Protein 6NLP (pdb70)

Secondary structure (DSSP, 8-state):
--TT-EEEEEE-TTSS-BSSS-TT-BSSHHHHHHH--EEEEEE-SSS----------SEE-B-HHHHHHH----B--B-GGG-GGGGGS-HHHHT-TTTEETTEE---EEEEEE-B--BTTT-SSPP--THHHHS--B-TTSSB-TTSEEEESSTTHHHHHHHHHHHH-GGG---STTS--HHHHHHHHHHHHHHHTTEEEEE-STTT--HHHHS---EE-B-HHHHHHHHHTT--B-----TT--EEEEEE--BTT-S-HHHHHH--GGGSHHHHHHHHHHHS-EESSGGGGGS-TTT-TTHHHHHTGGGGGG-EE------TTTTS--HHHHHHHHHH----/--TT-EEEEEE-TTSS-BSSS-TT-BSSHHHHHHH--EEEEEE-SSS----------SEE-B-HHHHHHH----B--B-GGG-GGGGGS-HHHHT-TTTEETTEE---EEEEEE-B--BTTT-SSPP--THHHHS--B-TTSSB-TTSEEEESSTTHHHHHHHHHHHH-GGG---STTS--HHHHHHHHHHHHHHHTTEEEEE-STTT--HHHHS---EE-B-HHHHHHHHHTT--B-----TT--EEEEEE--BTT-S-HHHHHH--GGGSHHHHHHHHHHHS-EESSGGGGGS-TTT-TTHHHHHTGGGGGGSEE------TTTTS--HHHHHHHHHH----

Radius of gyration: 29.39 Å; Cα contacts (8 Å, |Δi|>4): 1368; chains: 2; bounding box: 68×59×91 Å

B-factor: mean 23.23, std 10.08, range [7.51, 88.64]

Solvent-accessible surface area: 29145 Å² total

Structure (mmCIF, N/CA/C/O backbone):
data_6NLP
#
_entry.id   6NLP
#
_cell.length_a   161.895
_cell.length_b   42.896
_cell.length_c   122.771
_cell.angle_alpha   90.00
_cell.angle_beta   121.96
_cell.angle_gamma   90.00
#
_symmetry.space_group_name_H-M   'C 1 2 1'
#
loop_
_entity.id
_entity.type
_entity.pdbx_description
1 polymer 'Bacterial extracellular solute-binding family protein'
2 non-polymer IMIDAZOLE
3 non-polymer 1,2-ETHANEDIOL
4 water water
#
loop_
_atom_site.group_PDB
_atom_site.id
_atom_site.type_symbol
_atom_site.label_atom_id
_atom_site.label_alt_id
_atom_site.label_comp_id
_atom_site.label_asym_id
_atom_site.label_entity_id
_atom_site.label_seq_id
_atom_site.pdbx_PDB_ins_code
_atom_site.Cartn_x
_atom_site.Cartn_y
_atom_site.Cartn_z
_atom_site.occupancy
_atom_site.B_iso_or_equiv
_atom_site.auth_seq_id
_atom_site.auth_comp_id
_atom_site.auth_asym_id
_atom_site.auth_atom_id
_atom_site.pdbx_PDB_model_num
ATOM 1 N N . ASP A 1 10 ? 51.006 -2.201 63.371 1.00 72.72 30 ASP A N 1
ATOM 2 C CA . ASP A 1 10 ? 52.459 -2.121 63.257 1.00 75.86 30 ASP A CA 1
ATOM 3 C C . ASP A 1 10 ? 53.087 -1.557 64.523 1.00 73.74 30 ASP A C 1
ATOM 4 O O . ASP A 1 10 ? 52.515 -0.671 65.160 1.00 79.84 30 ASP A O 1
ATOM 9 N N . LYS A 1 11 ? 54.267 -2.066 64.868 1.00 64.38 31 LYS A N 1
ATOM 10 C CA . LYS A 1 11 ? 54.934 -1.646 66.092 1.00 58.39 31 LYS A CA 1
ATOM 11 C C . LYS A 1 11 ? 55.173 -0.137 66.063 1.00 53.52 31 LYS A C 1
ATOM 12 O O . LYS A 1 11 ? 55.718 0.382 65.078 1.00 49.05 31 LYS A O 1
ATOM 18 N N . PRO A 1 12 ? 54.774 0.598 67.100 1.00 50.55 32 PRO A N 1
ATOM 19 C CA . PRO A 1 12 ? 54.766 2.061 67.012 1.00 45.84 32 PRO A CA 1
ATOM 20 C C . PRO A 1 12 ? 56.167 2.619 67.162 1.00 38.71 32 PRO A C 1
ATOM 21 O O . PRO A 1 12 ? 57.031 2.012 67.802 1.00 34.35 32 PRO A O 1
ATOM 25 N N . GLU A 1 13 ? 56.378 3.789 66.544 1.00 32.79 33 GLU A N 1
ATOM 26 C CA . GLU A 1 13 ? 57.674 4.452 66.527 1.00 30.06 33 GLU A CA 1
ATOM 27 C C . GLU A 1 13 ? 58.788 3.438 66.341 1.00 34.52 33 GLU A C 1
ATOM 28 O O . GLU A 1 13 ? 59.798 3.485 67.047 1.00 33.40 33 GLU A O 1
ATOM 34 N N . GLY A 1 14 ? 58.587 2.487 65.429 1.00 33.72 34 GLY A N 1
ATOM 35 C CA . GLY A 1 14 ? 59.533 1.406 65.257 1.00 29.27 34 GLY A CA 1
ATOM 36 C C . GLY A 1 14 ? 60.260 1.453 63.934 1.00 33.51 34 GLY A C 1
ATOM 37 O O . GLY A 1 14 ? 61.097 0.586 63.670 1.00 28.72 34 GLY A O 1
ATOM 38 N N . ARG A 1 15 ? 59.957 2.446 63.096 1.00 26.35 35 ARG A N 1
ATOM 39 C CA . ARG A 1 15 ? 60.667 2.612 61.836 1.00 25.49 35 ARG A CA 1
ATOM 40 C C . ARG A 1 15 ? 60.759 4.088 61.491 1.00 27.50 35 ARG A C 1
ATOM 41 O O . ARG A 1 15 ? 60.100 4.945 62.091 1.00 23.90 35 ARG A O 1
ATOM 49 N N . LEU A 1 16 ? 61.587 4.360 60.494 1.00 22.03 36 LEU A N 1
ATOM 50 C CA . LEU A 1 16 ? 61.920 5.716 60.070 1.00 20.78 36 LEU A CA 1
ATOM 51 C C . LEU A 1 16 ? 62.208 5.638 58.579 1.00 19.84 36 LEU A C 1
ATOM 52 O O . LEU A 1 16 ? 63.214 5.045 58.170 1.00 20.16 36 LEU A O 1
ATOM 57 N N . ASP A 1 17 ? 61.328 6.226 57.777 1.00 19.88 37 ASP A N 1
ATOM 58 C CA . ASP A 1 17 ? 61.442 6.223 56.324 1.00 22.93 37 ASP A CA 1
ATOM 59 C C . ASP A 1 17 ? 62.048 7.548 55.846 1.00 20.78 37 ASP A C 1
ATOM 60 O O . ASP A 1 17 ? 61.421 8.607 55.984 1.00 22.01 37 ASP A O 1
ATOM 65 N N . ILE A 1 18 ? 63.254 7.490 55.267 1.00 17.05 38 ILE A N 1
ATOM 66 C CA . ILE A 1 18 ? 64.027 8.678 54.901 1.00 16.98 38 ILE A CA 1
ATOM 67 C C . ILE A 1 18 ? 64.303 8.677 53.402 1.00 18.79 38 ILE A C 1
ATOM 68 O O . ILE A 1 18 ? 64.755 7.664 52.857 1.00 21.41 38 ILE A O 1
ATOM 73 N N . ILE A 1 19 ? 64.070 9.823 52.753 1.00 15.29 39 ILE A N 1
ATOM 74 C CA . ILE A 1 19 ? 64.522 10.080 51.386 1.00 15.56 39 ILE A CA 1
ATOM 75 C C . ILE A 1 19 ? 65.885 10.754 51.477 1.00 17.84 39 ILE A C 1
ATOM 76 O O . ILE A 1 19 ? 66.031 11.753 52.187 1.00 17.00 39 ILE A O 1
ATOM 81 N N . ALA A 1 20 ? 66.886 10.223 50.777 1.00 13.50 40 ALA A N 1
ATOM 82 C CA . ALA A 1 20 ? 68.217 10.787 50.933 1.00 13.45 40 ALA A CA 1
ATOM 83 C C . ALA A 1 20 ? 69.006 10.731 49.624 1.00 14.99 40 ALA A C 1
ATOM 84 O O . ALA A 1 20 ? 68.763 9.887 48.755 1.00 12.97 40 ALA A O 1
ATOM 86 N N . TRP A 1 21 ? 69.966 11.651 49.496 1.00 12.08 41 TRP A N 1
ATOM 87 C CA . TRP A 1 21 ? 70.953 11.537 48.418 1.00 13.89 41 TRP A CA 1
ATOM 88 C C . TRP A 1 21 ? 71.715 10.214 48.557 1.00 14.85 41 TRP A C 1
ATOM 89 O O . TRP A 1 21 ? 71.838 9.679 49.666 1.00 12.12 41 TRP A O 1
ATOM 100 N N . PRO A 1 22 ? 72.256 9.670 47.458 1.00 23.68 42 PRO A N 1
ATOM 101 C CA . PRO A 1 22 ? 73.019 8.413 47.576 1.00 25.73 42 PRO A CA 1
ATOM 102 C C . PRO A 1 22 ? 74.236 8.595 48.464 1.00 21.88 42 PRO A C 1
ATOM 103 O O . PRO A 1 22 ? 74.944 9.600 48.390 1.00 23.55 42 PRO A O 1
ATOM 107 N N . GLY A 1 23 ? 74.452 7.621 49.338 1.00 19.97 43 GLY A N 1
ATOM 108 C CA . GLY A 1 23 ? 75.555 7.671 50.267 1.00 21.16 43 GLY A CA 1
ATOM 109 C C . GLY A 1 23 ? 75.305 8.426 51.556 1.00 16.96 43 GLY A C 1
ATOM 110 O O . GLY A 1 23 ? 76.140 8.356 52.455 1.00 23.64 43 GLY A O 1
ATOM 111 N N . TYR A 1 24 ? 74.202 9.174 51.675 1.00 14.76 44 TYR A N 1
ATOM 112 C CA . TYR A 1 24 ? 74.002 9.996 52.864 1.00 17.77 44 TYR A CA 1
ATOM 113 C C . TYR A 1 24 ? 73.692 9.162 54.101 1.00 19.58 44 TYR A C 1
ATOM 114 O O . TYR A 1 24 ? 73.964 9.601 55.221 1.00 16.27 44 TYR A O 1
ATOM 123 N N . ILE A 1 25 ? 73.078 7.997 53.926 1.00 17.43 45 ILE A N 1
ATOM 124 C CA . ILE A 1 25 ? 72.659 7.161 55.036 1.00 15.84 45 ILE A CA 1
ATOM 125 C C . ILE A 1 25 ? 73.340 5.821 54.845 1.00 18.08 45 ILE A C 1
ATOM 126 O O . ILE A 1 25 ? 72.970 5.052 53.954 1.00 23.81 45 ILE A O 1
ATOM 131 N N . GLU A 1 26 ? 74.355 5.553 55.647 1.00 18.84 46 GLU A N 1
ATOM 132 C CA . GLU A 1 26 ? 75.152 4.342 55.527 1.00 20.32 46 GLU A CA 1
ATOM 133 C C . GLU A 1 26 ? 75.013 3.504 56.788 1.00 18.20 46 GLU A C 1
ATOM 134 O O . GLU A 1 26 ? 74.992 4.038 57.902 1.00 19.24 46 GLU A O 1
ATOM 140 N N . ARG A 1 27 ? 74.956 2.188 56.606 1.00 21.86 47 ARG A N 1
ATOM 141 C CA . ARG A 1 27 ? 74.799 1.255 57.714 1.00 27.40 47 ARG A CA 1
ATOM 142 C C . ARG A 1 27 ? 75.890 0.192 57.691 1.00 30.89 47 ARG A C 1
ATOM 143 O O . ARG A 1 27 ? 75.667 -0.938 58.122 1.00 32.95 47 ARG A O 1
ATOM 151 N N . GLY A 1 28 ? 77.072 0.536 57.188 1.00 19.68 48 GLY A N 1
ATOM 152 C CA . GLY A 1 28 ? 78.169 -0.412 57.151 1.00 28.92 48 GLY A CA 1
ATOM 153 C C . GLY A 1 28 ? 78.033 -1.543 56.154 1.00 30.90 48 GLY A C 1
ATOM 154 O O . GLY A 1 28 ? 78.862 -2.460 56.172 1.00 22.77 48 GLY A O 1
ATOM 155 N N . GLN A 1 29 ? 77.017 -1.515 55.283 1.00 23.87 49 GLN A N 1
ATOM 156 C CA . GLN A 1 29 ? 76.846 -2.583 54.298 1.00 24.08 49 GLN A CA 1
ATOM 157 C C . GLN A 1 29 ? 77.679 -2.343 53.050 1.00 22.46 49 GLN A C 1
ATOM 158 O O . GLN A 1 29 ? 78.081 -3.298 52.386 1.00 30.79 49 GLN A O 1
ATOM 164 N N . THR A 1 30 ? 77.966 -1.094 52.723 1.00 19.87 50 THR A N 1
ATOM 165 C CA . THR A 1 30 ? 78.940 -0.854 51.668 1.00 26.17 50 THR A CA 1
ATOM 166 C C . THR A 1 30 ? 80.355 -1.015 52.200 1.00 28.64 50 THR A C 1
ATOM 167 O O . THR A 1 30 ? 81.149 -1.776 51.644 1.00 23.94 50 THR A O 1
ATOM 171 N N . ASP A 1 31 ? 80.679 -0.291 53.272 1.00 23.66 51 ASP A N 1
ATOM 172 C CA . ASP A 1 31 ? 81.978 -0.367 53.929 1.00 24.86 51 ASP A CA 1
ATOM 173 C C . ASP A 1 31 ? 81.699 -0.364 55.423 1.00 21.86 51 ASP A C 1
ATOM 174 O O . ASP A 1 31 ? 81.129 0.598 55.943 1.00 24.92 51 ASP A O 1
ATOM 179 N N . LYS A 1 32 ? 82.066 -1.449 56.092 1.00 23.47 52 LYS A N 1
ATOM 180 C CA . LYS A 1 32 ? 81.940 -1.622 57.534 1.00 33.72 52 LYS A CA 1
ATOM 181 C C . LYS A 1 32 ? 82.353 -0.378 58.308 1.00 33.59 52 LYS A C 1
ATOM 182 O O . LYS A 1 32 ? 81.689 -0.015 59.285 1.00 29.26 52 LYS A O 1
ATOM 188 N N . GLN A 1 33 ? 83.457 0.264 57.884 1.00 30.34 53 GLN A N 1
ATOM 189 C CA . GLN A 1 33 ? 83.975 1.425 58.608 1.00 31.58 53 GLN A CA 1
ATOM 190 C C . GLN A 1 33 ? 82.979 2.575 58.613 1.00 29.82 53 GLN A C 1
ATOM 191 O O . GLN A 1 33 ? 82.976 3.395 59.539 1.00 29.83 53 GLN A O 1
ATOM 197 N N . TYR A 1 34 ? 82.132 2.662 57.589 1.00 20.72 54 TYR A N 1
ATOM 198 C CA . TYR A 1 34 ? 81.237 3.797 57.409 1.00 21.51 54 TYR A CA 1
ATOM 199 C C . TYR A 1 34 ? 79.827 3.366 57.803 1.00 27.56 54 TYR A C 1
ATOM 200 O O . TYR A 1 34 ? 79.139 2.660 57.057 1.00 18.70 54 TYR A O 1
ATOM 209 N N . ASP A 1 35 ? 79.404 3.782 58.991 1.00 19.20 55 ASP A N 1
ATOM 210 C CA . ASP A 1 35 ? 78.161 3.275 59.562 1.00 23.76 55 ASP A CA 1
ATOM 211 C C . ASP A 1 35 ? 77.673 4.293 60.582 1.00 19.23 55 ASP A C 1
ATOM 212 O O . ASP A 1 35 ? 78.284 4.435 61.644 1.00 20.99 55 ASP A O 1
ATOM 217 N N . TRP A 1 36 ? 76.597 4.991 60.267 1.00 18.19 56 TRP A N 1
ATOM 218 C CA . TRP A 1 36 ? 75.960 5.847 61.263 1.00 29.17 56 TRP A CA 1
ATOM 219 C C . TRP A 1 36 ? 74.479 5.510 61.400 1.00 22.75 56 TRP A C 1
ATOM 220 O O . TRP A 1 36 ? 73.671 6.384 61.727 1.00 23.19 56 TRP A O 1
ATOM 231 N N . VAL A 1 37 ? 74.106 4.246 61.154 1.00 21.74 57 VAL A N 1
ATOM 232 C CA . VAL A 1 37 ? 72.729 3.789 61.301 1.00 24.11 57 VAL A CA 1
ATOM 233 C C . VAL A 1 37 ? 72.609 2.659 62.318 1.00 20.60 57 VAL A C 1
ATOM 234 O O . VAL A 1 37 ? 71.636 2.609 63.076 1.00 21.26 57 VAL A O 1
ATOM 238 N N . THR A 1 38 ? 73.589 1.749 62.368 1.00 21.42 58 THR A N 1
ATOM 239 C CA . THR A 1 38 ? 73.474 0.577 63.249 1.00 23.14 58 THR A CA 1
ATOM 240 C C . THR A 1 38 ? 73.331 0.976 64.712 1.00 31.24 58 THR A C 1
ATOM 241 O O . THR A 1 38 ? 72.541 0.380 65.463 1.00 25.38 58 THR A O 1
ATOM 245 N N . GLN A 1 39 ? 74.113 1.961 65.143 1.00 23.97 59 GLN A N 1
ATOM 246 C CA . GLN A 1 39 ? 74.110 2.360 66.547 1.00 25.72 59 GLN A CA 1
ATOM 247 C C . GLN A 1 39 ? 72.814 3.074 66.895 1.00 28.52 59 GLN A C 1
ATOM 248 O O . GLN A 1 39 ? 72.286 2.919 68.008 1.00 29.91 59 GLN A O 1
ATOM 254 N N . PHE A 1 40 ? 72.285 3.845 65.943 1.00 23.25 60 PHE A N 1
ATOM 255 C CA . PHE A 1 40 ? 70.990 4.490 66.123 1.00 28.49 60 PHE A CA 1
ATOM 256 C C . PHE A 1 40 ? 69.884 3.451 66.240 1.00 23.87 60 PHE A C 1
ATOM 257 O O . PHE A 1 40 ? 68.984 3.574 67.084 1.00 25.85 60 PHE A O 1
ATOM 265 N N . GLU A 1 41 ? 69.943 2.411 65.412 1.00 23.72 61 GLU A N 1
ATOM 266 C CA . GLU A 1 41 ? 68.917 1.371 65.468 1.00 24.71 61 GLU A CA 1
ATOM 267 C C . GLU A 1 41 ? 69.014 0.555 66.755 1.00 26.73 61 GLU A C 1
ATOM 268 O O . GLU A 1 41 ? 67.985 0.152 67.314 1.00 38.44 61 GLU A O 1
ATOM 274 N N . LYS A 1 42 ? 70.239 0.305 67.241 1.00 27.37 62 LYS A N 1
ATOM 275 C CA . LYS A 1 42 ? 70.425 -0.396 68.520 1.00 31.80 62 LYS A CA 1
ATOM 276 C C . LYS A 1 42 ? 69.798 0.381 69.674 1.00 30.34 62 LYS A C 1
ATOM 277 O O . LYS A 1 42 ? 69.083 -0.187 70.507 1.00 32.02 62 LYS A O 1
ATOM 283 N N . GLU A 1 43 ? 70.078 1.670 69.771 1.00 29.44 63 GLU A N 1
ATOM 284 C CA . GLU A 1 43 ? 69.606 2.495 70.908 1.00 34.55 63 GLU A CA 1
ATOM 285 C C . GLU A 1 43 ? 68.127 2.871 70.836 1.00 38.30 63 GLU A C 1
ATOM 286 O O . GLU A 1 43 ? 67.586 3.113 71.895 1.00 39.45 63 GLU A O 1
ATOM 292 N N . THR A 1 44 ? 67.522 2.950 69.658 1.00 28.66 64 THR A N 1
ATOM 293 C CA . THR A 1 44 ? 66.129 3.385 69.553 1.00 32.96 64 THR A CA 1
ATOM 294 C C . THR A 1 44 ? 65.126 2.271 69.267 1.00 35.11 64 THR A C 1
ATOM 295 O O . THR A 1 44 ? 63.918 2.507 69.393 1.00 38.62 64 THR A O 1
ATOM 299 N N . GLY A 1 45 ? 65.577 1.095 68.847 1.00 33.57 65 GLY A N 1
ATOM 300 C CA . GLY A 1 45 ? 64.661 0.068 68.389 1.00 30.31 65 GLY A CA 1
ATOM 301 C C . GLY A 1 45 ? 63.922 0.423 67.119 1.00 29.35 65 GLY A C 1
ATOM 302 O O . GLY A 1 45 ? 62.785 -0.012 66.928 1.00 33.88 65 GLY A O 1
ATOM 303 N N . CYS A 1 46 ? 64.544 1.182 66.225 1.00 33.64 66 CYS A N 1
ATOM 304 C CA . CYS A 1 46 ? 63.834 1.774 65.103 1.00 36.69 66 CYS A CA 1
ATOM 305 C C . CYS A 1 46 ? 64.526 1.433 63.792 1.00 34.53 66 CYS A C 1
ATOM 306 O O . CYS A 1 46 ? 65.647 1.889 63.541 1.00 43.56 66 CYS A O 1
ATOM 309 N N . ALA A 1 47 ? 63.840 0.678 62.941 1.00 26.11 67 ALA A N 1
ATOM 310 C CA . ALA A 1 47 ? 64.386 0.231 61.655 1.00 24.01 67 ALA A CA 1
ATOM 311 C C . ALA A 1 47 ? 64.414 1.383 60.653 1.00 25.98 67 ALA A C 1
ATOM 312 O O . ALA A 1 47 ? 63.362 1.856 60.215 1.00 25.25 67 ALA A O 1
ATOM 314 N N . VAL A 1 48 ? 65.604 1.823 60.244 1.00 21.76 68 VAL A N 1
ATOM 315 C CA . VAL A 1 48 ? 65.723 2.934 59.304 1.00 22.59 68 VAL A CA 1
ATOM 316 C C . VAL A 1 48 ? 65.636 2.414 57.872 1.00 24.56 68 VAL A C 1
ATOM 317 O O . VAL A 1 48 ? 66.412 1.539 57.466 1.00 21.95 68 VAL A O 1
ATOM 321 N N A ASN A 1 49 ? 64.705 2.964 57.095 0.42 22.57 69 ASN A N 1
ATOM 322 N N B ASN A 1 49 ? 64.694 2.966 57.107 0.58 22.47 69 ASN A N 1
ATOM 323 C CA A ASN A 1 49 ? 64.534 2.590 55.697 0.42 22.29 69 ASN A CA 1
ATOM 324 C CA B ASN A 1 49 ? 64.472 2.639 55.703 0.58 22.20 69 ASN A CA 1
ATOM 325 C C A ASN A 1 49 ? 64.804 3.806 54.820 0.42 21.33 69 ASN A C 1
ATOM 326 C C B ASN A 1 49 ? 64.848 3.854 54.860 0.58 21.41 69 ASN A C 1
ATOM 327 O O A ASN A 1 49 ? 64.126 4.830 54.949 0.42 20.69 69 ASN A O 1
ATOM 328 O O B ASN A 1 49 ? 64.284 4.936 55.053 0.58 20.30 69 ASN A O 1
ATOM 337 N N . VAL A 1 50 ? 65.799 3.690 53.935 1.00 22.93 70 VAL A N 1
ATOM 338 C CA . VAL A 1 50 ? 66.248 4.787 53.067 1.00 22.87 70 VAL A CA 1
ATOM 339 C C . VAL A 1 50 ? 65.719 4.583 51.650 1.00 23.66 70 VAL A C 1
ATOM 340 O O . VAL A 1 50 ? 65.903 3.511 51.058 1.00 21.06 70 VAL A O 1
ATOM 344 N N . LYS A 1 51 ? 65.097 5.619 51.096 1.00 16.32 71 LYS A N 1
ATOM 345 C CA . LYS A 1 51 ? 64.830 5.721 49.662 1.00 16.56 71 LYS A CA 1
ATOM 346 C C . LYS A 1 51 ? 65.817 6.727 49.073 1.00 25.50 71 LYS A C 1
ATOM 347 O O . LYS A 1 51 ? 65.832 7.886 49.486 1.00 17.29 71 LYS A O 1
ATOM 353 N N . THR A 1 52 ? 66.661 6.291 48.141 1.00 15.46 72 THR A N 1
ATOM 354 C CA . THR A 1 52 ? 67.645 7.191 47.570 1.00 27.95 72 THR A CA 1
ATOM 355 C C . THR A 1 52 ? 67.052 7.919 46.369 1.00 20.86 72 THR A C 1
ATOM 356 O O . THR A 1 52 ? 66.226 7.363 45.636 1.00 16.59 72 THR A O 1
ATOM 360 N N . ALA A 1 53 ? 67.429 9.189 46.202 1.00 19.09 73 ALA A N 1
ATOM 361 C CA . ALA A 1 53 ? 67.053 9.931 45.001 1.00 21.50 73 ALA A CA 1
ATOM 362 C C . ALA A 1 53 ? 68.210 10.832 44.603 1.00 20.13 73 ALA A C 1
ATOM 363 O O . ALA A 1 53 ? 69.028 11.221 45.435 1.00 21.05 73 ALA A O 1
ATOM 365 N N . ALA A 1 54 ? 68.268 11.158 43.312 1.00 14.77 74 ALA A N 1
ATOM 366 C CA . ALA A 1 54 ? 69.441 11.813 42.744 1.00 20.70 74 ALA A CA 1
ATOM 367 C C . ALA A 1 54 ? 69.132 13.183 42.146 1.00 18.47 74 ALA A C 1
ATOM 368 O O . ALA A 1 54 ? 70.005 13.790 41.505 1.00 14.77 74 ALA A O 1
ATOM 370 N N . THR A 1 55 ? 67.915 13.685 42.321 1.00 18.75 75 THR A N 1
ATOM 371 C CA . THR A 1 55 ? 67.613 15.072 42.004 1.00 15.53 75 THR A CA 1
ATOM 372 C C . THR A 1 55 ? 66.641 15.590 43.043 1.00 17.20 75 THR A C 1
ATOM 373 O O . THR A 1 55 ? 65.849 14.829 43.615 1.00 15.63 75 THR A O 1
ATOM 377 N N . SER A 1 56 ? 66.678 16.904 43.235 1.00 15.51 76 SER A N 1
ATOM 378 C CA . SER A 1 56 ? 65.718 17.554 44.114 1.00 15.76 76 SER A CA 1
ATOM 379 C C . SER A 1 56 ? 64.308 17.489 43.541 1.00 17.05 76 SER A C 1
ATOM 380 O O . SER A 1 56 ? 63.343 17.432 44.305 1.00 18.71 76 SER A O 1
ATOM 383 N N . ASP A 1 57 ? 64.168 17.480 42.214 1.00 17.97 77 ASP A N 1
ATOM 384 C CA . ASP A 1 57 ? 62.840 17.338 41.610 1.00 24.31 77 ASP A CA 1
ATOM 385 C C . ASP A 1 57 ? 62.198 16.010 42.000 1.00 24.63 77 ASP A C 1
ATOM 386 O O . ASP A 1 57 ? 61.003 15.946 42.311 1.00 21.66 77 ASP A O 1
ATOM 391 N N . GLU A 1 58 ? 62.980 14.928 41.931 1.00 20.17 78 GLU A N 1
ATOM 392 C CA . GLU A 1 58 ? 62.533 13.613 42.384 1.00 18.95 78 GLU A CA 1
ATOM 393 C C . GLU A 1 58 ? 62.168 13.621 43.869 1.00 18.36 78 GLU A C 1
ATOM 394 O O . GLU A 1 58 ? 61.183 13.000 44.268 1.00 22.21 78 GLU A O 1
ATOM 408 N N . VAL A 1 60 ? 61.162 16.189 45.682 1.00 18.49 80 VAL A N 1
ATOM 409 C CA . VAL A 1 60 ? 59.912 16.930 45.817 1.00 28.27 80 VAL A CA 1
ATOM 410 C C . VAL A 1 60 ? 58.723 16.030 45.484 1.00 28.26 80 VAL A C 1
ATOM 411 O O . VAL A 1 60 ? 57.735 15.972 46.225 1.00 25.99 80 VAL A O 1
ATOM 415 N N . SER A 1 61 ? 58.821 15.284 44.384 1.00 27.68 81 SER A N 1
ATOM 416 C CA . SER A 1 61 ? 57.728 14.399 43.990 1.00 26.03 81 SER A CA 1
ATOM 417 C C . SER A 1 61 ? 57.489 13.305 45.036 1.00 24.51 81 SER A C 1
ATOM 418 O O . SER A 1 61 ? 56.337 12.980 45.360 1.00 24.04 81 SER A O 1
ATOM 421 N N . LEU A 1 62 ? 58.561 12.731 45.585 1.00 21.22 82 LEU A N 1
ATOM 422 C CA . LEU A 1 62 ? 58.391 11.661 46.566 1.00 21.11 82 LEU A CA 1
ATOM 423 C C . LEU A 1 62 ? 57.723 12.178 47.833 1.00 26.76 82 LEU A C 1
ATOM 424 O O . LEU A 1 62 ? 56.880 11.493 48.429 1.00 22.26 82 LEU A O 1
ATOM 437 N N . THR A 1 64 ? 55.740 14.854 48.036 1.00 28.31 84 THR A N 1
ATOM 438 C CA . THR A 1 64 ? 54.351 15.148 47.716 1.00 32.56 84 THR A CA 1
ATOM 439 C C . THR A 1 64 ? 53.499 13.888 47.804 1.00 35.59 84 THR A C 1
ATOM 440 O O . THR A 1 64 ? 52.381 13.926 48.327 1.00 40.07 84 THR A O 1
ATOM 444 N N . LYS A 1 65 ? 54.037 12.749 47.353 1.00 34.44 85 LYS A N 1
ATOM 445 C CA . LYS A 1 65 ? 53.244 11.523 47.342 1.00 41.49 85 LYS A CA 1
ATOM 446 C C . LYS A 1 65 ? 52.993 10.978 48.745 1.00 39.42 85 LYS A C 1
ATOM 447 O O . LYS A 1 65 ? 51.955 10.342 48.973 1.00 42.78 85 LYS A O 1
ATOM 453 N N . GLY A 1 66 ? 53.913 11.205 49.688 1.00 34.23 86 GLY A N 1
ATOM 454 C CA . GLY A 1 66 ? 53.747 10.790 51.075 1.00 33.63 86 GLY A CA 1
ATOM 455 C C . GLY A 1 66 ? 54.435 9.462 51.393 1.00 33.46 86 GLY A C 1
ATOM 456 O O . GLY A 1 66 ? 55.020 8.792 50.537 1.00 35.84 86 GLY A O 1
ATOM 457 N N . GLY A 1 67 ? 54.366 9.088 52.671 1.00 28.08 87 GLY A N 1
ATOM 458 C CA . GLY A 1 67 ? 54.913 7.832 53.142 1.00 31.03 87 GLY A CA 1
ATOM 459 C C . GLY A 1 67 ? 56.322 7.895 53.703 1.00 26.76 87 GLY A C 1
ATOM 460 O O . GLY A 1 67 ? 56.831 6.872 54.170 1.00 29.32 87 GLY A O 1
ATOM 461 N N . TYR A 1 68 ? 56.979 9.044 53.641 1.00 22.84 88 TYR A N 1
ATOM 462 C CA . TYR A 1 68 ? 58.316 9.225 54.181 1.00 22.08 88 TYR A CA 1
ATOM 463 C C . TYR A 1 68 ? 58.259 10.188 55.354 1.00 21.24 88 TYR A C 1
ATOM 464 O O . TYR A 1 68 ? 57.479 11.144 55.343 1.00 32.58 88 TYR A O 1
ATOM 473 N N . ASP A 1 69 ? 59.054 9.887 56.381 1.00 20.94 89 ASP A N 1
ATOM 474 C CA . ASP A 1 69 ? 59.153 10.724 57.576 1.00 20.98 89 ASP A CA 1
ATOM 475 C C . ASP A 1 69 ? 60.050 11.924 57.343 1.00 22.13 89 ASP A C 1
ATOM 476 O O . ASP A 1 69 ? 59.727 13.046 57.769 1.00 18.67 89 ASP A O 1
ATOM 481 N N . LEU A 1 70 ? 61.197 11.697 56.689 1.00 21.35 90 LEU A N 1
ATOM 482 C CA . LEU A 1 70 ? 62.242 12.692 56.544 1.00 17.11 90 LEU A CA 1
ATOM 483 C C . LEU A 1 70 ? 62.753 12.691 55.112 1.00 13.94 90 LEU A C 1
ATOM 484 O O . LEU A 1 70 ? 62.618 11.702 54.386 1.00 20.75 90 LEU A O 1
ATOM 489 N N . VAL A 1 71 ? 63.325 13.826 54.723 1.00 13.71 91 VAL A N 1
ATOM 490 C CA . VAL A 1 71 ? 64.049 14.004 53.465 1.00 15.30 91 VAL A CA 1
ATOM 491 C C . VAL A 1 71 ? 65.292 14.839 53.753 1.00 13.79 91 VAL A C 1
ATOM 492 O O . VAL A 1 71 ? 65.255 15.772 54.564 1.00 16.61 91 VAL A O 1
ATOM 496 N N . THR A 1 72 ? 66.407 14.510 53.101 1.00 13.77 92 THR A N 1
ATOM 497 C CA . THR A 1 72 ? 67.592 15.371 53.161 1.00 12.33 92 THR A CA 1
ATOM 498 C C . THR A 1 72 ? 67.559 16.291 51.932 1.00 12.81 92 THR A C 1
ATOM 499 O O . THR A 1 72 ? 68.260 16.073 50.946 1.00 16.04 92 THR A O 1
ATOM 503 N N . ALA A 1 73 ? 66.749 17.352 52.014 1.00 14.83 93 ALA A N 1
ATOM 504 C CA . ALA A 1 73 ? 66.493 18.245 50.881 1.00 15.63 93 ALA A CA 1
ATOM 505 C C . ALA A 1 73 ? 67.564 19.323 50.730 1.00 11.89 93 ALA A C 1
ATOM 506 O O . ALA A 1 73 ? 67.935 19.979 51.710 1.00 14.86 93 ALA A O 1
ATOM 508 N N . SER A 1 74 ? 68.016 19.545 49.489 1.00 8.79 94 SER A N 1
ATOM 509 C CA . SER A 1 74 ? 68.849 20.693 49.154 1.00 10.42 94 SER A CA 1
ATOM 510 C C . SER A 1 74 ? 67.988 21.954 49.074 1.00 9.72 94 SER A C 1
ATOM 511 O O . SER A 1 74 ? 66.755 21.909 49.139 1.00 10.78 94 SER A O 1
ATOM 514 N N . GLY A 1 75 ? 68.649 23.094 48.877 1.00 9.56 95 GLY A N 1
ATOM 515 C CA . GLY A 1 75 ? 67.951 24.365 48.827 1.00 13.09 95 GLY A CA 1
ATOM 516 C C . GLY A 1 75 ? 66.981 24.501 47.670 1.00 15.09 95 GLY A C 1
ATOM 517 O O . GLY A 1 75 ? 66.026 25.271 47.769 1.00 15.32 95 GLY A O 1
ATOM 518 N N . ASP A 1 76 ? 67.196 23.772 46.577 1.00 16.20 96 ASP A N 1
ATOM 519 C CA . ASP A 1 76 ? 66.279 23.832 45.455 1.00 10.53 96 ASP A CA 1
ATOM 520 C C . ASP A 1 76 ? 65.101 22.882 45.630 1.00 18.20 96 ASP A C 1
ATOM 521 O O . ASP A 1 76 ? 64.297 22.743 44.714 1.00 18.42 96 ASP A O 1
ATOM 526 N N . ALA A 1 77 ? 64.988 22.236 46.793 1.00 15.52 97 ALA A N 1
ATOM 527 C CA . ALA A 1 77 ? 63.778 21.561 47.232 1.00 13.51 97 ALA A CA 1
ATOM 528 C C . ALA A 1 77 ? 63.174 22.169 48.491 1.00 14.22 97 ALA A C 1
ATOM 529 O O . ALA A 1 77 ? 61.963 22.181 48.623 1.00 13.83 97 ALA A O 1
ATOM 531 N N . SER A 1 78 ? 63.993 22.689 49.410 1.00 11.66 98 SER A N 1
ATOM 532 C CA . SER A 1 78 ? 63.508 22.974 50.760 1.00 16.76 98 SER A CA 1
ATOM 533 C C . SER A 1 78 ? 62.425 24.045 50.758 1.00 15.86 98 SER A C 1
ATOM 534 O O . SER A 1 78 ? 61.393 23.902 51.434 1.00 16.96 98 SER A O 1
ATOM 537 N N . LEU A 1 79 ? 62.648 25.146 50.031 1.00 12.41 99 LEU A N 1
ATOM 538 C CA . LEU A 1 79 ? 61.623 26.188 49.996 1.00 17.39 99 LEU A CA 1
ATOM 539 C C . LEU A 1 79 ? 60.378 25.710 49.256 1.00 17.33 99 LEU A C 1
ATOM 540 O O . LEU A 1 79 ? 59.253 26.054 49.643 1.00 17.77 99 LEU A O 1
ATOM 545 N N A ARG A 1 80 ? 60.551 24.915 48.197 0.54 20.28 100 ARG A N 1
ATOM 546 N N B ARG A 1 80 ? 60.557 24.926 48.188 0.46 20.05 100 ARG A N 1
ATOM 547 C CA A ARG A 1 80 ? 59.390 24.339 47.524 0.54 19.58 100 ARG A CA 1
ATOM 548 C CA B ARG A 1 80 ? 59.411 24.320 47.518 0.46 19.63 100 ARG A CA 1
ATOM 549 C C A ARG A 1 80 ? 58.578 23.477 48.485 0.54 18.94 100 ARG A C 1
ATOM 550 C C B ARG A 1 80 ? 58.585 23.494 48.497 0.46 19.00 100 ARG A C 1
ATOM 551 O O A ARG A 1 80 ? 57.346 23.469 48.434 0.54 22.24 100 ARG A O 1
ATOM 552 O O B ARG A 1 80 ? 57.352 23.531 48.470 0.46 21.96 100 ARG A O 1
ATOM 567 N N . LEU A 1 81 ? 59.249 22.745 49.378 1.00 16.42 101 LEU A N 1
ATOM 568 C CA . LEU A 1 81 ? 58.512 21.891 50.308 1.00 15.44 101 LEU A CA 1
ATOM 569 C C . LEU A 1 81 ? 57.806 22.721 51.384 1.00 24.70 101 LEU A C 1
ATOM 570 O O . LEU A 1 81 ? 56.652 22.427 51.756 1.00 22.76 101 LEU A O 1
ATOM 575 N N . ILE A 1 82 ? 58.469 23.772 51.879 1.00 18.89 102 ILE A N 1
ATOM 576 C CA . ILE A 1 82 ? 57.857 24.631 52.890 1.00 21.80 102 ILE A CA 1
ATOM 577 C C . ILE A 1 82 ? 56.642 25.348 52.313 1.00 17.58 102 ILE A C 1
ATOM 578 O O . ILE A 1 82 ? 55.561 25.376 52.921 1.00 25.73 102 ILE A O 1
ATOM 599 N N . GLY A 1 84 ? 54.822 24.474 49.883 1.00 22.23 104 GLY A N 1
ATOM 600 C CA . GLY A 1 84 ? 53.777 23.490 49.646 1.00 25.42 104 GLY A CA 1
ATOM 601 C C . GLY A 1 84 ? 53.178 22.906 50.904 1.00 27.36 104 GLY A C 1
ATOM 602 O O . GLY A 1 84 ? 52.247 22.099 50.836 1.00 33.52 104 GLY A O 1
ATOM 603 N N . LYS A 1 85 ? 53.706 23.312 52.061 1.00 26.89 105 LYS A N 1
ATOM 604 C CA . LYS A 1 85 ? 53.304 22.805 53.376 1.00 32.63 105 LYS A CA 1
ATOM 605 C C . LYS A 1 85 ? 53.464 21.283 53.471 1.00 27.96 105 LYS A C 1
ATOM 606 O O . LYS A 1 85 ? 52.668 20.587 54.116 1.00 23.84 105 LYS A O 1
ATOM 612 N N A ARG A 1 86 ? 54.512 20.764 52.829 0.44 24.86 106 ARG A N 1
ATOM 613 N N B ARG A 1 86 ? 54.504 20.755 52.824 0.56 24.95 106 ARG A N 1
ATOM 614 C CA A ARG A 1 86 ? 54.822 19.340 52.853 0.44 23.46 106 ARG A CA 1
ATOM 615 C CA B ARG A 1 86 ? 54.806 19.330 52.860 0.56 23.39 106 ARG A CA 1
ATOM 616 C C A ARG A 1 86 ? 55.767 18.965 53.978 0.44 21.11 106 ARG A C 1
ATOM 617 C C B ARG A 1 86 ? 55.745 18.962 53.995 0.56 21.24 106 ARG A C 1
ATOM 618 O O A ARG A 1 86 ? 55.950 17.770 54.236 0.44 19.67 106 ARG A O 1
ATOM 619 O O B ARG A 1 86 ? 55.907 17.769 54.275 0.56 19.56 106 ARG A O 1
ATOM 634 N N . VAL A 1 87 ? 56.374 19.954 54.632 1.00 19.80 107 VAL A N 1
ATOM 635 C CA . VAL A 1 87 ? 57.237 19.752 55.784 1.00 19.11 107 VAL A CA 1
ATOM 636 C C . VAL A 1 87 ? 56.703 20.612 56.922 1.00 21.13 107 VAL A C 1
ATOM 637 O O . VAL A 1 87 ? 56.083 21.656 56.700 1.00 28.48 107 VAL A O 1
ATOM 641 N N . GLN A 1 88 ? 56.933 20.170 58.133 1.00 19.87 108 GLN A N 1
ATOM 642 C CA . GLN A 1 88 ? 56.385 20.893 59.262 1.00 26.51 108 GLN A CA 1
ATOM 643 C C . GLN A 1 88 ? 57.501 21.605 60.025 1.00 21.04 108 GLN A C 1
ATOM 644 O O . GLN A 1 88 ? 58.647 21.151 60.026 1.00 21.38 108 GLN A O 1
ATOM 650 N N . PRO A 1 89 ? 57.214 22.736 60.651 1.00 21.28 109 PRO A N 1
ATOM 651 C CA . PRO A 1 89 ? 58.244 23.402 61.450 1.00 19.24 109 PRO A CA 1
ATOM 652 C C . PRO A 1 89 ? 58.579 22.545 62.656 1.00 23.56 109 PRO A C 1
ATOM 653 O O . PRO A 1 89 ? 57.777 21.732 63.114 1.00 26.72 109 PRO A O 1
ATOM 657 N N . ILE A 1 90 ? 59.793 22.716 63.161 1.00 24.27 110 ILE A N 1
ATOM 658 C CA . ILE A 1 90 ? 60.266 21.881 64.257 1.00 25.21 110 ILE A CA 1
ATOM 659 C C . ILE A 1 90 ? 60.588 22.764 65.452 1.00 25.49 110 ILE A C 1
ATOM 660 O O . ILE A 1 90 ? 60.852 23.967 65.324 1.00 26.73 110 ILE A O 1
ATOM 665 N N . ASN A 1 91 ? 60.559 22.140 66.625 1.00 23.65 111 ASN A N 1
ATOM 666 C CA . ASN A 1 91 ? 60.936 22.753 67.897 1.00 25.35 111 ASN A CA 1
ATOM 667 C C . ASN A 1 91 ? 62.403 22.419 68.147 1.00 18.71 111 ASN A C 1
ATOM 668 O O . ASN A 1 91 ? 62.737 21.316 68.569 1.00 18.84 111 ASN A O 1
ATOM 673 N N . THR A 1 92 ? 63.290 23.384 67.899 1.00 20.59 112 THR A N 1
ATOM 674 C CA . THR A 1 92 ? 64.720 23.097 67.980 1.00 22.25 112 THR A CA 1
ATOM 675 C C . THR A 1 92 ? 65.190 22.784 69.394 1.00 23.67 112 THR A C 1
ATOM 676 O O . THR A 1 92 ? 66.274 22.221 69.552 1.00 19.23 112 THR A O 1
ATOM 680 N N . ALA A 1 93 ? 64.420 23.146 70.427 1.00 20.70 113 ALA A N 1
ATOM 681 C CA . ALA A 1 93 ? 64.832 22.833 71.789 1.00 22.72 113 ALA A CA 1
ATOM 682 C C . ALA A 1 93 ? 64.695 21.344 72.098 1.00 25.11 113 ALA A C 1
ATOM 683 O O . ALA A 1 93 ? 65.290 20.865 73.068 1.00 23.75 113 ALA A O 1
ATOM 685 N N . LEU A 1 94 ? 63.913 20.613 71.313 1.00 22.79 114 LEU A N 1
ATOM 686 C CA . LEU A 1 94 ? 63.833 19.163 71.411 1.00 21.02 114 LEU A CA 1
ATOM 687 C C . LEU A 1 94 ? 65.026 18.479 70.763 1.00 33.80 114 LEU A C 1
ATOM 688 O O . LEU A 1 94 ? 65.093 17.248 70.750 1.00 27.90 114 LEU A O 1
ATOM 693 N N . ILE A 1 95 ? 65.946 19.253 70.207 1.00 19.17 115 ILE A N 1
ATOM 694 C CA . ILE A 1 95 ? 67.142 18.731 69.561 1.00 18.96 115 ILE A CA 1
ATOM 695 C C . ILE A 1 95 ? 68.338 19.268 70.331 1.00 24.30 115 ILE A C 1
ATOM 696 O O . ILE A 1 95 ? 68.808 20.393 70.057 1.00 23.29 115 ILE A O 1
ATOM 701 N N . PRO A 1 96 ? 68.846 18.515 71.305 1.00 25.64 116 PRO A N 1
ATOM 702 C CA . PRO A 1 96 ? 69.844 19.082 72.223 1.00 24.63 116 PRO A CA 1
ATOM 703 C C . PRO A 1 96 ? 71.140 19.483 71.558 1.00 24.83 116 PRO A C 1
ATOM 704 O O . PRO A 1 96 ? 71.862 20.317 72.115 1.00 22.10 116 PRO A O 1
ATOM 708 N N . ASN A 1 97 ? 71.464 18.937 70.391 1.00 24.48 117 ASN A N 1
ATOM 709 C CA . ASN A 1 97 ? 72.707 19.271 69.714 1.00 21.98 117 ASN A CA 1
ATOM 710 C C . ASN A 1 97 ? 72.598 20.530 68.872 1.00 18.49 117 ASN A C 1
ATOM 711 O O . ASN A 1 97 ? 73.553 20.864 68.174 1.00 16.97 117 ASN A O 1
ATOM 716 N N . TRP A 1 98 ? 71.454 21.220 68.919 1.00 21.46 118 TRP A N 1
ATOM 717 C CA . TRP A 1 98 ? 71.219 22.350 68.034 1.00 22.17 118 TRP A CA 1
ATOM 718 C C . TRP A 1 98 ? 72.264 23.447 68.227 1.00 19.26 118 TRP A C 1
ATOM 719 O O . TRP A 1 98 ? 72.648 24.112 67.257 1.00 16.68 118 TRP A O 1
ATOM 730 N N A LYS A 1 99 ? 72.770 23.620 69.453 0.64 19.98 119 LYS A N 1
ATOM 731 N N B LYS A 1 99 ? 72.678 23.661 69.485 0.36 20.31 119 LYS A N 1
ATOM 732 C CA A LYS A 1 99 ? 73.715 24.696 69.747 0.64 22.04 119 LYS A CA 1
ATOM 733 C CA B LYS A 1 99 ? 73.764 24.565 69.861 0.36 21.76 119 LYS A CA 1
ATOM 734 C C A LYS A 1 99 ? 75.098 24.476 69.141 0.64 19.82 119 LYS A C 1
ATOM 735 C C B LYS A 1 99 ? 74.933 24.510 68.892 0.36 19.96 119 LYS A C 1
ATOM 736 O O A LYS A 1 99 ? 75.932 25.383 69.221 0.64 20.89 119 LYS A O 1
ATOM 737 O O B LYS A 1 99 ? 75.438 25.541 68.439 0.36 23.16 119 LYS A O 1
ATOM 748 N N . THR A 1 100 ? 75.379 23.301 68.581 1.00 18.22 120 THR A N 1
ATOM 749 C CA . THR A 1 100 ? 76.653 23.049 67.934 1.00 17.98 120 THR A CA 1
ATOM 750 C C . THR A 1 100 ? 76.648 23.354 66.434 1.00 24.45 120 THR A C 1
ATOM 751 O O . THR A 1 100 ? 77.679 23.165 65.780 1.00 24.50 120 THR A O 1
ATOM 755 N N . LEU A 1 101 ? 75.526 23.795 65.867 1.00 25.02 121 LEU A N 1
ATOM 756 C CA . LEU A 1 101 ? 75.480 24.067 64.434 1.00 18.23 121 LEU A CA 1
ATOM 757 C C . LEU A 1 101 ? 76.386 25.235 64.081 1.00 23.54 121 LEU A C 1
ATOM 758 O O . LEU A 1 101 ? 76.542 26.174 64.856 1.00 18.83 121 LEU A O 1
ATOM 763 N N . ASP A 1 102 ? 76.991 25.149 62.906 1.00 24.47 122 ASP A N 1
ATOM 764 C CA . ASP A 1 102 ? 77.792 26.225 62.351 1.00 21.12 122 ASP A CA 1
ATOM 765 C C . ASP A 1 102 ? 76.950 27.497 62.235 1.00 20.60 122 ASP A C 1
ATOM 766 O O . ASP A 1 102 ? 75.835 27.458 61.676 1.00 14.01 122 ASP A O 1
ATOM 771 N N . PRO A 1 103 ? 77.441 28.641 62.713 1.00 21.22 123 PRO A N 1
ATOM 772 C CA . PRO A 1 103 ? 76.690 29.891 62.508 1.00 19.73 123 PRO A CA 1
ATOM 773 C C . PRO A 1 103 ? 76.397 30.205 61.044 1.00 20.96 123 PRO A C 1
ATOM 774 O O . PRO A 1 103 ? 75.431 30.933 60.777 1.00 19.00 123 PRO A O 1
ATOM 778 N N . ARG A 1 104 ? 77.173 29.662 60.084 1.00 22.24 124 ARG A N 1
ATOM 779 C CA . ARG A 1 104 ? 76.926 29.931 58.665 1.00 15.82 124 ARG A CA 1
ATOM 780 C C . ARG A 1 104 ? 75.664 29.259 58.145 1.00 18.29 124 ARG A C 1
ATOM 781 O O . ARG A 1 104 ? 75.151 29.674 57.097 1.00 15.59 124 ARG A O 1
ATOM 789 N N . VAL A 1 105 ? 75.156 28.239 58.834 1.00 20.54 125 VAL A N 1
ATOM 790 C CA . VAL A 1 105 ? 73.955 27.535 58.395 1.00 19.79 125 VAL A CA 1
ATOM 791 C C . VAL A 1 105 ? 72.791 27.649 59.376 1.00 20.09 125 VAL A C 1
ATOM 792 O O . VAL A 1 105 ? 71.644 27.427 58.969 1.00 19.16 125 VAL A O 1
ATOM 796 N N . VAL A 1 106 ? 73.016 27.979 60.648 1.00 18.30 126 VAL A N 1
ATOM 797 C CA . VAL A 1 106 ? 71.963 27.776 61.639 1.00 16.94 126 VAL A CA 1
ATOM 798 C C . VAL A 1 106 ? 70.730 28.631 61.339 1.00 21.23 126 VAL A C 1
ATOM 799 O O . VAL A 1 106 ? 69.603 28.234 61.647 1.00 29.19 126 VAL A O 1
ATOM 803 N N . LYS A 1 107 ? 70.897 29.789 60.723 1.00 18.36 127 LYS A N 1
ATOM 804 C CA . LYS A 1 107 ? 69.734 30.624 60.440 1.00 28.19 127 LYS A CA 1
ATOM 805 C C . LYS A 1 107 ? 69.497 30.784 58.943 1.00 24.60 127 LYS A C 1
ATOM 806 O O . LYS A 1 107 ? 68.968 31.804 58.502 1.00 25.12 127 LYS A O 1
ATOM 812 N N . GLY A 1 108 ? 69.850 29.761 58.166 1.00 21.91 128 GLY A N 1
ATOM 813 C CA . GLY A 1 108 ? 69.810 29.896 56.722 1.00 21.74 128 GLY A CA 1
ATOM 814 C C . GLY A 1 108 ? 68.397 30.074 56.201 1.00 21.56 128 GLY A C 1
ATOM 815 O O . GLY A 1 108 ? 67.466 29.357 56.591 1.00 20.90 128 GLY A O 1
ATOM 816 N N . ASP A 1 109 ? 68.248 31.007 55.265 1.00 19.70 129 ASP A N 1
ATOM 817 C CA . ASP A 1 109 ? 66.917 31.301 54.750 1.00 20.96 129 ASP A CA 1
ATOM 818 C C . ASP A 1 109 ? 66.374 30.200 53.851 1.00 20.06 129 ASP A C 1
ATOM 819 O O . ASP A 1 109 ? 65.210 30.279 53.439 1.00 18.69 129 ASP A O 1
ATOM 824 N N . TRP A 1 110 ? 67.180 29.191 53.535 1.00 13.46 130 TRP A N 1
ATOM 825 C CA . TRP A 1 110 ? 66.675 28.034 52.818 1.00 16.50 130 TRP A CA 1
ATOM 826 C C . TRP A 1 110 ? 65.864 27.083 53.703 1.00 18.47 130 TRP A C 1
ATOM 827 O O . TRP A 1 110 ? 65.286 26.132 53.180 1.00 15.44 130 TRP A O 1
ATOM 838 N N . PHE A 1 111 ? 65.832 27.281 55.017 1.00 19.09 131 PHE A N 1
ATOM 839 C CA . PHE A 1 111 ? 64.945 26.479 55.861 1.00 18.77 131 PHE A CA 1
ATOM 840 C C . PHE A 1 111 ? 64.417 27.250 57.059 1.00 18.98 131 PHE A C 1
ATOM 841 O O . PHE A 1 111 ? 63.745 26.653 57.905 1.00 17.65 131 PHE A O 1
ATOM 849 N N . ASN A 1 112 ? 64.729 28.525 57.189 1.00 16.50 132 ASN A N 1
ATOM 850 C CA . ASN A 1 112 ? 64.100 29.392 58.179 1.00 22.52 132 ASN A CA 1
ATOM 851 C C . ASN A 1 112 ? 63.187 30.344 57.426 1.00 23.86 132 ASN A C 1
ATOM 852 O O . ASN A 1 112 ? 63.661 31.122 56.602 1.00 17.71 132 ASN A O 1
ATOM 857 N N . VAL A 1 113 ? 61.882 30.255 57.670 1.00 25.36 133 VAL A N 1
ATOM 858 C CA . VAL A 1 113 ? 60.902 31.045 56.930 1.00 24.70 133 VAL A CA 1
ATOM 859 C C . VAL A 1 113 ? 59.850 31.551 57.904 1.00 23.44 133 VAL A C 1
ATOM 860 O O . VAL A 1 113 ? 59.269 30.763 58.657 1.00 25.95 133 VAL A O 1
ATOM 864 N N . GLY A 1 114 ? 59.622 32.860 57.902 1.00 27.29 134 GLY A N 1
ATOM 865 C CA . GLY A 1 114 ? 58.587 33.452 58.751 1.00 29.42 134 GLY A CA 1
ATOM 866 C C . GLY A 1 114 ? 58.728 33.138 60.224 1.00 32.68 134 GLY A C 1
ATOM 867 O O . GLY A 1 114 ? 57.726 32.901 60.908 1.00 36.30 134 GLY A O 1
ATOM 868 N N . GLY A 1 115 ? 59.956 33.110 60.730 1.00 34.03 135 GLY A N 1
ATOM 869 C CA . GLY A 1 115 ? 60.146 32.853 62.142 1.00 34.58 135 GLY A CA 1
ATOM 870 C C . GLY A 1 115 ? 60.072 31.399 62.552 1.00 29.95 135 GLY A C 1
ATOM 871 O O . GLY A 1 115 ? 60.138 31.111 63.752 1.00 36.82 135 GLY A O 1
ATOM 872 N N . LYS A 1 116 ? 59.938 30.474 61.605 1.00 22.96 136 LYS A N 1
ATOM 873 C CA . LYS A 1 116 ? 59.863 29.050 61.907 1.00 24.36 136 LYS A CA 1
ATOM 874 C C . LYS A 1 116 ? 61.044 28.318 61.275 1.00 22.27 136 LYS A C 1
ATOM 875 O O . LYS A 1 116 ? 61.553 28.725 60.223 1.00 19.47 136 LYS A O 1
ATOM 881 N N . VAL A 1 117 ? 61.472 27.245 61.949 1.00 20.79 137 VAL A N 1
ATOM 882 C CA . VAL A 1 117 ? 62.579 26.377 61.537 1.00 16.91 137 VAL A CA 1
ATOM 883 C C . VAL A 1 117 ? 61.981 25.117 60.933 1.00 17.79 137 VAL A C 1
ATOM 884 O O . VAL A 1 117 ? 61.200 24.425 61.596 1.00 19.06 137 VAL A O 1
ATOM 888 N N . TYR A 1 118 ? 62.361 24.792 59.692 1.00 17.97 138 TYR A N 1
ATOM 889 C CA . TYR A 1 118 ? 61.748 23.678 58.966 1.00 14.23 138 TYR A CA 1
ATOM 890 C C . TYR A 1 118 ? 62.676 22.479 58.800 1.00 14.97 138 TYR A C 1
ATOM 891 O O . TYR A 1 118 ? 62.398 21.608 57.971 1.00 16.99 138 TYR A O 1
ATOM 900 N N . GLY A 1 119 ? 63.754 22.398 59.566 1.00 15.84 139 GLY A N 1
ATOM 901 C CA . GLY A 1 119 ? 64.524 21.169 59.602 1.00 13.48 139 GLY A CA 1
ATOM 902 C C . GLY A 1 119 ? 65.881 21.357 60.241 1.00 18.84 139 GLY A C 1
ATOM 903 O O . GLY A 1 119 ? 66.253 22.449 60.699 1.00 19.90 139 GLY A O 1
ATOM 904 N N . THR A 1 120 ? 66.639 20.261 60.239 1.00 11.79 140 THR A N 1
ATOM 905 C CA . THR A 1 120 ? 67.979 20.283 60.822 1.00 16.36 140 THR A CA 1
ATOM 906 C C . THR A 1 120 ? 69.047 20.200 59.741 1.00 12.68 140 THR A C 1
ATOM 907 O O . THR A 1 120 ? 69.068 19.216 58.977 1.00 13.45 140 THR A O 1
ATOM 911 N N . PRO A 1 121 ? 69.945 21.186 59.630 1.00 11.65 141 PRO A N 1
ATOM 912 C CA . PRO A 1 121 ? 71.029 21.079 58.651 1.00 11.99 141 PRO A CA 1
ATOM 913 C C . PRO A 1 121 ? 71.768 19.759 58.795 1.00 13.32 141 PRO A C 1
ATOM 914 O O . PRO A 1 121 ? 71.854 19.179 59.887 1.00 14.78 141 PRO A O 1
ATOM 918 N N . TYR A 1 122 ? 72.302 19.277 57.673 1.00 9.49 142 TYR A N 1
ATOM 919 C CA . TYR A 1 122 ? 72.889 17.956 57.665 1.00 9.53 142 TYR A CA 1
ATOM 920 C C . TYR A 1 122 ? 74.324 17.961 57.124 1.00 12.91 142 TYR A C 1
ATOM 921 O O . TYR A 1 122 ? 75.269 17.598 57.851 1.00 14.40 142 TYR A O 1
ATOM 930 N N . GLN A 1 123 ? 74.499 18.376 55.866 1.00 13.14 143 GLN A N 1
ATOM 931 C CA . GLN A 1 123 ? 75.808 18.511 55.219 1.00 9.99 143 GLN A CA 1
ATOM 932 C C . GLN A 1 123 ? 75.701 19.612 54.173 1.00 12.22 143 GLN A C 1
ATOM 933 O O . GLN A 1 123 ? 74.607 20.009 53.786 1.00 10.86 143 GLN A O 1
ATOM 939 N N . TRP A 1 124 ? 76.855 20.067 53.679 1.00 8.46 144 TRP A N 1
ATOM 940 C CA . TRP A 1 124 ? 76.888 20.954 52.519 1.00 8.09 144 TRP A CA 1
ATOM 941 C C . TRP A 1 124 ? 78.147 20.667 51.721 1.00 10.52 144 TRP A C 1
ATOM 942 O O . TRP A 1 124 ? 79.093 20.047 52.219 1.00 8.45 144 TRP A O 1
ATOM 953 N N . GLY A 1 125 ? 78.152 21.101 50.459 1.00 11.57 145 GLY A N 1
ATOM 954 C CA . GLY A 1 125 ? 79.299 20.846 49.627 1.00 12.49 145 GLY A CA 1
ATOM 955 C C . GLY A 1 125 ? 79.144 21.339 48.208 1.00 10.82 145 GLY A C 1
ATOM 956 O O . GLY A 1 125 ? 78.125 21.920 47.823 1.00 9.10 145 GLY A O 1
ATOM 957 N N . PRO A 1 126 ? 80.161 21.097 47.406 1.00 12.63 146 PRO A N 1
ATOM 958 C CA . PRO A 1 126 ? 80.217 21.680 46.063 1.00 13.21 146 PRO A CA 1
ATOM 959 C C . PRO A 1 126 ? 79.950 20.696 44.946 1.00 15.01 146 PRO A C 1
ATOM 960 O O . PRO A 1 126 ? 80.161 19.482 45.102 1.00 12.17 146 PRO A O 1
ATOM 964 N N . ASN A 1 127 ? 79.534 21.234 43.795 1.00 10.20 147 ASN A N 1
ATOM 965 C CA . ASN A 1 127 ? 79.495 20.495 42.538 1.00 10.84 147 ASN A CA 1
ATOM 966 C C . ASN A 1 127 ? 80.807 20.744 41.800 1.00 17.33 147 ASN A C 1
ATOM 967 O O . ASN A 1 127 ? 81.054 21.851 41.318 1.00 19.65 147 ASN A O 1
ATOM 972 N N . LEU A 1 128 ? 81.648 19.725 41.715 1.00 16.64 148 LEU A N 1
ATOM 973 C CA . LEU A 1 128 ? 83.004 19.890 41.217 1.00 15.36 148 LEU A CA 1
ATOM 974 C C . LEU A 1 128 ? 83.107 19.356 39.804 1.00 10.80 148 LEU A C 1
ATOM 975 O O . LEU A 1 128 ? 82.218 18.646 39.310 1.00 11.51 148 LEU A O 1
ATOM 980 N N . LEU A 1 129 ? 84.213 19.711 39.151 1.00 11.86 149 LEU A N 1
ATOM 981 C CA . LEU A 1 129 ? 84.575 19.162 37.853 1.00 16.11 149 LEU A CA 1
ATOM 982 C C . LEU A 1 129 ? 85.367 17.885 38.105 1.00 13.79 149 LEU A C 1
ATOM 983 O O . LEU A 1 129 ? 86.487 17.936 38.591 1.00 15.03 149 LEU A O 1
ATOM 996 N N . TYR A 1 131 ? 87.258 14.490 36.582 1.00 14.71 151 TYR A N 1
ATOM 997 C CA . TYR A 1 131 ? 87.973 14.271 35.325 1.00 13.72 151 TYR A CA 1
ATOM 998 C C . TYR A 1 131 ? 88.949 13.109 35.451 1.00 18.51 151 TYR A C 1
ATOM 999 O O . TYR A 1 131 ? 89.332 12.700 36.549 1.00 18.00 151 TYR A O 1
ATOM 1008 N N . ASN A 1 132 ? 89.340 12.568 34.300 1.00 19.95 152 ASN A N 1
ATOM 1009 C CA . ASN A 1 132 ? 90.270 11.444 34.239 1.00 16.24 152 ASN A CA 1
ATOM 1010 C C . ASN A 1 132 ? 91.688 11.999 34.241 1.00 21.96 152 ASN A C 1
ATOM 1011 O O . ASN A 1 132 ? 92.033 12.809 33.381 1.00 22.18 152 ASN A O 1
ATOM 1016 N N . THR A 1 133 ? 92.513 11.549 35.186 1.00 17.51 153 THR A N 1
ATOM 1017 C CA . THR A 1 133 ? 93.846 12.117 35.326 1.00 24.68 153 THR A CA 1
ATOM 1018 C C . THR A 1 133 ? 94.850 11.578 34.316 1.00 26.10 153 THR A C 1
ATOM 1019 O O . THR A 1 133 ? 95.973 12.082 34.260 1.00 21.70 153 THR A O 1
ATOM 1023 N N . LYS A 1 134 ? 94.487 10.578 33.519 1.00 29.24 154 LYS A N 1
ATOM 1024 C CA . LYS A 1 134 ? 95.358 10.188 32.414 1.00 30.53 154 LYS A CA 1
ATOM 1025 C C . LYS A 1 134 ? 95.128 11.074 31.194 1.00 31.13 154 LYS A C 1
ATOM 1026 O O . LYS A 1 134 ? 96.076 11.390 30.463 1.00 28.80 154 LYS A O 1
ATOM 1032 N N . THR A 1 135 ? 93.879 11.477 30.939 1.00 33.91 155 THR A N 1
ATOM 1033 C CA . THR A 1 135 ? 93.628 12.386 29.816 1.00 31.70 155 THR A CA 1
ATOM 1034 C C . THR A 1 135 ? 94.079 13.802 30.136 1.00 30.77 155 THR A C 1
ATOM 1035 O O . THR A 1 135 ? 94.524 14.524 29.240 1.00 31.26 155 THR A O 1
ATOM 1039 N N . PHE A 1 136 ? 93.942 14.219 31.387 1.00 19.87 156 PHE A N 1
ATOM 1040 C CA . PHE A 1 136 ? 94.360 15.514 31.896 1.00 24.84 156 PHE A CA 1
ATOM 1041 C C . PHE A 1 136 ? 95.517 15.376 32.877 1.00 26.41 156 PHE A C 1
ATOM 1042 O O . PHE A 1 136 ? 95.295 15.550 34.079 1.00 23.00 156 PHE A O 1
ATOM 1050 N N . PRO A 1 137 ? 96.739 15.043 32.433 1.00 36.65 157 PRO A N 1
ATOM 1051 C CA . PRO A 1 137 ? 97.848 14.906 33.401 1.00 37.66 157 PRO A CA 1
ATOM 1052 C C . PRO A 1 137 ? 98.162 16.200 34.145 1.00 41.61 157 PRO A C 1
ATOM 1053 O O . PRO A 1 137 ? 98.681 16.152 35.269 1.00 44.57 157 PRO A O 1
ATOM 1057 N N . THR A 1 138 ? 97.860 17.356 33.554 1.00 38.75 158 THR A N 1
ATOM 1058 C CA . THR A 1 138 ? 97.753 18.609 34.294 1.00 38.15 158 THR A CA 1
ATOM 1059 C C . THR A 1 138 ? 96.279 18.921 34.529 1.00 30.44 158 THR A C 1
ATOM 1060 O O . THR A 1 138 ? 95.508 18.966 33.556 1.00 27.41 158 THR A O 1
ATOM 1064 N N . PRO A 1 139 ? 95.826 19.090 35.769 1.00 28.78 159 PRO A N 1
ATOM 1065 C CA . PRO A 1 139 ? 94.392 19.259 36.009 1.00 31.58 159 PRO A CA 1
ATOM 1066 C C . PRO A 1 139 ? 93.829 20.416 35.205 1.00 35.03 159 PRO A C 1
ATOM 1067 O O . PRO A 1 139 ? 94.490 21.453 35.024 1.00 28.37 159 PRO A O 1
ATOM 1071 N N . PRO A 1 140 ? 92.632 20.244 34.652 1.00 18.43 160 PRO A N 1
ATOM 1072 C CA . PRO A 1 140 ? 91.964 21.349 33.956 1.00 23.95 160 PRO A CA 1
ATOM 1073 C C . PRO A 1 140 ? 91.542 22.420 34.949 1.00 27.66 160 PRO A C 1
ATOM 1074 O O . PRO A 1 140 ? 91.412 22.173 36.152 1.00 29.14 160 PRO A O 1
ATOM 1078 N N . ASP A 1 141 ? 91.352 23.645 34.438 1.00 23.83 161 ASP A N 1
ATOM 1079 C CA . ASP A 1 141 ? 90.980 24.746 35.321 1.00 24.03 161 ASP A CA 1
ATOM 1080 C C . ASP A 1 141 ? 89.729 25.478 34.851 1.00 22.10 161 ASP A C 1
ATOM 1081 O O . ASP A 1 141 ? 89.477 26.597 35.289 1.00 20.79 161 ASP A O 1
ATOM 1086 N N . SER A 1 142 ? 88.933 24.873 33.976 1.00 15.21 162 SER A N 1
ATOM 1087 C CA . SER A 1 142 ? 87.802 25.578 33.400 1.00 14.49 162 SER A CA 1
ATOM 1088 C C . SER A 1 142 ? 86.714 24.588 33.038 1.00 16.32 162 SER A C 1
ATOM 1089 O O . SER A 1 142 ? 86.991 23.514 32.503 1.00 16.44 162 SER A O 1
ATOM 1092 N N . TRP A 1 143 ? 85.470 24.976 33.310 1.00 17.40 163 TRP A N 1
ATOM 1093 C CA . TRP A 1 143 ? 84.326 24.240 32.809 1.00 16.11 163 TRP A CA 1
ATOM 1094 C C . TRP A 1 143 ? 84.264 24.197 31.289 1.00 12.74 163 TRP A C 1
ATOM 1095 O O . TRP A 1 143 ? 83.469 23.421 30.754 1.00 14.79 163 TRP A O 1
ATOM 1106 N N . GLN A 1 144 ? 85.052 25.006 30.570 1.00 15.42 164 GLN A N 1
ATOM 1107 C CA . GLN A 1 144 ? 84.951 24.944 29.113 1.00 15.67 164 GLN A CA 1
ATOM 1108 C C . GLN A 1 144 ? 85.184 23.529 28.567 1.00 14.16 164 GLN A C 1
ATOM 1109 O O . GLN A 1 144 ? 84.672 23.226 27.484 1.00 16.09 164 GLN A O 1
ATOM 1115 N N . VAL A 1 145 ? 85.875 22.640 29.303 1.00 14.17 165 VAL A N 1
ATOM 1116 C CA . VAL A 1 145 ? 86.101 21.296 28.777 1.00 18.28 165 VAL A CA 1
ATOM 1117 C C . VAL A 1 145 ? 84.827 20.483 28.699 1.00 18.90 165 VAL A C 1
ATOM 1118 O O . VAL A 1 145 ? 84.805 19.477 27.983 1.00 20.18 165 VAL A O 1
ATOM 1122 N N . VAL A 1 146 ? 83.772 20.844 29.445 1.00 12.82 166 VAL A N 1
ATOM 1123 C CA . VAL A 1 146 ? 82.503 20.143 29.296 1.00 13.40 166 VAL A CA 1
ATOM 1124 C C . VAL A 1 146 ? 81.486 20.918 28.464 1.00 20.22 166 VAL A C 1
ATOM 1125 O O . VAL A 1 146 ? 80.474 20.324 28.061 1.00 12.32 166 VAL A O 1
ATOM 1129 N N . PHE A 1 147 ? 81.740 22.195 28.151 1.00 12.53 167 PHE A N 1
ATOM 1130 C CA . PHE A 1 147 ? 80.794 23.040 27.416 1.00 16.35 167 PHE A CA 1
ATOM 1131 C C . PHE A 1 147 ? 81.141 23.262 25.949 1.00 21.66 167 PHE A C 1
ATOM 1132 O O . PHE A 1 147 ? 80.225 23.324 25.105 1.00 18.91 167 PHE A O 1
ATOM 1140 N N . VAL A 1 148 ? 82.423 23.389 25.605 1.00 18.09 168 VAL A N 1
ATOM 1141 C CA . VAL A 1 148 ? 82.838 23.845 24.278 1.00 18.38 168 VAL A CA 1
ATOM 1142 C C . VAL A 1 148 ? 83.652 22.748 23.589 1.00 18.96 168 VAL A C 1
ATOM 1143 O O . VAL A 1 148 ? 84.622 22.227 24.160 1.00 17.06 168 VAL A O 1
ATOM 1147 N N . GLU A 1 149 ? 83.232 22.386 22.376 1.00 20.92 169 GLU A N 1
ATOM 1148 C CA . GLU A 1 149 ? 83.912 21.364 21.588 1.00 26.57 169 GLU A CA 1
ATOM 1149 C C . GLU A 1 149 ? 85.380 21.717 21.393 1.00 27.76 169 GLU A C 1
ATOM 1150 O O . GLU A 1 149 ? 85.706 22.773 20.840 1.00 27.36 169 GLU A O 1
ATOM 1156 N N . GLN A 1 150 ? 86.268 20.821 21.816 1.00 26.80 170 GLN A N 1
ATOM 1157 C CA . GLN A 1 150 ? 87.697 21.089 21.722 1.00 31.47 170 GLN A CA 1
ATOM 1158 C C . GLN A 1 150 ? 88.476 19.789 21.856 1.00 28.80 170 GLN A C 1
ATOM 1159 O O . GLN A 1 150 ? 87.956 18.779 22.336 1.00 24.74 170 GLN A O 1
ATOM 1165 N N . ASN A 1 151 ? 89.740 19.831 21.431 1.00 26.74 171 ASN A N 1
ATOM 1166 C CA . ASN A 1 151 ? 90.625 18.692 21.621 1.00 27.86 171 ASN A CA 1
ATOM 1167 C C . ASN A 1 151 ? 91.181 18.705 23.039 1.00 27.90 171 ASN A C 1
ATOM 1168 O O . ASN A 1 151 ? 91.618 19.745 23.535 1.00 33.00 171 ASN A O 1
ATOM 1173 N N . LEU A 1 152 ? 91.123 17.565 23.706 1.00 30.62 172 LEU A N 1
ATOM 1174 C CA . LEU A 1 152 ? 91.624 17.463 25.068 1.00 29.45 172 LEU A CA 1
ATOM 1175 C C . LEU A 1 152 ? 93.104 17.129 25.034 1.00 37.70 172 LEU A C 1
ATOM 1176 O O . LEU A 1 152 ? 93.655 16.805 23.978 1.00 38.05 172 LEU A O 1
ATOM 1181 N N . PRO A 1 153 ? 93.801 17.221 26.177 1.00 37.45 173 PRO A N 1
ATOM 1182 C CA . PRO A 1 153 ? 95.257 17.016 26.166 1.00 37.57 173 PRO A CA 1
ATOM 1183 C C . PRO A 1 153 ? 95.732 15.703 25.556 1.00 41.93 173 PRO A C 1
ATOM 1184 O O . PRO A 1 153 ? 96.927 15.574 25.275 1.00 44.70 173 PRO A O 1
ATOM 1188 N N . ASP A 1 154 ? 94.849 14.729 25.332 1.00 40.26 174 ASP A N 1
ATOM 1189 C CA . ASP A 1 154 ? 95.268 13.473 24.712 1.00 40.51 174 ASP A CA 1
ATOM 1190 C C . ASP A 1 154 ? 95.091 13.466 23.197 1.00 39.93 174 ASP A C 1
ATOM 1191 O O . ASP A 1 154 ? 95.246 12.407 22.568 1.00 37.30 174 ASP A O 1
ATOM 1196 N N . GLY A 1 155 ? 94.774 14.615 22.601 1.00 35.27 175 GLY A N 1
ATOM 1197 C CA . GLY A 1 155 ? 94.662 14.731 21.166 1.00 41.57 175 GLY A CA 1
ATOM 1198 C C . GLY A 1 155 ? 93.273 14.535 20.591 1.00 41.54 175 GLY A C 1
ATOM 1199 O O . GLY A 1 155 ? 93.062 14.863 19.423 1.00 41.86 175 GLY A O 1
ATOM 1200 N N . LYS A 1 156 ? 92.323 14.010 21.356 1.00 40.23 176 LYS A N 1
ATOM 1201 C CA . LYS A 1 156 ? 91.019 13.650 20.818 1.00 37.31 176 LYS A CA 1
ATOM 1202 C C . LYS A 1 156 ? 89.948 14.627 21.299 1.00 35.39 176 LYS A C 1
ATOM 1203 O O . LYS A 1 156 ? 90.091 15.265 22.347 1.00 24.90 176 LYS A O 1
ATOM 1209 N N . SER A 1 157 ? 88.879 14.748 20.515 1.00 26.16 177 SER A N 1
ATOM 1210 C CA . SER A 1 157 ? 87.857 15.733 20.841 1.00 24.46 177 SER A CA 1
ATOM 1211 C C . SER A 1 157 ? 87.147 15.340 22.128 1.00 22.66 177 SER A C 1
ATOM 1212 O O . SER A 1 157 ? 87.166 14.181 22.545 1.00 34.43 177 SER A O 1
ATOM 1215 N N . ASN A 1 158 ? 86.537 16.331 22.779 1.00 21.08 178 ASN A N 1
ATOM 1216 C CA . ASN A 1 158 ? 85.726 16.025 23.950 1.00 25.51 178 ASN A CA 1
ATOM 1217 C C . ASN A 1 158 ? 84.321 15.574 23.583 1.00 19.24 178 ASN A C 1
ATOM 1218 O O . ASN A 1 158 ? 83.582 15.116 24.469 1.00 19.11 178 ASN A O 1
ATOM 1223 N N . LYS A 1 159 ? 83.957 15.629 22.301 1.00 20.36 179 LYS A N 1
ATOM 1224 C CA . LYS A 1 159 ? 82.599 15.296 21.888 1.00 20.37 179 LYS A CA 1
ATOM 1225 C C . LYS A 1 159 ? 82.326 13.840 22.199 1.00 30.16 179 LYS A C 1
ATOM 1226 O O . LYS A 1 159 ? 83.128 12.965 21.858 1.00 29.16 179 LYS A O 1
ATOM 1232 N N . GLY A 1 160 ? 81.213 13.588 22.890 1.00 23.73 180 GLY A N 1
ATOM 1233 C CA . GLY A 1 160 ? 80.864 12.248 23.310 1.00 24.03 180 GLY A CA 1
ATOM 1234 C C . GLY A 1 160 ? 81.627 11.727 24.504 1.00 22.46 180 GLY A C 1
ATOM 1235 O O . GLY A 1 160 ? 81.431 10.570 24.883 1.00 21.52 180 GLY A O 1
ATOM 1236 N N . ARG A 1 161 ? 82.506 12.518 25.107 1.00 18.68 181 ARG A N 1
ATOM 1237 C CA . ARG A 1 161 ? 83.312 12.032 26.224 1.00 21.17 181 ARG A CA 1
ATOM 1238 C C . ARG A 1 161 ? 83.085 12.859 27.484 1.00 20.36 181 ARG A C 1
ATOM 1239 O O . ARG A 1 161 ? 83.867 12.773 28.441 1.00 16.32 181 ARG A O 1
ATOM 1247 N N . VAL A 1 162 ? 82.018 13.653 27.502 1.00 15.72 182 VAL A N 1
ATOM 1248 C CA . VAL A 1 162 ? 81.675 14.483 28.651 1.00 16.54 182 VAL A CA 1
ATOM 1249 C C . VAL A 1 162 ? 80.205 14.243 28.977 1.00 17.13 182 VAL A C 1
ATOM 1250 O O . VAL A 1 162 ? 79.430 13.777 28.142 1.00 14.45 182 VAL A O 1
ATOM 1254 N N . GLN A 1 163 ? 79.826 14.536 30.227 1.00 13.21 183 GLN A N 1
ATOM 1255 C CA . GLN A 1 163 ? 78.436 14.416 30.649 1.00 12.28 183 GLN A CA 1
ATOM 1256 C C . GLN A 1 163 ? 77.982 15.725 31.293 1.00 11.25 183 GLN A C 1
ATOM 1257 O O . GLN A 1 163 ? 78.790 16.608 31.593 1.00 15.46 183 GLN A O 1
ATOM 1263 N N . ALA A 1 164 ? 76.678 15.838 31.527 1.00 11.98 184 ALA A N 1
ATOM 1264 C CA . ALA A 1 164 ? 76.102 16.942 32.294 1.00 10.18 184 ALA A CA 1
ATOM 1265 C C . ALA A 1 164 ? 74.999 16.369 33.158 1.00 10.08 184 ALA A C 1
ATOM 1266 O O . ALA A 1 164 ? 74.429 15.325 32.856 1.00 13.26 184 ALA A O 1
ATOM 1268 N N . TYR A 1 165 ? 74.698 17.060 34.244 1.00 9.46 185 TYR A N 1
ATOM 1269 C CA . TYR A 1 165 ? 73.696 16.587 35.201 1.00 14.12 185 TYR A CA 1
ATOM 1270 C C . TYR A 1 165 ? 72.301 16.675 34.601 1.00 14.13 185 TYR A C 1
ATOM 1271 O O . TYR A 1 165 ? 71.989 17.641 33.901 1.00 12.01 185 TYR A O 1
ATOM 1280 N N . ASP A 1 166 ? 71.441 15.684 34.897 1.00 12.23 186 ASP A N 1
ATOM 1281 C CA . ASP A 1 166 ? 70.147 15.669 34.229 1.00 19.16 186 ASP A CA 1
ATOM 1282 C C . ASP A 1 166 ? 69.073 16.452 34.983 1.00 19.18 186 ASP A C 1
ATOM 1283 O O . ASP A 1 166 ? 67.960 16.586 34.466 1.00 16.00 186 ASP A O 1
ATOM 1288 N N . GLY A 1 167 ? 69.386 17.009 36.158 1.00 13.88 187 GLY A N 1
ATOM 1289 C CA . GLY A 1 167 ? 68.493 17.945 36.825 1.00 10.47 187 GLY A CA 1
ATOM 1290 C C . GLY A 1 167 ? 68.514 19.339 36.206 1.00 11.32 187 GLY A C 1
ATOM 1291 O O . GLY A 1 167 ? 69.577 19.881 35.893 1.00 12.56 187 GLY A O 1
ATOM 1292 N N . PRO A 1 168 ? 67.337 19.955 36.026 1.00 12.45 188 PRO A N 1
ATOM 1293 C CA . PRO A 1 168 ? 67.294 21.296 35.403 1.00 13.81 188 PRO A CA 1
ATOM 1294 C C . PRO A 1 168 ? 68.058 22.348 36.175 1.00 13.15 188 PRO A C 1
ATOM 1295 O O . PRO A 1 168 ? 68.412 23.390 35.617 1.00 10.25 188 PRO A O 1
ATOM 1299 N N . ILE A 1 169 ? 68.372 22.086 37.437 1.00 13.04 189 ILE A N 1
ATOM 1300 C CA . ILE A 1 169 ? 69.186 23.016 38.185 1.00 12.14 189 ILE A CA 1
ATOM 1301 C C . ILE A 1 169 ? 70.547 23.166 37.536 1.00 10.81 189 ILE A C 1
ATOM 1302 O O . ILE A 1 169 ? 71.244 24.129 37.831 1.00 8.75 189 ILE A O 1
ATOM 1307 N N . TYR A 1 170 ? 70.938 22.242 36.634 1.00 8.98 190 TYR A N 1
ATOM 1308 C CA . TYR A 1 170 ? 72.215 22.371 35.941 1.00 11.81 190 TYR A CA 1
ATOM 1309 C C . TYR A 1 170 ? 72.312 23.687 35.172 1.00 12.40 190 TYR A C 1
ATOM 1310 O O . TYR A 1 170 ? 73.426 24.167 34.929 1.00 15.16 190 TYR A O 1
ATOM 1319 N N . ILE A 1 171 ? 71.176 24.299 34.814 1.00 10.05 191 ILE A N 1
ATOM 1320 C CA . ILE A 1 171 ? 71.214 25.587 34.114 1.00 10.49 191 ILE A CA 1
ATOM 1321 C C . ILE A 1 171 ? 72.056 26.609 34.892 1.00 12.91 191 ILE A C 1
ATOM 1322 O O . ILE A 1 171 ? 72.785 27.425 34.311 1.00 12.14 191 ILE A O 1
ATOM 1327 N N . ALA A 1 172 ? 71.998 26.548 36.217 1.00 8.96 192 ALA A N 1
ATOM 1328 C CA . ALA A 1 172 ? 72.804 27.442 37.046 1.00 10.30 192 ALA A CA 1
ATOM 1329 C C . ALA A 1 172 ? 74.300 27.238 36.826 1.00 11.59 192 ALA A C 1
ATOM 1330 O O . ALA A 1 172 ? 75.067 28.204 36.852 1.00 9.68 192 ALA A O 1
ATOM 1332 N N . ASP A 1 173 ? 74.737 25.993 36.631 1.00 10.91 193 ASP A N 1
ATOM 1333 C CA . ASP A 1 173 ? 76.134 25.729 36.250 1.00 13.38 193 ASP A CA 1
ATOM 1334 C C . ASP A 1 173 ? 76.474 26.422 34.940 1.00 14.36 193 ASP A C 1
ATOM 1335 O O . ASP A 1 173 ? 77.532 27.050 34.807 1.00 9.19 193 ASP A O 1
ATOM 1340 N N . ALA A 1 174 ? 75.601 26.276 33.940 1.00 8.96 194 ALA A N 1
ATOM 1341 C CA . ALA A 1 174 ? 75.887 26.908 32.674 1.00 9.48 194 ALA A CA 1
ATOM 1342 C C . ALA A 1 174 ? 75.807 28.423 32.813 1.00 9.88 194 ALA A C 1
ATOM 1343 O O . ALA A 1 174 ? 76.532 29.146 32.121 1.00 11.23 194 ALA A O 1
ATOM 1345 N N . ALA A 1 175 ? 74.957 28.919 33.719 1.00 9.80 195 ALA A N 1
ATOM 1346 C CA . ALA A 1 175 ? 74.919 30.362 33.970 1.00 10.36 195 ALA A CA 1
ATOM 1347 C C . ALA A 1 175 ? 76.259 30.873 34.496 1.00 10.61 195 ALA A C 1
ATOM 1348 O O . ALA A 1 175 ? 76.710 31.966 34.109 1.00 11.34 195 ALA A O 1
ATOM 1350 N N . LEU A 1 176 ? 76.912 30.100 35.389 1.00 10.20 196 LEU A N 1
ATOM 1351 C CA . LEU A 1 176 ? 78.233 30.515 35.877 1.00 12.70 196 LEU A CA 1
ATOM 1352 C C . LEU A 1 176 ? 79.258 30.515 34.750 1.00 12.07 196 LEU A C 1
ATOM 1353 O O . LEU A 1 176 ? 80.115 31.406 34.683 1.00 11.99 196 LEU A O 1
ATOM 1358 N N . PHE A 1 177 ? 79.204 29.513 33.867 1.00 10.69 197 PHE A N 1
ATOM 1359 C CA . PHE A 1 177 ? 80.105 29.516 32.710 1.00 11.55 197 PHE A CA 1
ATOM 1360 C C . PHE A 1 177 ? 79.887 30.757 31.852 1.00 12.04 197 PHE A C 1
ATOM 1361 O O . PHE A 1 177 ? 80.851 31.433 31.452 1.00 14.13 197 PHE A O 1
ATOM 1369 N N . VAL A 1 178 ? 78.622 31.074 31.558 1.00 13.08 198 VAL A N 1
ATOM 1370 C CA . VAL A 1 178 ? 78.305 32.239 30.728 1.00 17.04 198 VAL A CA 1
ATOM 1371 C C . VAL A 1 178 ? 78.706 33.530 31.425 1.00 16.55 198 VAL A C 1
ATOM 1372 O O . VAL A 1 178 ? 79.182 34.479 30.781 1.00 15.41 198 VAL A O 1
ATOM 1376 N N . LYS A 1 179 ? 78.488 33.598 32.744 1.00 15.72 199 LYS A N 1
ATOM 1377 C CA . LYS A 1 179 ? 78.873 34.782 33.521 1.00 15.03 199 LYS A CA 1
ATOM 1378 C C . LYS A 1 179 ? 80.347 35.083 33.333 1.00 18.27 199 LYS A C 1
ATOM 1379 O O . LYS A 1 179 ? 80.729 36.241 33.156 1.00 16.10 199 LYS A O 1
ATOM 1385 N N . ALA A 1 180 ? 81.179 34.039 33.310 1.00 15.62 200 ALA A N 1
ATOM 1386 C CA . ALA A 1 180 ? 82.619 34.200 33.177 1.00 19.43 200 ALA A CA 1
ATOM 1387 C C . ALA A 1 180 ? 83.053 34.504 31.743 1.00 21.69 200 ALA A C 1
ATOM 1388 O O . ALA A 1 180 ? 83.987 35.294 31.527 1.00 20.02 200 ALA A O 1
ATOM 1390 N N . THR A 1 181 ? 82.419 33.872 30.752 1.00 15.47 201 THR A N 1
ATOM 1391 C CA . THR A 1 181 ? 82.844 34.018 29.365 1.00 19.71 201 THR A CA 1
ATOM 1392 C C . THR A 1 181 ? 82.117 35.129 28.614 1.00 22.65 201 THR A C 1
ATOM 1393 O O . THR A 1 181 ? 82.631 35.589 27.582 1.00 18.50 201 THR A O 1
ATOM 1397 N N . GLN A 1 182 ? 80.933 35.549 29.069 1.00 16.60 202 GLN A N 1
ATOM 1398 C CA . GLN A 1 182 ? 80.228 36.714 28.516 1.00 22.26 202 GLN A CA 1
ATOM 1399 C C . GLN A 1 182 ? 79.836 37.651 29.649 1.00 26.92 202 GLN A C 1
ATOM 1400 O O . GLN A 1 182 ? 78.651 37.866 29.922 1.00 18.51 202 GLN A O 1
ATOM 1406 N N . PRO A 1 183 ? 80.816 38.225 30.342 1.00 18.39 203 PRO A N 1
ATOM 1407 C CA . PRO A 1 183 ? 80.482 39.068 31.503 1.00 25.00 203 PRO A CA 1
ATOM 1408 C C . PRO A 1 183 ? 79.608 40.256 31.145 1.00 24.91 203 PRO A C 1
ATOM 1409 O O . PRO A 1 183 ? 78.922 40.787 32.023 1.00 27.86 203 PRO A O 1
ATOM 1413 N N . GLN A 1 184 ? 79.590 40.664 29.875 1.00 25.52 204 GLN A N 1
ATOM 1414 C CA . GLN A 1 184 ? 78.777 41.798 29.435 1.00 34.81 204 GLN A CA 1
ATOM 1415 C C . GLN A 1 184 ? 77.281 41.576 29.634 1.00 30.41 204 GLN A C 1
ATOM 1416 O O . GLN A 1 184 ? 76.525 42.550 29.628 1.00 21.97 204 GLN A O 1
ATOM 1422 N N . LEU A 1 185 ? 76.834 40.330 29.817 1.00 19.26 205 LEU A N 1
ATOM 1423 C CA . LEU A 1 185 ? 75.409 40.062 29.985 1.00 21.88 205 LEU A CA 1
ATOM 1424 C C . LEU A 1 185 ? 74.890 40.458 31.362 1.00 18.89 205 LEU A C 1
ATOM 1425 O O . LEU A 1 185 ? 73.679 40.617 31.535 1.00 21.99 205 LEU A O 1
ATOM 1430 N N . GLY A 1 186 ? 75.771 40.656 32.329 1.00 21.40 206 GLY A N 1
ATOM 1431 C CA . GLY A 1 186 ? 75.349 41.158 33.611 1.00 19.09 206 GLY A CA 1
ATOM 1432 C C . GLY A 1 186 ? 74.906 40.105 34.589 1.00 17.81 206 GLY A C 1
ATOM 1433 O O . GLY A 1 186 ? 74.308 40.457 35.607 1.00 18.42 206 GLY A O 1
ATOM 1434 N N . ILE A 1 187 ? 75.189 38.824 34.329 1.00 18.17 207 ILE A N 1
ATOM 1435 C CA . ILE A 1 187 ? 74.773 37.767 35.250 1.00 15.75 207 ILE A CA 1
ATOM 1436 C C . ILE A 1 187 ? 75.496 37.930 36.577 1.00 21.43 207 ILE A C 1
ATOM 1437 O O . ILE A 1 187 ? 76.720 38.110 36.609 1.00 23.14 207 ILE A O 1
ATOM 1442 N N . SER A 1 188 ? 74.737 37.886 37.681 1.00 16.59 208 SER A N 1
ATOM 1443 C CA . SER A 1 188 ? 75.326 37.884 39.012 1.00 23.93 208 SER A CA 1
ATOM 1444 C C . SER A 1 188 ? 74.886 36.633 39.748 1.00 23.19 208 SER A C 1
ATOM 1445 O O . SER A 1 188 ? 75.662 35.685 39.900 1.00 22.53 208 SER A O 1
ATOM 1448 N N . ASP A 1 189 ? 73.651 36.632 40.211 1.00 19.82 209 ASP A N 1
ATOM 1449 C CA . ASP A 1 189 ? 73.059 35.452 40.822 1.00 20.82 209 ASP A CA 1
ATOM 1450 C C . ASP A 1 189 ? 72.673 34.472 39.711 1.00 17.58 209 ASP A C 1
ATOM 1451 O O . ASP A 1 189 ? 71.784 34.797 38.906 1.00 13.37 209 ASP A O 1
ATOM 1456 N N . PRO A 1 190 ? 73.301 33.287 39.609 1.00 14.84 210 PRO A N 1
ATOM 1457 C CA . PRO A 1 190 ? 73.003 32.394 38.471 1.00 16.49 210 PRO A CA 1
ATOM 1458 C C . PRO A 1 190 ? 71.633 31.756 38.526 1.00 15.72 210 PRO A C 1
ATOM 1459 O O . PRO A 1 190 ? 71.281 31.043 37.573 1.00 12.73 210 PRO A O 1
ATOM 1463 N N . TYR A 1 191 ? 70.892 31.918 39.626 1.00 12.75 211 TYR A N 1
ATOM 1464 C CA . TYR A 1 191 ? 69.543 31.381 39.744 1.00 17.78 211 TYR A CA 1
ATOM 1465 C C . TYR A 1 191 ? 68.480 32.399 39.376 1.00 16.12 211 TYR A C 1
ATOM 1466 O O . TYR A 1 191 ? 67.318 32.022 39.211 1.00 18.92 211 TYR A O 1
ATOM 1475 N N . GLN A 1 192 ? 68.845 33.670 39.244 1.00 13.26 212 GLN A N 1
ATOM 1476 C CA . GLN A 1 192 ? 67.888 34.735 38.949 1.00 17.73 212 GLN A CA 1
ATOM 1477 C C . GLN A 1 192 ? 68.352 35.398 37.658 1.00 20.94 212 GLN A C 1
ATOM 1478 O O . GLN A 1 192 ? 69.179 36.316 37.673 1.00 17.80 212 GLN A O 1
ATOM 1484 N N . LEU A 1 193 ? 67.831 34.902 36.538 1.00 17.46 213 LEU A N 1
ATOM 1485 C CA . LEU A 1 193 ? 68.282 35.304 35.217 1.00 16.21 213 LEU A CA 1
ATOM 1486 C C . LEU A 1 193 ? 67.187 36.112 34.526 1.00 20.56 213 LEU A C 1
ATOM 1487 O O . LEU A 1 193 ? 66.018 35.708 34.519 1.00 15.91 213 LEU A O 1
ATOM 1492 N N . THR A 1 194 ? 67.561 37.250 33.950 1.00 16.41 214 THR A N 1
ATOM 1493 C CA . THR A 1 194 ? 66.623 37.925 33.067 1.00 19.06 214 THR A CA 1
ATOM 1494 C C . THR A 1 194 ? 66.399 37.072 31.817 1.00 18.33 214 THR A C 1
ATOM 1495 O O . THR A 1 194 ? 67.125 36.106 31.546 1.00 16.24 214 THR A O 1
ATOM 1499 N N . GLU A 1 195 ? 65.393 37.462 31.031 1.00 18.37 215 GLU A N 1
ATOM 1500 C CA . GLU A 1 195 ? 65.096 36.727 29.805 1.00 18.44 215 GLU A CA 1
ATOM 1501 C C . GLU A 1 195 ? 66.317 36.669 28.897 1.00 21.71 215 GLU A C 1
ATOM 1502 O O . GLU A 1 195 ? 66.691 35.594 28.406 1.00 20.09 215 GLU A O 1
ATOM 1508 N N . GLU A 1 196 ? 66.971 37.815 28.676 1.00 18.71 216 GLU A N 1
ATOM 1509 C CA . GLU A 1 196 ? 68.127 37.844 27.781 1.00 20.60 216 GLU A CA 1
ATOM 1510 C C . GLU A 1 196 ? 69.271 36.977 28.303 1.00 17.28 216 GLU A C 1
ATOM 1511 O O . GLU A 1 196 ? 69.873 36.214 27.544 1.00 19.62 216 GLU A O 1
ATOM 1517 N N . GLN A 1 197 ? 69.581 37.076 29.600 1.00 18.57 217 GLN A N 1
ATOM 1518 C CA . GLN A 1 197 ? 70.605 36.216 30.194 1.00 18.47 217 GLN A CA 1
ATOM 1519 C C . GLN A 1 197 ? 70.231 34.743 30.055 1.00 18.92 217 GLN A C 1
ATOM 1520 O O . GLN A 1 197 ? 71.046 33.911 29.637 1.00 17.09 217 GLN A O 1
ATOM 1526 N N . TYR A 1 198 ? 68.996 34.408 30.418 1.00 14.66 218 TYR A N 1
ATOM 1527 C CA . TYR A 1 198 ? 68.524 33.036 30.326 1.00 15.48 218 TYR A CA 1
ATOM 1528 C C . TYR A 1 198 ? 68.701 32.485 28.917 1.00 20.17 218 TYR A C 1
ATOM 1529 O O . TYR A 1 198 ? 69.222 31.376 28.735 1.00 13.74 218 TYR A O 1
ATOM 1538 N N . GLN A 1 199 ? 68.285 33.256 27.895 1.00 15.48 219 GLN A N 1
ATOM 1539 C CA . GLN A 1 199 ? 68.372 32.732 26.541 1.00 16.00 219 GLN A CA 1
ATOM 1540 C C . GLN A 1 199 ? 69.813 32.505 26.139 1.00 18.39 219 GLN A C 1
ATOM 1541 O O . GLN A 1 199 ? 70.106 31.553 25.403 1.00 17.61 219 GLN A O 1
ATOM 1547 N N . ALA A 1 200 ? 70.739 33.341 26.636 1.00 18.38 220 ALA A N 1
ATOM 1548 C CA . ALA A 1 200 ? 72.156 33.118 26.357 1.00 20.40 220 ALA A CA 1
ATOM 1549 C C . ALA A 1 200 ? 72.638 31.816 26.987 1.00 14.04 220 ALA A C 1
ATOM 1550 O O . ALA A 1 200 ? 73.476 31.108 26.418 1.00 13.99 220 ALA A O 1
ATOM 1552 N N . VAL A 1 201 ? 72.135 31.504 28.173 1.00 13.62 221 VAL A N 1
ATOM 1553 C CA . VAL A 1 201 ? 72.519 30.260 28.827 1.00 15.23 221 VAL A CA 1
ATOM 1554 C C . VAL A 1 201 ? 71.939 29.064 28.072 1.00 12.46 221 VAL A C 1
ATOM 1555 O O . VAL A 1 201 ? 72.617 28.047 27.881 1.00 12.17 221 VAL A O 1
ATOM 1559 N N . LEU A 1 202 ? 70.690 29.167 27.604 1.00 14.43 222 LEU A N 1
ATOM 1560 C CA . LEU A 1 202 ? 70.114 28.042 26.859 1.00 17.01 222 LEU A CA 1
ATOM 1561 C C . LEU A 1 202 ? 70.890 27.780 25.576 1.00 17.24 222 LEU A C 1
ATOM 1562 O O . LEU A 1 202 ? 71.085 26.620 25.190 1.00 14.19 222 LEU A O 1
ATOM 1567 N N . LYS A 1 203 ? 71.327 28.844 24.891 1.00 16.40 223 LYS A N 1
ATOM 1568 C CA . LYS A 1 203 ? 72.114 28.665 23.672 1.00 16.90 223 LYS A CA 1
ATOM 1569 C C . LYS A 1 203 ? 73.407 27.887 23.947 1.00 14.91 223 LYS A C 1
ATOM 1570 O O . LYS A 1 203 ? 73.761 26.977 23.192 1.00 15.39 223 LYS A O 1
ATOM 1576 N N . VAL A 1 204 ? 74.114 28.228 25.029 1.00 14.02 224 VAL A N 1
ATOM 1577 C CA . VAL A 1 204 ? 75.307 27.480 25.444 1.00 13.49 224 VAL A CA 1
ATOM 1578 C C . VAL A 1 204 ? 74.976 26.017 25.729 1.00 18.61 224 VAL A C 1
ATOM 1579 O O . VAL A 1 204 ? 75.769 25.113 25.411 1.00 19.85 224 VAL A O 1
ATOM 1583 N N . LEU A 1 205 ? 73.825 25.759 26.367 1.00 12.63 225 LEU A N 1
ATOM 1584 C CA . LEU A 1 205 ? 73.429 24.387 26.688 1.00 12.67 225 LEU A CA 1
ATOM 1585 C C . LEU A 1 205 ? 73.038 23.608 25.441 1.00 13.43 225 LEU A C 1
ATOM 1586 O O . LEU A 1 205 ? 73.226 22.382 25.382 1.00 13.56 225 LEU A O 1
ATOM 1591 N N A ARG A 1 206 ? 72.470 24.292 24.445 0.49 14.36 226 ARG A N 1
ATOM 1592 N N B ARG A 1 206 ? 72.455 24.294 24.451 0.51 14.36 226 ARG A N 1
ATOM 1593 C CA A ARG A 1 206 ? 72.186 23.631 23.179 0.49 15.63 226 ARG A CA 1
ATOM 1594 C CA B ARG A 1 206 ? 72.180 23.663 23.164 0.51 15.64 226 ARG A CA 1
ATOM 1595 C C A ARG A 1 206 ? 73.479 23.254 22.469 0.49 16.09 226 ARG A C 1
ATOM 1596 C C B ARG A 1 206 ? 73.478 23.256 22.481 0.51 16.08 226 ARG A C 1
ATOM 1597 O O A ARG A 1 206 ? 73.561 22.195 21.843 0.49 16.88 226 ARG A O 1
ATOM 1598 O O B ARG A 1 206 ? 73.564 22.178 21.889 0.51 16.83 226 ARG A O 1
ATOM 1613 N N . ALA A 1 207 ? 74.504 24.107 22.564 1.00 20.33 227 ALA A N 1
ATOM 1614 C CA . ALA A 1 207 ? 75.807 23.767 21.999 1.00 22.86 227 ALA A CA 1
ATOM 1615 C C . ALA A 1 207 ? 76.479 22.640 22.780 1.00 18.73 227 ALA A C 1
ATOM 1616 O O . ALA A 1 207 ? 77.144 21.780 22.190 1.00 20.57 227 ALA A O 1
ATOM 1618 N N . GLN A 1 208 ? 76.334 22.632 24.109 1.00 14.40 228 GLN A N 1
ATOM 1619 C CA . GLN A 1 208 ? 76.911 21.557 24.915 1.00 15.10 228 GLN A CA 1
ATOM 1620 C C . GLN A 1 208 ? 76.309 20.210 24.559 1.00 16.59 228 GLN A C 1
ATOM 1621 O O . GLN A 1 208 ? 76.987 19.180 24.647 1.00 17.12 228 GLN A O 1
ATOM 1627 N N . HIS A 1 209 ? 75.050 20.221 24.125 1.00 15.81 229 HIS A N 1
ATOM 1628 C CA . HIS A 1 209 ? 74.284 19.001 23.918 1.00 15.52 229 HIS A CA 1
ATOM 1629 C C . HIS A 1 209 ? 74.950 18.095 22.893 1.00 19.14 229 HIS A C 1
ATOM 1630 O O . HIS A 1 209 ? 74.930 16.869 23.040 1.00 17.87 229 HIS A O 1
ATOM 1637 N N A SER A 1 210 ? 75.542 18.673 21.846 0.44 20.39 230 SER A N 1
ATOM 1638 N N B SER A 1 210 ? 75.543 18.676 21.850 0.56 20.19 230 SER A N 1
ATOM 1639 C CA A SER A 1 210 ? 76.199 17.840 20.840 0.44 23.97 230 SER A CA 1
ATOM 1640 C CA B SER A 1 210 ? 76.211 17.854 20.842 0.56 24.04 230 SER A CA 1
ATOM 1641 C C A SER A 1 210 ? 77.416 17.108 21.397 0.44 23.56 230 SER A C 1
ATOM 1642 C C B SER A 1 210 ? 77.370 17.062 21.437 0.56 23.69 230 SER A C 1
ATOM 1643 O O A SER A 1 210 ? 77.859 16.125 20.789 0.44 23.88 230 SER A O 1
ATOM 1644 O O B SER A 1 210 ? 77.733 16.003 20.907 0.56 23.55 230 SER A O 1
ATOM 1649 N N . LEU A 1 211 ? 77.955 17.553 22.539 1.00 18.52 231 LEU A N 1
ATOM 1650 C CA . LEU A 1 211 ? 79.070 16.873 23.191 1.00 17.17 231 LEU A CA 1
ATOM 1651 C C . LEU A 1 211 ? 78.641 15.779 24.160 1.00 19.25 231 LEU A C 1
ATOM 1652 O O . LEU A 1 211 ? 79.451 14.890 24.460 1.00 19.76 231 LEU A O 1
ATOM 1657 N N . ILE A 1 212 ? 77.395 15.787 24.614 1.00 17.69 232 ILE A N 1
ATOM 1658 C CA . ILE A 1 212 ? 77.014 15.038 25.807 1.00 16.84 232 ILE A CA 1
ATOM 1659 C C . ILE A 1 212 ? 76.902 13.556 25.490 1.00 23.85 232 ILE A C 1
ATOM 1660 O O . ILE A 1 212 ? 76.137 13.144 24.617 1.00 24.76 232 ILE A O 1
ATOM 1665 N N . HIS A 1 213 ? 77.667 12.748 26.225 1.00 25.94 233 HIS A N 1
ATOM 1666 C CA . HIS A 1 213 ? 77.547 11.308 26.128 1.00 27.63 233 HIS A CA 1
ATOM 1667 C C . HIS A 1 213 ? 76.274 10.800 26.809 1.00 29.66 233 HIS A C 1
ATOM 1668 O O . HIS A 1 213 ? 75.599 9.898 26.297 1.00 30.23 233 HIS A O 1
ATOM 1675 N N . ARG A 1 214 ? 75.933 11.361 27.963 1.00 23.70 234 ARG A N 1
ATOM 1676 C CA . ARG A 1 214 ? 74.750 10.963 28.717 1.00 20.86 234 ARG A CA 1
ATOM 1677 C C . ARG A 1 214 ? 74.489 12.088 29.690 1.00 20.95 234 ARG A C 1
ATOM 1678 O O . ARG A 1 214 ? 75.424 12.762 30.130 1.00 20.65 234 ARG A O 1
ATOM 1686 N N . TYR A 1 215 ? 73.225 12.336 29.984 1.00 14.98 235 TYR A N 1
ATOM 1687 C CA . TYR A 1 215 ? 72.904 13.275 31.051 1.00 15.26 235 TYR A CA 1
ATOM 1688 C C . TYR A 1 215 ? 72.772 12.437 32.316 1.00 19.20 235 TYR A C 1
ATOM 1689 O O . TYR A 1 215 ? 71.912 11.554 32.383 1.00 13.82 235 TYR A O 1
ATOM 1698 N N . TRP A 1 216 ? 73.645 12.666 33.297 1.00 12.14 236 TRP A N 1
ATOM 1699 C CA . TRP A 1 216 ? 73.745 11.693 34.379 1.00 19.10 236 TRP A CA 1
ATOM 1700 C C . TRP A 1 216 ? 72.759 11.964 35.511 1.00 17.56 236 TRP A C 1
ATOM 1701 O O . TRP A 1 216 ? 72.327 13.090 35.748 1.00 12.61 236 TRP A O 1
ATOM 1712 N N . HIS A 1 217 ? 72.414 10.895 36.217 1.00 19.48 237 HIS A N 1
ATOM 1713 C CA . HIS A 1 217 ? 71.406 10.919 37.263 1.00 22.99 237 HIS A CA 1
ATOM 1714 C C . HIS A 1 217 ? 71.847 9.932 38.344 1.00 16.36 237 HIS A C 1
ATOM 1715 O O . HIS A 1 217 ? 72.292 10.328 39.430 1.00 16.18 237 HIS A O 1
ATOM 1722 N N . ASP A 1 218 ? 71.784 8.644 38.021 1.00 17.23 238 ASP A N 1
ATOM 1723 C CA . ASP A 1 218 ? 72.253 7.598 38.930 1.00 21.27 238 ASP A CA 1
ATOM 1724 C C . ASP A 1 218 ? 73.775 7.672 39.079 1.00 18.68 238 ASP A C 1
ATOM 1725 O O . ASP A 1 218 ? 74.501 7.708 38.081 1.00 20.47 238 ASP A O 1
ATOM 1730 N N . THR A 1 219 ? 74.275 7.685 40.323 1.00 17.00 239 THR A N 1
ATOM 1731 C CA . THR A 1 219 ? 75.722 7.817 40.496 1.00 17.92 239 THR A CA 1
ATOM 1732 C C . THR A 1 219 ? 76.472 6.574 40.018 1.00 15.58 239 THR A C 1
ATOM 1733 O O . THR A 1 219 ? 77.596 6.684 39.505 1.00 16.36 239 THR A O 1
ATOM 1737 N N . THR A 1 220 ? 75.880 5.391 40.157 1.00 16.57 240 THR A N 1
ATOM 1738 C CA . THR A 1 220 ? 76.579 4.182 39.729 1.00 22.89 240 THR A CA 1
ATOM 1739 C C . THR A 1 220 ? 76.691 4.136 38.206 1.00 24.84 240 THR A C 1
ATOM 1740 O O . THR A 1 220 ? 77.708 3.689 37.655 1.00 18.23 240 THR A O 1
ATOM 1744 N N . VAL A 1 221 ? 75.653 4.608 37.515 1.00 17.82 241 VAL A N 1
ATOM 1745 C CA . VAL A 1 221 ? 75.710 4.680 36.064 1.00 18.15 241 VAL A CA 1
ATOM 1746 C C . VAL A 1 221 ? 76.766 5.691 35.630 1.00 17.23 241 VAL A C 1
ATOM 1747 O O . VAL A 1 221 ? 77.553 5.413 34.716 1.00 21.73 241 VAL A O 1
ATOM 1751 N N . GLN A 1 222 ? 76.826 6.868 36.290 1.00 16.44 242 GLN A N 1
ATOM 1752 C CA . GLN A 1 222 ? 77.865 7.841 35.942 1.00 16.01 242 GLN A CA 1
ATOM 1753 C C . GLN A 1 222 ? 79.259 7.259 36.146 1.00 18.03 242 GLN A C 1
ATOM 1754 O O . GLN A 1 222 ? 80.155 7.471 35.319 1.00 17.91 242 GLN A O 1
ATOM 1768 N N . SER A 1 224 ? 80.102 4.076 35.938 1.00 18.62 244 SER A N 1
ATOM 1769 C CA . SER A 1 224 ? 80.364 3.099 34.884 1.00 25.69 244 SER A CA 1
ATOM 1770 C C . SER A 1 224 ? 80.800 3.769 33.587 1.00 25.28 244 SER A C 1
ATOM 1771 O O . SER A 1 224 ? 81.644 3.223 32.863 1.00 22.20 244 SER A O 1
ATOM 1774 N N . ASP A 1 225 ? 80.256 4.952 33.280 1.00 20.86 245 ASP A N 1
ATOM 1775 C CA . ASP A 1 225 ? 80.684 5.659 32.075 1.00 22.24 245 ASP A CA 1
ATOM 1776 C C . ASP A 1 225 ? 82.143 6.092 32.166 1.00 24.63 245 ASP A C 1
ATOM 1777 O O . ASP A 1 225 ? 82.864 6.049 31.162 1.00 22.36 245 ASP A O 1
ATOM 1782 N N . PHE A 1 226 ? 82.592 6.538 33.354 1.00 19.53 246 PHE A N 1
ATOM 1783 C CA . PHE A 1 226 ? 84.000 6.906 33.538 1.00 22.93 246 PHE A CA 1
ATOM 1784 C C . PHE A 1 226 ? 84.928 5.699 33.438 1.00 27.35 246 PHE A C 1
ATOM 1785 O O . PHE A 1 226 ? 86.089 5.843 33.028 1.00 21.87 246 PHE A O 1
ATOM 1793 N N . LYS A 1 227 ? 84.442 4.515 33.813 1.00 20.83 247 LYS A N 1
ATOM 1794 C CA . LYS A 1 227 ? 85.222 3.288 33.741 1.00 23.26 247 LYS A CA 1
ATOM 1795 C C . LYS A 1 227 ? 85.107 2.589 32.394 1.00 23.13 247 LYS A C 1
ATOM 1796 O O . LYS A 1 227 ? 86.087 2.029 31.907 1.00 27.06 247 LYS A O 1
ATOM 1802 N N . ASN A 1 228 ? 83.936 2.597 31.778 1.00 22.39 248 ASN A N 1
ATOM 1803 C CA . ASN A 1 228 ? 83.669 1.656 30.698 1.00 22.72 248 ASN A CA 1
ATOM 1804 C C . ASN A 1 228 ? 83.185 2.276 29.405 1.00 27.26 248 ASN A C 1
ATOM 1805 O O . ASN A 1 228 ? 83.106 1.556 28.404 1.00 25.19 248 ASN A O 1
ATOM 1810 N N . GLU A 1 229 ? 82.859 3.574 29.385 1.00 24.60 249 GLU A N 1
ATOM 1811 C CA . GLU A 1 229 ? 82.322 4.221 28.194 1.00 25.23 249 GLU A CA 1
ATOM 1812 C C . GLU A 1 229 ? 83.155 5.416 27.745 1.00 2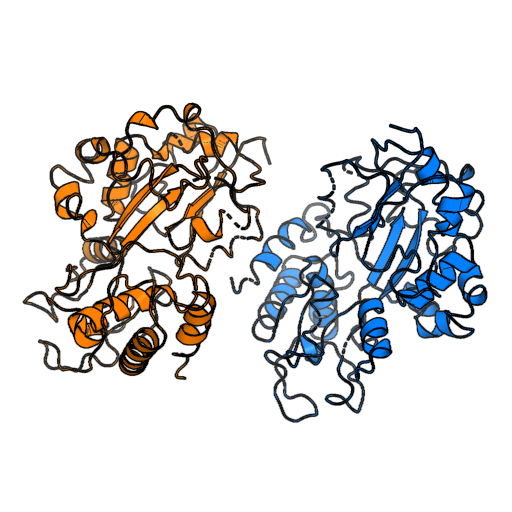6.82 249 GLU A C 1
ATOM 1813 O O . GLU A 1 229 ? 82.673 6.219 26.948 1.00 26.83 249 GLU A O 1
ATOM 1819 N N . GLY A 1 230 ? 84.385 5.558 28.246 1.00 31.08 250 GLY A N 1
ATOM 1820 C CA . GLY A 1 230 ? 85.323 6.548 27.734 1.00 29.83 250 GLY A CA 1
ATOM 1821 C C . GLY A 1 230 ? 85.112 7.973 28.198 1.00 28.23 250 GLY A C 1
ATOM 1822 O O . GLY A 1 230 ? 85.793 8.874 27.684 1.00 23.35 250 GLY A O 1
ATOM 1823 N N . VAL A 1 231 ? 84.188 8.206 29.139 1.00 19.72 251 VAL A N 1
ATOM 1824 C CA . VAL A 1 231 ? 83.886 9.554 29.607 1.00 18.07 251 VAL A CA 1
ATOM 1825 C C . VAL A 1 231 ? 85.028 10.041 30.486 1.00 24.39 251 VAL A C 1
ATOM 1826 O O . VAL A 1 231 ? 85.477 9.329 31.389 1.00 18.01 251 VAL A O 1
ATOM 1830 N N . VAL A 1 232 ? 85.506 11.258 30.229 1.00 15.57 252 VAL A N 1
ATOM 1831 C CA . VAL A 1 232 ? 86.713 11.737 30.877 1.00 15.49 252 VAL A CA 1
ATOM 1832 C C . VAL A 1 232 ? 86.511 13.041 31.649 1.00 19.74 252 VAL A C 1
ATOM 1833 O O . VAL A 1 232 ? 87.444 13.482 32.322 1.00 14.59 252 VAL A O 1
ATOM 1837 N N . ALA A 1 233 ? 85.328 13.667 31.578 1.00 19.44 253 ALA A N 1
ATOM 1838 C CA . ALA A 1 233 ? 85.067 14.922 32.281 1.00 14.48 253 ALA A CA 1
ATOM 1839 C C . ALA A 1 233 ? 83.575 15.122 32.493 1.00 12.78 253 ALA A C 1
ATOM 1840 O O . ALA A 1 233 ? 82.785 14.902 31.576 1.00 15.19 253 ALA A O 1
ATOM 1842 N N . SER A 1 234 ? 83.203 15.602 33.681 1.00 12.24 254 SER A N 1
ATOM 1843 C CA . SER A 1 234 ? 81.793 15.833 34.001 1.00 13.57 254 SER A CA 1
ATOM 1844 C C . SER A 1 234 ? 81.687 16.563 35.326 1.00 13.85 254 SER A C 1
ATOM 1845 O O . SER A 1 234 ? 82.507 16.347 36.214 1.00 11.34 254 SER A O 1
ATOM 1848 N N . SER A 1 235 ? 80.653 17.404 35.474 1.00 11.06 255 SER A N 1
ATOM 1849 C CA . SER A 1 235 ? 80.304 17.817 36.833 1.00 10.56 255 SER A CA 1
ATOM 1850 C C . SER A 1 235 ? 79.917 16.589 37.647 1.00 18.25 255 SER A C 1
ATOM 1851 O O . SER A 1 235 ? 79.392 15.608 37.114 1.00 17.59 255 SER A O 1
ATOM 1854 N N . ALA A 1 236 ? 80.171 16.651 38.948 1.00 10.51 256 ALA A N 1
ATOM 1855 C CA . ALA A 1 236 ? 79.862 15.529 39.826 1.00 12.65 256 ALA A CA 1
ATOM 1856 C C . ALA A 1 236 ? 79.789 16.024 41.262 1.00 12.39 256 ALA A C 1
ATOM 1857 O O . ALA A 1 236 ? 80.176 17.154 41.577 1.00 12.63 256 ALA A O 1
ATOM 1859 N N . TRP A 1 237 ? 79.284 15.158 42.133 1.00 12.54 257 TRP A N 1
ATOM 1860 C CA . TRP A 1 237 ? 79.471 15.361 43.556 1.00 14.92 257 TRP A CA 1
ATOM 1861 C C . TRP A 1 237 ? 80.785 14.717 43.995 1.00 10.97 257 TRP A C 1
ATOM 1862 O O . TRP A 1 237 ? 81.297 13.801 43.333 1.00 11.40 257 TRP A O 1
ATOM 1873 N N . PRO A 1 238 ? 81.369 15.173 45.107 1.00 11.18 258 PRO A N 1
ATOM 1874 C CA . PRO A 1 238 ? 82.598 14.522 45.606 1.00 11.62 258 PRO A CA 1
ATOM 1875 C C . PRO A 1 238 ? 82.418 13.043 45.887 1.00 12.17 258 PRO A C 1
ATOM 1876 O O . PRO A 1 238 ? 83.398 12.271 45.863 1.00 15.47 258 PRO A O 1
ATOM 1880 N N . TYR A 1 239 ? 81.182 12.628 46.158 1.00 16.42 259 TYR A N 1
ATOM 1881 C CA . TYR A 1 239 ? 80.908 11.243 46.515 1.00 15.68 259 TYR A CA 1
ATOM 1882 C C . TYR A 1 239 ? 81.377 10.290 45.418 1.00 16.46 259 TYR A C 1
ATOM 1883 O O . TYR A 1 239 ? 82.168 9.369 45.674 1.00 13.93 259 TYR A O 1
ATOM 1892 N N . GLN A 1 240 ? 80.904 10.522 44.181 1.00 12.88 260 GLN A N 1
ATOM 1893 C CA . GLN A 1 240 ? 81.302 9.746 42.996 1.00 18.06 260 GLN A CA 1
ATOM 1894 C C . GLN A 1 240 ? 82.804 9.738 42.795 1.00 13.73 260 GLN A C 1
ATOM 1895 O O . GLN A 1 240 ? 83.377 8.714 42.390 1.00 15.22 260 GLN A O 1
ATOM 1901 N N . ALA A 1 241 ? 83.444 10.895 42.978 1.00 13.29 261 ALA A N 1
ATOM 1902 C CA . ALA A 1 241 ? 84.898 10.966 42.893 1.00 22.42 261 ALA A CA 1
ATOM 1903 C C . ALA A 1 241 ? 85.549 10.074 43.943 1.00 14.61 261 ALA A C 1
ATOM 1904 O O . ALA A 1 241 ? 86.423 9.258 43.633 1.00 17.34 261 ALA A O 1
ATOM 1906 N N . ASN A 1 242 ? 85.092 10.175 45.184 1.00 14.48 262 ASN A N 1
ATOM 1907 C CA . ASN A 1 242 ? 85.595 9.293 46.240 1.00 17.17 262 ASN A CA 1
ATOM 1908 C C . ASN A 1 242 ? 85.453 7.824 45.871 1.00 21.68 262 ASN A C 1
ATOM 1909 O O . ASN A 1 242 ? 86.378 7.033 46.091 1.00 17.17 262 ASN A O 1
ATOM 1914 N N . ALA A 1 243 ? 84.293 7.441 45.324 1.00 18.74 263 ALA A N 1
ATOM 1915 C CA . ALA A 1 243 ? 84.018 6.034 45.049 1.00 21.06 263 ALA A CA 1
ATOM 1916 C C . ALA A 1 243 ? 84.886 5.519 43.909 1.00 22.50 263 ALA A C 1
ATOM 1917 O O . ALA A 1 243 ? 85.402 4.395 43.973 1.00 22.31 263 ALA A O 1
ATOM 1919 N N . LEU A 1 244 ? 85.052 6.319 42.851 1.00 16.72 264 LEU A N 1
ATOM 1920 C CA . LEU A 1 244 ? 85.935 5.912 41.762 1.00 17.34 264 LEU A CA 1
ATOM 1921 C C . LEU A 1 244 ? 87.375 5.804 42.245 1.00 18.12 264 LEU A C 1
ATOM 1922 O O . LEU A 1 244 ? 88.081 4.861 41.897 1.00 20.87 264 LEU A O 1
ATOM 1927 N N . LYS A 1 245 ? 87.827 6.782 43.030 1.00 19.48 265 LYS A N 1
ATOM 1928 C CA . LYS A 1 245 ? 89.164 6.742 43.608 1.00 18.62 265 LYS A CA 1
ATOM 1929 C C . LYS A 1 245 ? 89.376 5.459 44.396 1.00 19.80 265 LYS A C 1
ATOM 1930 O O . LYS A 1 245 ? 90.377 4.762 44.205 1.00 20.99 265 LYS A O 1
ATOM 1936 N N . ALA A 1 246 ? 88.425 5.122 45.278 1.00 19.59 266 ALA A N 1
ATOM 1937 C CA . ALA A 1 246 ? 88.592 3.944 46.131 1.00 31.71 266 ALA A CA 1
ATOM 1938 C C . ALA A 1 246 ? 88.615 2.647 45.332 1.00 29.56 266 ALA A C 1
ATOM 1939 O O . ALA A 1 246 ? 89.060 1.620 45.859 1.00 30.23 266 ALA A O 1
ATOM 1941 N N . GLU A 1 247 ? 88.161 2.675 44.079 1.00 22.88 267 GLU A N 1
ATOM 1942 C CA . GLU A 1 247 ? 88.214 1.530 43.179 1.00 29.11 267 GLU A CA 1
ATOM 1943 C C . GLU A 1 247 ? 89.481 1.500 42.327 1.00 30.42 267 GLU A C 1
ATOM 1944 O O . GLU A 1 247 ? 89.586 0.653 41.435 1.00 29.62 267 GLU A O 1
ATOM 1950 N N . GLY A 1 248 ? 90.426 2.413 42.543 1.00 24.73 268 GLY A N 1
ATOM 1951 C CA . GLY A 1 248 ? 91.614 2.428 41.707 1.00 23.51 268 GLY A CA 1
ATOM 1952 C C . GLY A 1 248 ? 91.459 3.112 40.367 1.00 25.64 268 GLY A C 1
ATOM 1953 O O . GLY A 1 248 ? 92.333 2.959 39.503 1.00 27.67 268 GLY A O 1
ATOM 1954 N N . GLN A 1 249 ? 90.377 3.878 40.161 1.00 21.30 269 GLN A N 1
ATOM 1955 C CA . GLN A 1 249 ? 90.234 4.573 38.893 1.00 22.68 269 GLN A CA 1
ATOM 1956 C C . GLN A 1 249 ? 91.008 5.892 38.910 1.00 25.05 269 GLN A C 1
ATOM 1957 O O . GLN A 1 249 ? 91.082 6.560 39.946 1.00 24.03 269 GLN A O 1
ATOM 1963 N N . PRO A 1 250 ? 91.579 6.295 37.766 1.00 20.22 270 PRO A N 1
ATOM 1964 C CA . PRO A 1 250 ? 92.403 7.515 37.678 1.00 23.15 270 PRO A CA 1
ATOM 1965 C C . PRO A 1 250 ? 91.556 8.781 37.586 1.00 22.31 270 PRO A C 1
ATOM 1966 O O . PRO A 1 250 ? 91.436 9.411 36.544 1.00 18.16 270 PRO A O 1
ATOM 1970 N N . VAL A 1 251 ? 90.950 9.191 38.703 1.00 17.91 271 VAL A N 1
ATOM 1971 C CA . VAL A 1 251 ? 89.940 10.247 38.696 1.00 23.54 271 VAL A CA 1
ATOM 1972 C C . VAL A 1 251 ? 90.238 11.242 39.805 1.00 21.54 271 VAL A C 1
ATOM 1973 O O . VAL A 1 251 ? 90.700 10.864 40.890 1.00 21.22 271 VAL A O 1
ATOM 1977 N N . ALA A 1 252 ? 90.000 12.521 39.520 1.00 23.16 272 ALA A N 1
ATOM 1978 C CA . ALA A 1 252 ? 90.192 13.589 40.490 1.00 22.38 272 ALA A CA 1
ATOM 1979 C C . ALA A 1 252 ? 89.179 14.691 40.197 1.00 19.22 272 ALA A C 1
ATOM 1980 O O . ALA A 1 252 ? 88.378 14.601 39.256 1.00 18.48 272 ALA A O 1
ATOM 1982 N N . THR A 1 253 ? 89.189 15.712 41.035 1.00 13.99 273 THR A N 1
ATOM 1983 C CA . THR A 1 253 ? 88.229 16.802 40.953 1.00 13.12 273 THR A CA 1
ATOM 1984 C C . THR A 1 253 ? 88.977 18.116 41.072 1.00 16.25 273 THR A C 1
ATOM 1985 O O . THR A 1 253 ? 90.029 18.186 41.702 1.00 14.05 273 THR A O 1
ATOM 1989 N N . VAL A 1 254 ? 88.404 19.171 40.495 1.00 15.07 274 VAL A N 1
ATOM 1990 C CA . VAL A 1 254 ? 88.956 20.516 40.626 1.00 16.15 274 VAL A CA 1
ATOM 1991 C C . VAL A 1 254 ? 87.815 21.510 40.824 1.00 16.38 274 VAL A C 1
ATOM 1992 O O . VAL A 1 254 ? 86.668 21.262 40.429 1.00 14.03 274 VAL A O 1
ATOM 1996 N N . PHE A 1 255 ? 88.148 22.661 41.443 1.00 14.71 275 PHE A N 1
ATOM 1997 C CA . PHE A 1 255 ? 87.233 23.802 41.500 1.00 19.10 275 PHE A CA 1
ATOM 1998 C C . PHE A 1 255 ? 87.550 24.718 40.320 1.00 13.66 275 PHE A C 1
ATOM 1999 O O . PHE A 1 255 ? 88.555 25.438 40.375 1.00 14.72 275 PHE A O 1
ATOM 2007 N N . PRO A 1 256 ? 86.743 24.746 39.265 1.00 12.05 276 PRO A N 1
ATOM 2008 C CA . PRO A 1 256 ? 87.157 25.463 38.054 1.00 13.66 276 PRO A CA 1
ATOM 2009 C C . PRO A 1 256 ? 87.090 26.976 38.224 1.00 14.73 276 PRO A C 1
ATOM 2010 O O . PRO A 1 256 ? 86.426 27.521 39.113 1.00 13.37 276 PRO A O 1
ATOM 2014 N N . LYS A 1 257 ? 87.753 27.655 37.282 1.00 16.45 277 LYS A N 1
ATOM 2015 C CA . LYS A 1 257 ? 87.987 29.091 37.408 1.00 18.08 277 LYS A CA 1
ATOM 2016 C C . LYS A 1 257 ? 86.689 29.887 37.387 1.00 22.58 277 LYS A C 1
ATOM 2017 O O . LYS A 1 257 ? 86.629 30.992 37.949 1.00 13.35 277 LYS A O 1
ATOM 2023 N N . GLU A 1 258 ? 85.647 29.368 36.734 1.00 12.41 278 GLU A N 1
ATOM 2024 C CA . GLU A 1 258 ? 84.370 30.075 36.726 1.00 18.87 278 GLU A CA 1
ATOM 2025 C C . GLU A 1 258 ? 83.579 29.904 38.024 1.00 21.06 278 GLU A C 1
ATOM 2026 O O . GLU A 1 258 ? 82.507 30.505 38.172 1.00 17.58 278 GLU A O 1
ATOM 2032 N N . GLY A 1 259 ? 84.079 29.119 38.971 1.00 16.96 279 GLY A N 1
ATOM 2033 C CA . GLY A 1 259 ? 83.364 28.865 40.208 1.00 12.83 279 GLY A CA 1
ATOM 2034 C C . GLY A 1 259 ? 82.468 27.645 40.083 1.00 12.71 279 GLY A C 1
ATOM 2035 O O . GLY A 1 259 ? 82.406 26.986 39.044 1.00 10.58 279 GLY A O 1
ATOM 2036 N N . VAL A 1 260 ? 81.767 27.326 41.177 1.00 12.70 280 VAL A N 1
ATOM 2037 C CA . VAL A 1 260 ? 80.902 26.156 41.226 1.00 9.89 280 VAL A CA 1
ATOM 2038 C C . VAL A 1 260 ? 79.573 26.476 41.897 1.00 9.71 280 VAL A C 1
ATOM 2039 O O . VAL A 1 260 ? 79.449 27.399 42.704 1.00 9.86 280 VAL A O 1
ATOM 2043 N N . THR A 1 261 ? 78.573 25.676 41.555 1.00 9.50 281 THR A N 1
ATOM 2044 C CA . THR A 1 261 ? 77.393 25.586 42.382 1.00 9.40 281 THR A CA 1
ATOM 2045 C C . THR A 1 261 ? 77.652 24.576 43.497 1.00 10.87 281 THR A C 1
ATOM 2046 O O . THR A 1 261 ? 78.762 24.046 43.659 1.00 11.17 281 THR A O 1
ATOM 2050 N N . GLY A 1 262 ? 76.615 24.316 44.278 1.00 9.23 282 GLY A N 1
ATOM 2051 C CA . GLY A 1 262 ? 76.720 23.401 45.391 1.00 9.77 282 GLY A CA 1
ATOM 2052 C C . GLY A 1 262 ? 75.373 23.357 46.073 1.00 11.40 282 GLY A C 1
ATOM 2053 O O . GLY A 1 262 ? 74.371 23.822 45.525 1.00 9.35 282 GLY A O 1
ATOM 2054 N N . TRP A 1 263 ? 75.354 22.790 47.268 1.00 9.31 283 TRP A N 1
ATOM 2055 C CA . TRP A 1 263 ? 74.100 22.491 47.950 1.00 9.45 283 TRP A CA 1
ATOM 2056 C C . TRP A 1 263 ? 74.336 22.523 49.451 1.00 14.32 283 TRP A C 1
ATOM 2057 O O . TRP A 1 263 ? 75.399 22.107 49.917 1.00 12.07 283 TRP A O 1
ATOM 2068 N N . ALA A 1 264 ? 73.344 23.034 50.194 1.00 10.44 284 ALA A N 1
ATOM 2069 C CA . ALA A 1 264 ? 73.239 22.919 51.648 1.00 10.88 284 ALA A CA 1
ATOM 2070 C C . ALA A 1 264 ? 71.977 22.126 51.948 1.00 11.92 284 ALA A C 1
ATOM 2071 O O . ALA A 1 264 ? 70.880 22.548 51.562 1.00 14.53 284 ALA A O 1
ATOM 2073 N N . ASP A 1 265 ? 72.126 20.996 52.635 1.00 11.77 285 ASP A N 1
ATOM 2074 C CA . ASP A 1 265 ? 71.052 20.028 52.794 1.00 10.72 285 ASP A CA 1
ATOM 2075 C C . ASP A 1 265 ? 70.494 20.071 54.204 1.00 11.29 285 ASP A C 1
ATOM 2076 O O . ASP A 1 265 ? 71.243 20.218 55.177 1.00 13.99 285 ASP A O 1
ATOM 2081 N N . THR A 1 266 ? 69.184 19.903 54.301 1.00 12.47 286 THR A N 1
ATOM 2082 C CA . THR A 1 266 ? 68.461 19.996 55.560 1.00 16.85 286 THR A CA 1
ATOM 2083 C C . THR A 1 266 ? 67.601 18.753 55.704 1.00 19.30 286 THR A C 1
ATOM 2084 O O . THR A 1 266 ? 66.854 18.410 54.784 1.00 12.73 286 THR A O 1
ATOM 2088 N N . THR A 1 267 ? 67.717 18.076 56.847 1.00 12.89 287 THR A N 1
ATOM 2089 C CA . THR A 1 267 ? 66.813 16.993 57.179 1.00 19.88 287 THR A CA 1
ATOM 2090 C C . THR A 1 267 ? 65.483 17.586 57.625 1.00 24.04 287 THR A C 1
ATOM 2091 O O . THR A 1 267 ? 65.423 18.269 58.654 1.00 15.09 287 THR A O 1
ATOM 2103 N N . LEU A 1 269 ? 61.127 17.316 58.243 1.00 16.95 289 LEU A N 1
ATOM 2104 C CA . LEU A 1 269 ? 60.091 16.422 58.736 1.00 18.08 289 LEU A CA 1
ATOM 2105 C C . LEU A 1 269 ? 58.814 16.593 57.918 1.00 18.93 289 LEU A C 1
ATOM 2106 O O . LEU A 1 269 ? 58.246 17.689 57.869 1.00 21.13 289 LEU A O 1
ATOM 2111 N N . HIS A 1 270 ? 58.339 15.498 57.322 1.00 19.65 290 HIS A N 1
ATOM 2112 C CA . HIS A 1 270 ? 57.101 15.530 56.564 1.00 20.72 290 HIS A CA 1
ATOM 2113 C C . HIS A 1 270 ? 55.950 15.996 57.454 1.00 23.40 290 HIS A C 1
ATOM 2114 O O . HIS A 1 270 ? 55.904 15.696 58.649 1.00 22.08 290 HIS A O 1
ATOM 2121 N N A SER A 1 271 ? 55.011 16.738 56.855 0.50 26.43 291 SER A N 1
ATOM 2122 N N B SER A 1 271 ? 55.009 16.733 56.854 0.50 26.43 291 SER A N 1
ATOM 2123 C CA A SER A 1 271 ? 53.894 17.279 57.628 0.50 29.51 291 SER A CA 1
ATOM 2124 C CA B SER A 1 271 ? 53.898 17.289 57.621 0.50 29.48 291 SER A CA 1
ATOM 2125 C C A SER A 1 271 ? 52.996 16.177 58.179 0.50 32.53 291 SER A C 1
ATOM 2126 C C B SER A 1 271 ? 52.935 16.216 58.122 0.50 32.55 291 SER A C 1
ATOM 2127 O O A SER A 1 271 ? 52.384 16.354 59.240 0.50 34.97 291 SER A O 1
ATOM 2128 O O B SER A 1 271 ? 52.222 16.456 59.104 0.50 34.93 291 SER A O 1
ATOM 2133 N N . GLU A 1 272 ? 52.895 15.044 57.483 1.00 32.32 292 GLU A N 1
ATOM 2134 C CA . GLU A 1 272 ? 52.028 13.945 57.913 1.00 43.76 292 GLU A CA 1
ATOM 2135 C C . GLU A 1 272 ? 52.806 12.788 58.542 1.00 36.79 292 GLU A C 1
ATOM 2136 O O . GLU A 1 272 ? 52.307 11.656 58.565 1.00 35.05 292 GLU A O 1
ATOM 2142 N N . ALA A 1 273 ? 54.006 13.051 59.060 1.00 30.06 293 ALA A N 1
ATOM 2143 C CA . ALA A 1 273 ? 54.931 11.979 59.410 1.00 28.90 293 ALA A CA 1
ATOM 2144 C C . ALA A 1 273 ? 54.342 11.051 60.467 1.00 32.99 293 ALA A C 1
ATOM 2145 O O . ALA A 1 273 ? 53.762 11.493 61.462 1.00 32.89 293 ALA A O 1
ATOM 2147 N N . LYS A 1 274 ? 54.518 9.750 60.237 1.00 31.14 294 LYS A N 1
ATOM 2148 C CA . LYS A 1 274 ? 53.992 8.713 61.108 1.00 32.80 294 LYS A CA 1
ATOM 2149 C C . LYS A 1 274 ? 54.877 8.478 62.321 1.00 34.26 294 LYS A C 1
ATOM 2150 O O . LYS A 1 274 ? 54.382 8.082 63.385 1.00 28.62 294 LYS A O 1
ATOM 2156 N N . HIS A 1 275 ? 56.180 8.698 62.188 1.00 26.08 295 HIS A N 1
ATOM 2157 C CA . HIS A 1 275 ? 57.134 8.384 63.242 1.00 25.67 295 HIS A CA 1
ATOM 2158 C C . HIS A 1 275 ? 57.914 9.627 63.647 1.00 29.32 295 HIS A C 1
ATOM 2159 O O . HIS A 1 275 ? 59.145 9.664 63.537 1.00 23.22 295 HIS A O 1
ATOM 2166 N N . PRO A 1 276 ? 57.221 10.656 64.158 1.00 21.79 296 PRO A N 1
ATOM 2167 C CA . PRO A 1 276 ? 57.920 11.911 64.467 1.00 21.83 296 PRO A CA 1
ATOM 2168 C C . PRO A 1 276 ? 58.922 11.761 65.589 1.00 19.86 296 PRO A C 1
ATOM 2169 O O . PRO A 1 276 ? 59.923 12.499 65.616 1.00 19.11 296 PRO A O 1
ATOM 2173 N N . VAL A 1 277 ? 58.685 10.845 66.528 1.00 20.91 297 VAL A N 1
ATOM 2174 C CA . VAL A 1 277 ? 59.599 10.732 67.660 1.00 26.30 297 VAL A CA 1
ATOM 2175 C C . VAL A 1 277 ? 60.927 10.149 67.200 1.00 23.55 297 VAL A C 1
ATOM 2176 O O . VAL A 1 277 ? 61.995 10.656 67.563 1.00 20.77 297 VAL A O 1
ATOM 2180 N N . CYS A 1 278 ? 60.877 9.064 66.417 1.00 20.13 298 CYS A N 1
ATOM 2181 C CA . CYS A 1 278 ? 62.082 8.550 65.759 1.00 20.99 298 CYS A CA 1
ATOM 2182 C C . CYS A 1 278 ? 62.746 9.614 64.894 1.00 19.86 298 CYS A C 1
ATOM 2183 O O . CYS A 1 278 ? 63.979 9.676 64.807 1.00 18.59 298 CYS A O 1
ATOM 2186 N N . ALA A 1 279 ? 61.943 10.414 64.184 1.00 17.65 299 ALA A N 1
ATOM 2187 C CA . ALA A 1 279 ? 62.506 11.441 63.308 1.00 23.62 299 ALA A CA 1
ATOM 2188 C C . ALA A 1 279 ? 63.306 12.470 64.097 1.00 22.69 299 ALA A C 1
ATOM 2189 O O . ALA A 1 279 ? 64.412 12.867 63.687 1.00 16.31 299 ALA A O 1
ATOM 2191 N N . TYR A 1 280 ? 62.740 12.958 65.211 1.00 17.29 300 TYR A N 1
ATOM 2192 C CA . TYR A 1 280 ? 63.469 13.917 66.031 1.00 20.04 300 TYR A CA 1
ATOM 2193 C C . TYR A 1 280 ? 64.723 13.285 66.615 1.00 22.10 300 TYR A C 1
ATOM 2194 O O . TYR A 1 280 ? 65.769 13.941 66.707 1.00 18.21 300 TYR A O 1
ATOM 2203 N N . LYS A 1 281 ? 64.642 12.005 66.992 1.00 19.61 301 LYS A N 1
ATOM 2204 C CA . LYS A 1 281 ? 65.834 11.305 67.465 1.00 19.52 301 LYS A CA 1
ATOM 2205 C C . LYS A 1 281 ? 66.890 11.225 66.374 1.00 17.04 301 LYS A C 1
ATOM 2206 O O . LYS A 1 281 ? 68.081 11.369 66.651 1.00 16.92 301 LYS A O 1
ATOM 2212 N N . TRP A 1 282 ? 66.470 10.960 65.137 1.00 16.36 302 TRP A N 1
ATOM 2213 C CA . TRP A 1 282 ? 67.410 10.928 64.020 1.00 16.89 302 TRP A CA 1
ATOM 2214 C C . TRP A 1 282 ? 68.071 12.290 63.802 1.00 15.76 302 TRP A C 1
ATOM 2215 O O . TRP A 1 282 ? 69.292 12.385 63.635 1.00 16.85 302 TRP A O 1
ATOM 2234 N N . ASN A 1 284 ? 68.596 14.743 65.878 1.00 16.60 304 ASN A N 1
ATOM 2235 C CA . ASN A 1 284 ? 69.601 15.014 66.912 1.00 21.10 304 ASN A CA 1
ATOM 2236 C C . ASN A 1 284 ? 70.823 14.118 66.751 1.00 23.06 304 ASN A C 1
ATOM 2237 O O . ASN A 1 284 ? 71.960 14.578 66.906 1.00 15.93 304 ASN A O 1
ATOM 2242 N N . TRP A 1 285 ? 70.599 12.831 66.470 1.00 16.66 305 TRP A N 1
ATOM 2243 C CA . TRP A 1 285 ? 71.696 11.897 66.230 1.00 17.19 305 TRP A CA 1
ATOM 2244 C C . TRP A 1 285 ? 72.569 12.335 65.045 1.00 15.25 305 TRP A C 1
ATOM 2245 O O . TRP A 1 285 ? 73.787 12.135 65.047 1.00 15.51 305 TRP A O 1
ATOM 2256 N N . SER A 1 286 ? 71.969 12.918 64.023 1.00 14.46 306 SER A N 1
ATOM 2257 C CA . SER A 1 286 ? 72.738 13.249 62.829 1.00 18.08 306 SER A CA 1
ATOM 2258 C C . SER A 1 286 ? 73.748 14.371 63.080 1.00 13.85 306 SER A C 1
ATOM 2259 O O . SER A 1 286 ? 74.715 14.489 62.326 1.00 13.66 306 SER A O 1
ATOM 2262 N N . LEU A 1 287 ? 73.545 15.175 64.123 1.00 13.84 307 LEU A N 1
ATOM 2263 C CA . LEU A 1 287 ? 74.432 16.259 64.507 1.00 14.01 307 LEU A CA 1
ATOM 2264 C C . LEU A 1 287 ? 75.554 15.803 65.439 1.00 14.80 307 LEU A C 1
ATOM 2265 O O . LEU A 1 287 ? 76.428 16.609 65.786 1.00 17.98 307 LEU A O 1
ATOM 2270 N N . THR A 1 288 ? 75.566 14.553 65.867 1.00 15.28 308 THR A N 1
ATOM 2271 C CA . THR A 1 288 ? 76.649 14.156 66.757 1.00 20.17 308 THR A CA 1
ATOM 2272 C C . THR A 1 288 ? 77.972 14.264 65.994 1.00 21.62 308 THR A C 1
ATOM 2273 O O . THR A 1 288 ? 78.001 14.063 64.770 1.00 16.62 308 THR A O 1
ATOM 2277 N N . PRO A 1 289 ? 79.051 14.713 66.644 1.00 22.73 309 PRO A N 1
ATOM 2278 C CA . PRO A 1 289 ? 80.254 15.069 65.873 1.00 20.95 309 PRO A CA 1
ATOM 2279 C C . PRO A 1 289 ? 80.865 13.925 65.073 1.00 19.26 309 PRO A C 1
ATOM 2280 O O . PRO A 1 289 ? 81.278 14.157 63.929 1.00 19.12 309 PRO A O 1
ATOM 2284 N N . LYS A 1 290 ? 80.928 12.700 65.614 1.00 16.69 310 LYS A N 1
ATOM 2285 C CA . LYS A 1 290 ? 81.490 11.596 64.834 1.00 20.79 310 LYS A CA 1
ATOM 2286 C C . LYS A 1 290 ? 80.644 11.283 63.600 1.00 16.10 310 LYS A C 1
ATOM 2287 O O . LYS A 1 290 ? 81.191 11.009 62.523 1.00 15.12 310 LYS A O 1
ATOM 2293 N N . VAL A 1 291 ? 79.315 11.292 63.732 1.00 15.23 311 VAL A N 1
ATOM 2294 C CA . VAL A 1 291 ? 78.452 11.073 62.560 1.00 14.33 311 VAL A CA 1
ATOM 2295 C C . VAL A 1 291 ? 78.734 12.136 61.502 1.00 19.34 311 VAL A C 1
ATOM 2296 O O . VAL A 1 291 ? 78.897 11.843 60.306 1.00 13.43 311 VAL A O 1
ATOM 2300 N N . GLN A 1 292 ? 78.755 13.399 61.934 1.00 17.29 312 GLN A N 1
ATOM 2301 C CA . GLN A 1 292 ? 78.961 14.516 61.024 1.00 14.64 312 GLN A CA 1
ATOM 2302 C C . GLN A 1 292 ? 80.276 14.376 60.267 1.00 13.52 312 GLN A C 1
ATOM 2303 O O . GLN A 1 292 ? 80.317 14.537 59.041 1.00 14.43 312 GLN A O 1
ATOM 2309 N N . GLY A 1 293 ? 81.354 14.021 60.970 1.00 13.55 313 GLY A N 1
ATOM 2310 C CA . GLY A 1 293 ? 82.623 13.839 60.290 1.00 18.85 313 GLY A CA 1
ATOM 2311 C C . GLY A 1 293 ? 82.635 12.629 59.374 1.00 18.30 313 GLY A C 1
ATOM 2312 O O . GLY A 1 293 ? 83.196 12.679 58.275 1.00 17.41 313 GLY A O 1
ATOM 2313 N N . ASP A 1 294 ? 82.028 11.522 59.818 1.00 15.43 314 ASP A N 1
ATOM 2314 C CA . ASP A 1 294 ? 82.040 10.297 59.026 1.00 14.95 314 ASP A CA 1
ATOM 2315 C C . ASP A 1 294 ? 81.295 10.491 57.709 1.00 12.75 314 ASP A C 1
ATOM 2316 O O . ASP A 1 294 ? 81.778 10.065 56.651 1.00 12.61 314 ASP A O 1
ATOM 2321 N N . VAL A 1 295 ? 80.127 11.144 57.757 1.00 12.49 315 VAL A N 1
ATOM 2322 C CA . VAL A 1 295 ? 79.377 11.437 56.535 1.00 13.01 315 VAL A CA 1
ATOM 2323 C C . VAL A 1 295 ? 80.195 12.353 55.622 1.00 17.70 315 VAL A C 1
ATOM 2324 O O . VAL A 1 295 ? 80.250 12.155 54.400 1.00 14.24 315 VAL A O 1
ATOM 2328 N N . ALA A 1 296 ? 80.838 13.371 56.195 1.00 13.49 316 ALA A N 1
ATOM 2329 C CA . ALA A 1 296 ? 81.667 14.258 55.375 1.00 11.87 316 ALA A CA 1
ATOM 2330 C C . ALA A 1 296 ? 82.823 13.494 54.743 1.00 11.40 316 ALA A C 1
ATOM 2331 O O . ALA A 1 296 ? 83.220 13.778 53.603 1.00 13.80 316 ALA A O 1
ATOM 2333 N N . ALA A 1 297 ? 83.388 12.537 55.480 1.00 12.11 317 ALA A N 1
ATOM 2334 C CA . ALA A 1 297 ? 84.462 11.726 54.932 1.00 12.60 317 ALA A CA 1
ATOM 2335 C C . ALA A 1 297 ? 83.957 10.911 53.759 1.00 19.46 317 ALA A C 1
ATOM 2336 O O . ALA A 1 297 ? 84.595 10.855 52.703 1.00 18.86 317 ALA A O 1
ATOM 2338 N N . TRP A 1 298 ? 82.820 10.246 53.952 1.00 12.54 318 TRP A N 1
ATOM 2339 C CA . TRP A 1 298 ? 82.299 9.324 52.951 1.00 17.68 318 TRP A CA 1
ATOM 2340 C C . TRP A 1 298 ? 81.877 10.071 51.692 1.00 14.96 318 TRP A C 1
ATOM 2341 O O . TRP A 1 298 ? 82.290 9.721 50.582 1.00 12.63 318 TRP A O 1
ATOM 2352 N N . PHE A 1 299 ? 81.043 11.103 51.852 1.00 11.43 319 PHE A N 1
ATOM 2353 C CA . PHE A 1 299 ? 80.487 11.816 50.714 1.00 11.11 319 PHE A CA 1
ATOM 2354 C C . PHE A 1 299 ? 81.439 12.851 50.165 1.00 15.42 319 PHE A C 1
ATOM 2355 O O . PHE A 1 299 ? 81.273 13.278 49.023 1.00 16.67 319 PHE A O 1
ATOM 2363 N N . GLY A 1 300 ? 82.411 13.287 50.953 1.00 10.29 320 GLY A N 1
ATOM 2364 C CA . GLY A 1 300 ? 83.228 14.376 50.480 1.00 10.31 320 GLY A CA 1
ATOM 2365 C C . GLY A 1 300 ? 82.591 15.716 50.708 1.00 9.90 320 GLY A C 1
ATOM 2366 O O . GLY A 1 300 ? 83.099 16.712 50.202 1.00 14.12 320 GLY A O 1
ATOM 2367 N N . SER A 1 301 ? 81.472 15.759 51.443 1.00 9.64 321 SER A N 1
ATOM 2368 C CA . SER A 1 301 ? 80.819 16.997 51.828 1.00 11.32 321 SER A CA 1
ATOM 2369 C C . SER A 1 301 ? 81.511 17.583 53.054 1.00 13.33 321 SER A C 1
ATOM 2370 O O . SER A 1 301 ? 82.604 17.167 53.452 1.00 11.04 321 SER A O 1
ATOM 2373 N N . LEU A 1 302 ? 80.865 18.580 53.653 1.00 9.79 322 LEU A N 1
ATOM 2374 C CA . LEU A 1 302 ? 81.312 19.307 54.815 1.00 12.30 322 LEU A CA 1
ATOM 2375 C C . LEU A 1 302 ? 80.260 19.192 55.906 1.00 11.36 322 LEU A C 1
ATOM 2376 O O . LEU A 1 302 ? 79.058 19.273 55.620 1.00 10.40 322 LEU A O 1
ATOM 2381 N N . PRO A 1 303 ? 80.675 19.007 57.160 1.00 12.78 323 PRO A N 1
ATOM 2382 C CA . PRO A 1 303 ? 79.704 18.936 58.247 1.00 15.63 323 PRO A CA 1
ATOM 2383 C C . PRO A 1 303 ? 79.136 20.306 58.573 1.00 11.20 323 PRO A C 1
ATOM 2384 O O . PRO A 1 303 ? 79.775 21.348 58.389 1.00 11.34 323 PRO A O 1
ATOM 2388 N N . VAL A 1 304 ? 77.879 20.280 59.012 1.00 11.13 324 VAL A N 1
ATOM 2389 C CA . VAL A 1 304 ? 77.220 21.467 59.531 1.00 14.91 324 VAL A CA 1
ATOM 2390 C C . VAL A 1 304 ? 77.496 21.671 61.013 1.00 18.04 324 VAL A C 1
ATOM 2391 O O . VAL A 1 304 ? 77.077 22.694 61.571 1.00 14.63 324 VAL A O 1
ATOM 2395 N N . VAL A 1 305 ? 78.166 20.733 61.659 1.00 12.62 325 VAL A N 1
ATOM 2396 C CA . VAL A 1 305 ? 78.652 20.852 63.037 1.00 14.47 325 VAL A CA 1
ATOM 2397 C C . VAL A 1 305 ? 80.170 20.962 62.967 1.00 15.58 325 VAL A C 1
ATOM 2398 O O . VAL A 1 305 ? 80.852 19.977 62.651 1.00 19.61 325 VAL A O 1
ATOM 2402 N N . PRO A 1 306 ? 80.746 22.125 63.251 1.00 19.98 326 PRO A N 1
ATOM 2403 C CA . PRO A 1 306 ? 82.201 22.302 63.082 1.00 16.47 326 PRO A CA 1
ATOM 2404 C C . PRO A 1 306 ? 83.040 21.357 63.921 1.00 15.96 326 PRO A C 1
ATOM 2405 O O . PRO A 1 306 ? 84.150 20.993 63.501 1.00 18.87 326 PRO A O 1
ATOM 2409 N N . GLU A 1 307 ? 82.541 20.932 65.084 1.00 16.24 327 GLU A N 1
ATOM 2410 C CA . GLU A 1 307 ? 83.217 19.874 65.840 1.00 28.30 327 GLU A CA 1
ATOM 2411 C C . GLU A 1 307 ? 83.408 18.607 65.009 1.00 23.49 327 GLU A C 1
ATOM 2412 O O . GLU A 1 307 ? 84.371 17.870 65.219 1.00 19.80 327 GLU A O 1
ATOM 2418 N N . GLY A 1 308 ? 82.508 18.330 64.065 1.00 18.07 328 GLY A N 1
ATOM 2419 C CA . GLY A 1 308 ? 82.692 17.161 63.220 1.00 20.12 328 GLY A CA 1
ATOM 2420 C C . GLY A 1 308 ? 84.009 17.132 62.459 1.00 22.93 328 GLY A C 1
ATOM 2421 O O . GLY A 1 308 ? 84.470 16.043 62.078 1.00 21.23 328 GLY A O 1
ATOM 2422 N N . CYS A 1 309 ? 84.634 18.301 62.235 1.00 17.94 329 CYS A N 1
ATOM 2423 C CA . CYS A 1 309 ? 85.906 18.357 61.515 1.00 19.49 329 CYS A CA 1
ATOM 2424 C C . CYS A 1 309 ? 87.045 17.660 62.261 1.00 26.20 329 CYS A C 1
ATOM 2425 O O . CYS A 1 309 ? 88.076 17.352 61.649 1.00 25.27 329 CYS A O 1
ATOM 2428 N N . LYS A 1 310 ? 86.905 17.413 63.560 1.00 23.79 330 LYS A N 1
ATOM 2429 C CA . LYS A 1 310 ? 87.975 16.765 64.310 1.00 27.44 330 LYS A CA 1
ATOM 2430 C C . LYS A 1 310 ? 87.519 15.483 64.999 1.00 26.75 330 LYS A C 1
ATOM 2431 O O . LYS A 1 310 ? 88.294 14.890 65.759 1.00 33.90 330 LYS A O 1
ATOM 2437 N N . ALA A 1 311 ? 86.296 15.019 64.747 1.00 20.67 331 ALA A N 1
ATOM 2438 C CA . ALA A 1 311 ? 85.753 13.882 65.483 1.00 22.22 331 ALA A CA 1
ATOM 2439 C C . ALA A 1 311 ? 85.765 12.590 64.683 1.00 20.47 331 ALA A C 1
ATOM 2440 O O . ALA A 1 311 ? 85.234 11.579 65.160 1.00 23.28 331 ALA A O 1
ATOM 2442 N N . SER A 1 312 ? 86.367 12.584 63.501 1.00 17.76 332 SER A N 1
ATOM 2443 C CA . SER A 1 312 ? 86.343 11.406 62.633 1.00 21.62 332 SER A CA 1
ATOM 2444 C C . SER A 1 312 ? 87.719 11.136 62.039 1.00 23.37 332 SER A C 1
ATOM 2445 O O . SER A 1 312 ? 88.189 11.934 61.201 1.00 19.22 332 SER A O 1
ATOM 2448 N N . PRO A 1 313 ? 88.405 10.045 62.421 1.00 24.07 333 PRO A N 1
ATOM 2449 C CA . PRO A 1 313 ? 89.690 9.733 61.756 1.00 24.81 333 PRO A CA 1
ATOM 2450 C C . PRO A 1 313 ? 89.526 9.418 60.277 1.00 27.23 333 PRO A C 1
ATOM 2451 O O . PRO A 1 313 ? 90.438 9.698 59.485 1.00 30.62 333 PRO A O 1
ATOM 2455 N N . LEU A 1 314 ? 88.380 8.851 59.880 1.00 24.95 334 LEU A N 1
ATOM 2456 C CA . LEU A 1 314 ? 88.088 8.653 58.462 1.00 26.73 334 LEU A CA 1
ATOM 2457 C C . LEU A 1 314 ? 88.183 9.963 57.683 1.00 29.87 334 LEU A C 1
ATOM 2458 O O . LEU A 1 314 ? 88.743 9.996 56.578 1.00 23.99 334 LEU A O 1
ATOM 2463 N N . LEU A 1 315 ? 87.637 11.055 58.245 1.00 15.90 335 LEU A N 1
ATOM 2464 C CA . LEU A 1 315 ? 87.741 12.356 57.595 1.00 18.52 335 LEU A CA 1
ATOM 2465 C C . LEU A 1 315 ? 89.166 12.857 57.642 1.00 24.07 335 LEU A C 1
ATOM 2466 O O . LEU A 1 315 ? 89.645 13.485 56.691 1.00 21.77 335 LEU A O 1
ATOM 2471 N N . GLY A 1 316 ? 89.855 12.587 58.751 1.00 30.94 336 GLY A N 1
ATOM 2472 C CA . GLY A 1 316 ? 91.226 13.004 58.927 1.00 26.79 336 GLY A CA 1
ATOM 2473 C C . GLY A 1 316 ? 91.340 14.437 59.415 1.00 31.88 336 GLY A C 1
ATOM 2474 O O . GLY A 1 316 ? 90.390 15.229 59.395 1.00 29.18 336 GLY A O 1
ATOM 2475 N N . GLU A 1 317 ? 92.558 14.768 59.855 1.00 30.93 337 GLU A N 1
ATOM 2476 C CA . GLU A 1 317 ? 92.857 16.113 60.345 1.00 29.29 337 GLU A CA 1
ATOM 2477 C C . GLU A 1 317 ? 92.591 17.176 59.284 1.00 28.43 337 GLU A C 1
ATOM 2478 O O . GLU A 1 317 ? 92.130 18.278 59.596 1.00 26.19 337 GLU A O 1
ATOM 2484 N N . LYS A 1 318 ? 92.909 16.884 58.034 1.00 24.38 338 LYS A N 1
ATOM 2485 C CA . LYS A 1 318 ? 92.866 17.897 56.996 1.00 26.56 338 LYS A CA 1
ATOM 2486 C C . LYS A 1 318 ? 91.646 17.776 56.102 1.00 21.79 338 LYS A C 1
ATOM 2487 O O . LYS A 1 318 ? 91.549 18.515 55.114 1.00 18.38 338 LYS A O 1
ATOM 2493 N N . GLY A 1 319 ? 90.715 16.871 56.428 1.00 23.37 339 GLY A N 1
ATOM 2494 C CA . GLY A 1 319 ? 89.600 16.600 55.530 1.00 17.01 339 GLY A CA 1
ATOM 2495 C C . GLY A 1 319 ? 88.654 17.776 55.350 1.00 15.51 339 GLY A C 1
ATOM 2496 O O . GLY A 1 319 ? 88.220 18.073 54.238 1.00 16.20 339 GLY A O 1
ATOM 2497 N N . CYS A 1 320 ? 88.302 18.457 56.434 1.00 14.33 340 CYS A N 1
ATOM 2498 C CA . CYS A 1 320 ? 87.428 19.622 56.269 1.00 13.71 340 CYS A CA 1
ATOM 2499 C C . CYS A 1 320 ? 88.067 20.669 55.350 1.00 13.78 340 CYS A C 1
ATOM 2500 O O . CYS A 1 320 ? 87.419 21.183 54.432 1.00 18.57 340 CYS A O 1
ATOM 2503 N N . GLU A 1 321 ? 89.338 20.983 55.564 1.00 14.71 341 GLU A N 1
ATOM 2504 C CA . GLU A 1 321 ? 90.012 21.955 54.692 1.00 22.04 341 GLU A CA 1
ATOM 2505 C C . GLU A 1 321 ? 90.019 21.473 53.245 1.00 22.60 341 GLU A C 1
ATOM 2506 O O . GLU A 1 321 ? 89.607 22.198 52.329 1.00 20.83 341 GLU A O 1
ATOM 2512 N N . THR A 1 322 ? 90.434 20.219 53.032 1.00 18.40 342 THR A N 1
ATOM 2513 C CA . THR A 1 322 ? 90.520 19.666 51.686 1.00 14.28 342 THR A CA 1
ATOM 2514 C C . THR A 1 322 ? 89.164 19.613 51.007 1.00 19.31 342 THR A C 1
ATOM 2515 O O . THR A 1 322 ? 89.049 19.912 49.819 1.00 19.03 342 THR A O 1
ATOM 2519 N N . ASN A 1 323 ? 88.124 19.234 51.746 1.00 17.79 343 ASN A N 1
ATOM 2520 C CA . ASN A 1 323 ? 86.800 19.171 51.156 1.00 17.69 343 ASN A CA 1
ATOM 2521 C C . ASN A 1 323 ? 86.230 20.556 50.863 1.00 16.48 343 ASN A C 1
ATOM 2522 O O . ASN A 1 323 ? 85.294 20.665 50.060 1.00 11.34 343 ASN A O 1
ATOM 2527 N N . GLY A 1 324 ? 86.778 21.602 51.478 1.00 15.97 344 GLY A N 1
ATOM 2528 C CA . GLY A 1 324 ? 86.391 22.984 51.186 1.00 15.83 344 GLY A CA 1
ATOM 2529 C C . GLY A 1 324 ? 85.622 23.722 52.269 1.00 13.39 344 GLY A C 1
ATOM 2530 O O . GLY A 1 324 ? 84.750 24.541 51.960 1.00 14.01 344 GLY A O 1
ATOM 2531 N N . PHE A 1 325 ? 85.944 23.457 53.540 1.00 13.03 345 PHE A N 1
ATOM 2532 C CA . PHE A 1 325 ? 85.216 24.069 54.654 1.00 12.47 345 PHE A CA 1
ATOM 2533 C C . PHE A 1 325 ? 85.278 25.594 54.597 1.00 13.30 345 PHE A C 1
ATOM 2534 O O . PHE A 1 325 ? 84.330 26.274 55.014 1.00 17.36 345 PHE A O 1
ATOM 2542 N N . ASN A 1 326 ? 86.381 26.153 54.091 1.00 15.81 346 ASN A N 1
ATOM 2543 C CA . ASN A 1 326 ? 86.528 27.596 53.988 1.00 19.05 346 ASN A CA 1
ATOM 2544 C C . ASN A 1 326 ? 85.992 28.154 52.674 1.00 21.24 346 ASN A C 1
ATOM 2545 O O . ASN A 1 326 ? 86.088 29.357 52.441 1.00 20.40 346 ASN A O 1
ATOM 2550 N N . TYR A 1 327 ? 85.459 27.316 51.806 1.00 12.34 347 TYR A N 1
ATOM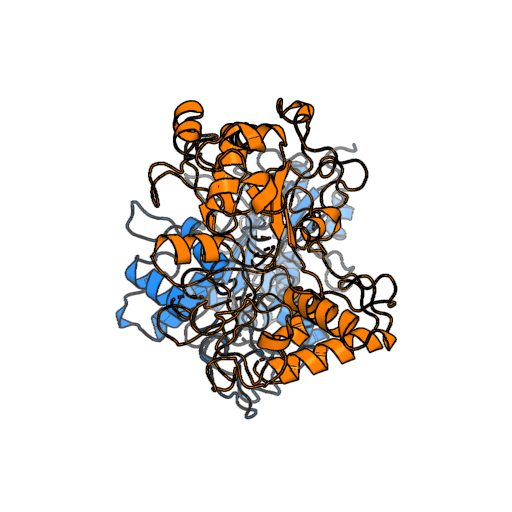 2551 C CA . TYR A 1 327 ? 84.993 27.776 50.509 1.00 14.42 347 TYR A CA 1
ATOM 2552 C C . TYR A 1 327 ? 83.504 28.130 50.543 1.00 12.53 347 TYR A C 1
ATOM 2553 O O . TYR A 1 327 ? 82.935 28.472 49.499 1.00 14.92 347 TYR A O 1
ATOM 2562 N N . PHE A 1 328 ? 82.877 28.055 51.726 1.00 13.67 348 PHE A N 1
ATOM 2563 C CA . PHE A 1 328 ? 81.430 28.198 51.859 1.00 14.82 348 PHE A CA 1
ATOM 2564 C C . PHE A 1 328 ? 80.908 29.436 51.132 1.00 17.70 348 PHE A C 1
ATOM 2565 O O . PHE A 1 328 ? 79.925 29.369 50.392 1.00 10.61 348 PHE A O 1
ATOM 2573 N N . ASP A 1 329 ? 81.524 30.587 51.375 1.00 14.23 349 ASP A N 1
ATOM 2574 C CA . ASP A 1 329 ? 81.025 31.839 50.808 1.00 20.71 349 ASP A CA 1
ATOM 2575 C C . ASP A 1 329 ? 81.251 31.965 49.301 1.00 21.41 349 ASP A C 1
ATOM 2576 O O . ASP A 1 329 ? 80.754 32.923 48.697 1.00 15.52 349 ASP A O 1
ATOM 2581 N N . LYS A 1 330 ? 81.979 31.042 48.675 1.00 16.05 350 LYS A N 1
ATOM 2582 C CA . LYS A 1 330 ? 82.211 31.104 47.243 1.00 19.32 350 LYS A CA 1
ATOM 2583 C C . LYS A 1 330 ? 81.253 30.216 46.448 1.00 18.50 350 LYS A C 1
ATOM 2584 O O . LYS A 1 330 ? 81.222 30.308 45.214 1.00 14.42 350 LYS A O 1
ATOM 2590 N N . ILE A 1 331 ? 80.478 29.357 47.107 1.00 14.04 351 ILE A N 1
ATOM 2591 C CA . ILE A 1 331 ? 79.595 28.431 46.399 1.00 13.51 351 ILE A CA 1
ATOM 2592 C C . ILE A 1 331 ? 78.272 29.107 46.044 1.00 21.21 351 ILE A C 1
ATOM 2593 O O . ILE A 1 331 ? 77.687 29.823 46.863 1.00 18.86 351 ILE A O 1
ATOM 2598 N N . ALA A 1 332 ? 77.772 28.866 44.820 1.00 18.96 352 ALA A N 1
ATOM 2599 C CA . ALA A 1 332 ? 76.428 29.309 44.425 1.00 19.48 352 ALA A CA 1
ATOM 2600 C C . ALA A 1 332 ? 75.450 28.195 44.775 1.00 16.34 352 ALA A C 1
ATOM 2601 O O . ALA A 1 332 ? 75.158 27.304 43.956 1.00 8.99 352 ALA A O 1
ATOM 2603 N N . PHE A 1 333 ? 74.954 28.223 46.025 1.00 9.17 353 PHE A N 1
ATOM 2604 C CA . PHE A 1 333 ? 74.150 27.105 46.520 1.00 11.21 353 PHE A CA 1
ATOM 2605 C C . PHE A 1 333 ? 72.850 26.976 45.748 1.00 8.84 353 PHE A C 1
ATOM 2606 O O . PHE A 1 333 ? 72.209 27.973 45.405 1.00 9.88 353 PHE A O 1
ATOM 2614 N N . TRP A 1 334 ? 72.417 25.728 45.563 1.00 8.56 354 TRP A N 1
ATOM 2615 C CA . TRP A 1 334 ? 71.161 25.470 44.861 1.00 8.67 354 TRP A CA 1
ATOM 2616 C C . TRP A 1 334 ? 70.000 26.164 45.578 1.00 15.11 354 TRP A C 1
ATOM 2617 O O . TRP A 1 334 ? 69.910 26.154 46.807 1.00 13.34 354 TRP A O 1
ATOM 2628 N N . LYS A 1 335 ? 69.113 26.771 44.794 1.00 10.04 355 LYS A N 1
ATOM 2629 C CA . LYS A 1 335 ? 67.862 27.339 45.267 1.00 14.54 355 LYS A CA 1
ATOM 2630 C C . LYS A 1 335 ? 66.941 27.395 44.059 1.00 11.90 355 LYS A C 1
ATOM 2631 O O . LYS A 1 335 ? 67.391 27.282 42.917 1.00 13.61 355 LYS A O 1
ATOM 2637 N N . THR A 1 336 ? 65.651 27.515 44.322 1.00 12.22 356 THR A N 1
ATOM 2638 C CA . THR A 1 336 ? 64.661 27.502 43.255 1.00 17.16 356 THR A CA 1
ATOM 2639 C C . THR A 1 336 ? 64.549 28.876 42.598 1.00 15.05 356 THR A C 1
ATOM 2640 O O . THR A 1 336 ? 64.221 29.852 43.281 1.00 13.83 356 THR A O 1
ATOM 2644 N N . PRO A 1 337 ? 64.833 28.996 41.301 1.00 14.41 357 PRO A N 1
ATOM 2645 C CA . PRO A 1 337 ? 64.578 30.247 40.568 1.00 15.40 357 PRO A CA 1
ATOM 2646 C C . PRO A 1 337 ? 63.132 30.697 40.686 1.00 13.58 357 PRO A C 1
ATOM 2647 O O . PRO A 1 337 ? 62.217 29.925 40.416 1.00 17.43 357 PRO A O 1
ATOM 2651 N N . ILE A 1 338 ? 62.922 31.973 41.034 1.00 14.16 358 ILE A N 1
ATOM 2652 C CA . ILE A 1 338 ? 61.570 32.519 41.163 1.00 16.51 358 ILE A CA 1
ATOM 2653 C C . ILE A 1 338 ? 61.435 33.752 40.281 1.00 18.41 358 ILE A C 1
ATOM 2654 O O . ILE A 1 338 ? 62.400 34.479 40.027 1.00 18.22 358 ILE A O 1
ATOM 2659 N N . ALA A 1 339 ? 60.204 33.991 39.825 1.00 27.25 359 ALA A N 1
ATOM 2660 C CA . ALA A 1 339 ? 59.964 35.042 38.846 1.00 18.06 359 ALA A CA 1
ATOM 2661 C C . ALA A 1 339 ? 60.111 36.436 39.446 1.00 23.97 359 ALA A C 1
ATOM 2662 O O . ALA A 1 339 ? 60.500 37.368 38.738 1.00 24.79 359 ALA A O 1
ATOM 2664 N N . GLU A 1 340 ? 59.789 36.608 40.729 1.00 25.86 360 GLU A N 1
ATOM 2665 C CA . GLU A 1 340 ? 59.848 37.918 41.382 1.00 28.67 360 GLU A CA 1
ATOM 2666 C C . GLU A 1 340 ? 59.066 38.967 40.593 1.00 35.79 360 GLU A C 1
ATOM 2667 O O . GLU A 1 340 ? 59.554 40.060 40.311 1.00 37.00 360 GLU A O 1
ATOM 2673 N N . GLY A 1 341 ? 57.837 38.612 40.225 1.00 38.86 361 GLY A N 1
ATOM 2674 C CA . GLY A 1 341 ? 56.954 39.532 39.540 1.00 40.65 361 GLY A CA 1
ATOM 2675 C C . GLY A 1 341 ? 57.223 39.710 38.065 1.00 38.88 361 GLY A C 1
ATOM 2676 O O . GLY A 1 341 ? 56.814 40.721 37.491 1.00 44.98 361 GLY A O 1
ATOM 2677 N N . GLY A 1 342 ? 57.909 38.768 37.428 1.00 25.68 362 GLY A N 1
ATOM 2678 C CA . GLY A 1 342 ? 58.246 38.910 36.029 1.00 26.14 362 GLY A CA 1
ATOM 2679 C C . GLY A 1 342 ? 59.651 39.388 35.766 1.00 28.90 362 GLY A C 1
ATOM 2680 O O . GLY A 1 342 ? 60.048 39.448 34.603 1.00 32.57 362 GLY A O 1
ATOM 2681 N N . LYS A 1 343 ? 60.427 39.703 36.811 1.00 27.61 363 LYS A N 1
ATOM 2682 C CA . LYS A 1 343 ? 61.785 40.204 36.612 1.00 30.33 363 LYS A CA 1
ATOM 2683 C C . LYS A 1 343 ? 62.748 39.109 36.149 1.00 29.05 363 LYS A C 1
ATOM 2684 O O . LYS A 1 343 ? 63.710 39.403 35.428 1.00 23.02 363 LYS A O 1
ATOM 2690 N N . PHE A 1 344 ? 62.506 37.851 36.535 1.00 23.04 364 PHE A N 1
ATOM 2691 C CA . PHE A 1 344 ? 63.421 36.755 36.251 1.00 21.60 364 PHE A CA 1
ATOM 2692 C C . PHE A 1 344 ? 62.653 35.530 35.784 1.00 22.50 364 PHE A C 1
ATOM 2693 O O . PHE A 1 344 ? 61.443 35.413 35.982 1.00 22.69 364 PHE A O 1
ATOM 2701 N N . VAL A 1 345 ? 63.392 34.588 35.204 1.00 20.26 365 VAL A N 1
ATOM 2702 C CA . VAL A 1 345 ? 62.799 33.391 34.611 1.00 18.04 365 VAL A CA 1
ATOM 2703 C C . VAL A 1 345 ? 62.546 32.351 35.699 1.00 16.28 365 VAL A C 1
ATOM 2704 O O . VAL A 1 345 ? 63.494 31.932 36.375 1.00 16.52 365 VAL A O 1
ATOM 2708 N N . PRO A 1 346 ? 61.318 31.878 35.886 1.00 21.15 366 PRO A N 1
ATOM 2709 C CA . PRO A 1 346 ? 61.041 30.922 36.972 1.00 23.41 366 PRO A CA 1
ATOM 2710 C C . PRO A 1 346 ? 61.433 29.479 36.646 1.00 15.32 366 PRO A C 1
ATOM 2711 O O . PRO A 1 346 ? 61.615 29.086 35.493 1.00 15.55 366 PRO A O 1
ATOM 2715 N N . TYR A 1 347 ? 61.543 28.679 37.717 1.00 14.56 367 TYR A N 1
ATOM 2716 C CA . TYR A 1 347 ? 62.029 27.309 37.584 1.00 13.90 367 TYR A CA 1
ATOM 2717 C C . TYR A 1 347 ? 61.129 26.473 36.680 1.00 14.53 367 TYR A C 1
ATOM 2718 O O . TYR A 1 347 ? 61.620 25.556 36.013 1.00 17.28 367 TYR A O 1
ATOM 2727 N N . SER A 1 348 ? 59.825 26.797 36.585 1.00 15.48 368 SER A N 1
ATOM 2728 C CA . SER A 1 348 ? 58.965 26.042 35.672 1.00 16.25 368 SER A CA 1
ATOM 2729 C C . SER A 1 348 ? 59.507 26.085 34.244 1.00 21.34 368 SER A C 1
ATOM 2730 O O . SER A 1 348 ? 59.505 25.068 33.539 1.00 17.64 368 SER A O 1
ATOM 2733 N N . ARG A 1 349 ? 60.024 27.244 33.814 1.00 22.63 369 ARG A N 1
ATOM 2734 C CA . ARG A 1 349 ? 60.585 27.339 32.466 1.00 17.11 369 ARG A CA 1
ATOM 2735 C C . ARG A 1 349 ? 61.942 26.641 32.368 1.00 16.15 369 ARG A C 1
ATOM 2736 O O . ARG A 1 349 ? 62.240 25.996 31.350 1.00 18.90 369 ARG A O 1
ATOM 2744 N N . TRP A 1 350 ? 62.772 26.750 33.409 1.00 15.15 370 TRP A N 1
ATOM 2745 C CA . TRP A 1 350 ? 63.993 25.947 33.465 1.00 14.29 370 TRP A CA 1
ATOM 2746 C C . TRP A 1 350 ? 63.698 24.477 33.174 1.00 14.27 370 TRP A C 1
ATOM 2747 O O . TRP A 1 350 ? 64.362 23.849 32.348 1.00 14.28 370 TRP A O 1
ATOM 2758 N N A THR A 1 351 ? 62.703 23.918 33.861 0.68 14.34 371 THR A N 1
ATOM 2759 N N B THR A 1 351 ? 62.693 23.912 33.847 0.32 14.35 371 THR A N 1
ATOM 2760 C CA A THR A 1 351 ? 62.358 22.513 33.685 0.68 17.39 371 THR A CA 1
ATOM 2761 C CA B THR A 1 351 ? 62.388 22.496 33.663 0.32 17.42 371 THR A CA 1
ATOM 2762 C C A THR A 1 351 ? 61.940 22.219 32.247 0.68 18.71 371 THR A C 1
ATOM 2763 C C B THR A 1 351 ? 61.935 22.205 32.236 0.32 18.35 371 THR A C 1
ATOM 2764 O O A THR A 1 351 ? 62.476 21.307 31.602 0.68 15.92 371 THR A O 1
ATOM 2765 O O B THR A 1 351 ? 62.430 21.268 31.597 0.32 16.42 371 THR A O 1
ATOM 2772 N N . GLN A 1 352 ? 60.988 22.994 31.719 1.00 21.35 372 GLN A N 1
ATOM 2773 C CA . GLN A 1 352 ? 60.541 22.797 30.342 1.00 17.44 372 GLN A CA 1
ATOM 2774 C C . GLN A 1 352 ? 61.710 22.866 29.378 1.00 20.25 372 GLN A C 1
ATOM 2775 O O . GLN A 1 352 ? 61.905 21.968 28.546 1.00 17.70 372 GLN A O 1
ATOM 2781 N N . ASP A 1 353 ? 62.495 23.947 29.470 1.00 17.00 373 ASP A N 1
ATOM 2782 C CA . ASP A 1 353 ? 63.522 24.197 28.466 1.00 17.17 373 ASP A CA 1
ATOM 2783 C C . ASP A 1 353 ? 64.659 23.194 28.566 1.00 16.38 373 ASP A C 1
ATOM 2784 O O . ASP A 1 353 ? 65.187 22.756 27.540 1.00 20.17 373 ASP A O 1
ATOM 2789 N N . TYR A 1 354 ? 65.053 22.817 29.791 1.00 15.33 374 TYR A N 1
ATOM 2790 C CA . TYR A 1 354 ? 66.132 21.838 29.938 1.00 14.67 374 TYR A CA 1
ATOM 2791 C C . TYR A 1 354 ? 65.714 20.462 29.428 1.00 18.73 374 TYR A C 1
ATOM 2792 O O . TYR A 1 354 ? 66.493 19.778 28.752 1.00 15.19 374 TYR A O 1
ATOM 2801 N N . ILE A 1 355 ? 64.493 20.039 29.733 1.00 15.40 375 ILE A N 1
ATOM 2802 C CA . ILE A 1 355 ? 63.981 18.795 29.151 1.00 17.30 375 ILE A CA 1
ATOM 2803 C C . ILE A 1 355 ? 64.056 18.843 27.620 1.00 22.75 375 ILE A C 1
ATOM 2804 O O . ILE A 1 355 ? 64.482 17.882 26.970 1.00 21.02 375 ILE A O 1
ATOM 2809 N N . ALA A 1 356 ? 63.699 19.975 27.021 1.00 21.26 376 ALA A N 1
ATOM 2810 C CA . ALA A 1 356 ? 63.744 20.054 25.566 1.00 18.80 376 ALA A CA 1
ATOM 2811 C C . ALA A 1 356 ? 65.176 19.989 25.043 1.00 26.61 376 ALA A C 1
ATOM 2812 O O . ALA A 1 356 ? 65.444 19.321 24.037 1.00 24.48 376 ALA A O 1
ATOM 2814 N N . ILE A 1 357 ? 66.114 20.659 25.714 1.00 19.71 377 ILE A N 1
ATOM 2815 C CA . ILE A 1 357 ? 67.491 20.638 25.230 1.00 21.77 377 ILE A CA 1
ATOM 2816 C C . ILE A 1 357 ? 68.068 19.231 25.320 1.00 18.16 377 ILE A C 1
ATOM 2817 O O . ILE A 1 357 ? 68.677 18.740 24.366 1.00 18.30 377 ILE A O 1
ATOM 2830 N N . GLY A 1 359 ? 66.695 16.530 24.947 1.00 19.94 379 GLY A N 1
ATOM 2831 C CA . GLY A 1 359 ? 66.168 15.721 23.861 1.00 26.08 379 GLY A CA 1
ATOM 2832 C C . GLY A 1 359 ? 66.597 16.131 22.466 1.00 32.62 379 GLY A C 1
ATOM 2833 O O . GLY A 1 359 ? 66.119 15.544 21.489 1.00 36.58 379 GLY A O 1
ATOM 2834 N N . GLY A 1 360 ? 67.495 17.108 22.336 1.00 33.05 380 GLY A N 1
ATOM 2835 C CA . GLY A 1 360 ? 67.860 17.625 21.033 1.00 36.03 380 GLY A CA 1
ATOM 2836 C C . GLY A 1 360 ? 66.777 18.464 20.415 1.00 39.81 380 GLY A C 1
ATOM 2837 O O . GLY A 1 360 ? 66.761 18.654 19.195 1.00 42.61 380 GLY A O 1
ATOM 2838 N N . ARG A 1 361 ? 65.861 18.972 21.231 0.98 39.74 381 ARG A N 1
ATOM 2839 C CA . ARG A 1 361 ? 64.629 19.559 20.730 0.98 51.58 381 ARG A CA 1
ATOM 2840 C C . ARG A 1 361 ? 64.658 21.080 20.814 0.97 61.07 381 ARG A C 1
ATOM 2841 O O . ARG A 1 361 ? 64.138 21.775 19.934 0.98 65.38 381 ARG A O 1
ATOM 2850 N N . ASP B 1 10 ? 46.395 27.247 34.537 1.00 73.79 30 ASP B N 1
ATOM 2851 C CA . ASP B 1 10 ? 46.556 26.908 35.949 1.00 74.57 30 ASP B CA 1
ATOM 2852 C C . ASP B 1 10 ? 45.226 26.480 36.594 1.00 69.25 30 ASP B C 1
ATOM 2853 O O . ASP B 1 10 ? 45.203 25.890 37.681 1.00 64.72 30 ASP B O 1
ATOM 2858 N N . LYS B 1 11 ? 44.121 26.776 35.913 1.00 64.72 31 LYS B N 1
ATOM 2859 C CA . LYS B 1 11 ? 42.815 26.402 36.425 1.00 60.11 31 LYS B CA 1
ATOM 2860 C C . LYS B 1 11 ? 42.640 24.879 36.368 1.00 54.86 31 LYS B C 1
ATOM 2861 O O . LYS B 1 11 ? 43.265 24.203 35.544 1.00 54.47 31 LYS B O 1
ATOM 2867 N N . PRO B 1 12 ? 41.825 24.310 37.258 1.00 48.72 32 PRO B N 1
ATOM 2868 C CA . PRO B 1 12 ? 41.813 22.847 37.408 1.00 41.84 32 PRO B CA 1
ATOM 2869 C C . PRO B 1 12 ? 41.165 22.176 36.212 1.00 33.25 32 PRO B C 1
ATOM 2870 O O . PRO B 1 12 ? 40.133 22.630 35.712 1.00 33.31 32 PRO B O 1
ATOM 2874 N N . GLU B 1 13 ? 41.795 21.094 35.741 1.00 35.26 33 GLU B N 1
ATOM 2875 C CA . GLU B 1 13 ? 41.320 20.386 34.562 1.00 32.93 33 GLU B CA 1
ATOM 2876 C C . GLU B 1 13 ? 40.956 21.379 33.461 1.00 33.68 33 GLU B C 1
ATOM 2877 O O . GLU B 1 13 ? 39.907 21.272 32.818 1.00 28.77 33 GLU B O 1
ATOM 2883 N N . GLY B 1 14 ? 41.807 22.390 33.285 1.00 32.32 34 GLY B N 1
ATOM 2884 C CA . GLY B 1 14 ? 41.592 23.424 32.297 1.00 28.50 34 GLY B CA 1
ATOM 2885 C C . GLY B 1 14 ? 42.438 23.347 31.055 1.00 28.84 34 GLY B C 1
ATOM 2886 O O . GLY B 1 14 ? 42.348 24.232 30.198 1.00 28.46 34 GLY B O 1
ATOM 2887 N N . ARG B 1 15 ? 43.257 22.316 30.911 1.00 24.98 35 ARG B N 1
ATOM 2888 C CA . ARG B 1 15 ? 44.056 22.190 29.715 1.00 23.49 35 ARG B CA 1
ATOM 2889 C C . ARG B 1 15 ? 44.331 20.721 29.489 1.00 26.55 35 ARG B C 1
ATOM 2890 O O . ARG B 1 15 ? 44.075 19.872 30.347 1.00 24.87 35 ARG B O 1
ATOM 2898 N N . LEU B 1 16 ? 44.847 20.443 28.306 1.00 20.69 36 LEU B N 1
ATOM 2899 C CA . LEU B 1 16 ? 45.089 19.086 27.843 1.00 18.82 36 LEU B CA 1
ATOM 2900 C C . LEU B 1 16 ? 46.298 19.196 26.933 1.00 20.33 36 LEU B C 1
ATOM 2901 O O . LEU B 1 16 ? 46.227 19.851 25.890 1.00 20.01 36 LEU B O 1
ATOM 2906 N N . ASP B 1 17 ? 47.403 18.594 27.358 1.00 17.78 37 ASP B N 1
ATOM 2907 C CA . ASP B 1 17 ? 48.659 18.604 26.624 1.00 20.15 37 ASP B CA 1
ATOM 2908 C C . ASP B 1 17 ? 48.805 17.268 25.897 1.00 23.34 37 ASP B C 1
ATOM 2909 O O . ASP B 1 17 ? 48.910 16.214 26.540 1.00 17.70 37 ASP B O 1
ATOM 2914 N N . ILE B 1 18 ? 48.793 17.318 24.566 1.00 16.14 38 ILE B N 1
ATOM 2915 C CA . ILE B 1 18 ? 48.766 16.139 23.705 1.00 13.42 38 ILE B CA 1
ATOM 2916 C C . ILE B 1 18 ? 50.008 16.139 22.836 1.00 22.23 38 ILE B C 1
ATOM 2917 O O . ILE B 1 18 ? 50.319 17.160 22.207 1.00 23.11 38 ILE B O 1
ATOM 2922 N N . ILE B 1 19 ? 50.701 14.987 22.774 1.00 12.36 39 ILE B N 1
ATOM 2923 C CA . ILE B 1 19 ? 51.713 14.730 21.738 1.00 11.80 39 ILE B CA 1
ATOM 2924 C C . ILE B 1 19 ? 51.029 14.047 20.556 1.00 15.78 39 ILE B C 1
ATOM 2925 O O . ILE B 1 19 ? 50.344 13.038 20.738 1.00 11.36 39 ILE B O 1
ATOM 2930 N N . ALA B 1 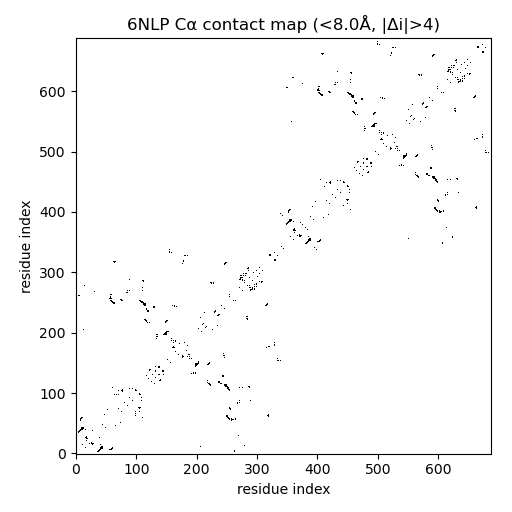20 ? 51.219 14.575 19.345 1.00 12.55 40 ALA B N 1
ATOM 2931 C CA . ALA B 1 20 ? 50.461 14.055 18.211 1.00 13.18 40 ALA B CA 1
ATOM 2932 C C . ALA B 1 20 ? 51.285 14.085 16.920 1.00 18.37 40 ALA B C 1
ATOM 2933 O O . ALA B 1 20 ? 52.191 14.907 16.758 1.00 13.82 40 ALA B O 1
ATOM 2935 N N . TRP B 1 21 ? 50.946 13.185 15.984 1.00 10.02 41 TRP B N 1
ATOM 2936 C CA . TRP B 1 21 ? 51.534 13.265 14.662 1.00 10.35 41 TRP B CA 1
ATOM 2937 C C . TRP B 1 21 ? 51.085 14.569 14.002 1.00 12.23 41 TRP B C 1
ATOM 2938 O O . TRP B 1 21 ? 50.023 15.108 14.335 1.00 10.22 41 TRP B O 1
ATOM 2949 N N . PRO B 1 22 ? 51.885 15.125 13.102 1.00 16.32 42 PRO B N 1
ATOM 2950 C CA . PRO B 1 22 ? 51.461 16.361 12.416 1.00 18.52 42 PRO B CA 1
ATOM 2951 C C . PRO B 1 22 ? 50.116 16.180 11.734 1.00 15.72 42 PRO B C 1
ATOM 2952 O O . PRO B 1 22 ? 49.856 15.149 11.118 1.00 16.60 42 PRO B O 1
ATOM 2956 N N . GLY B 1 23 ? 49.236 17.180 11.886 1.00 16.69 43 GLY B N 1
ATOM 2957 C CA . GLY B 1 23 ? 47.923 17.133 11.267 1.00 17.80 43 GLY B CA 1
ATOM 2958 C C . GLY B 1 23 ? 46.860 16.343 12.015 1.00 17.24 43 GLY B C 1
ATOM 2959 O O . GLY B 1 23 ? 45.706 16.332 11.586 1.00 18.03 43 GLY B O 1
ATOM 2960 N N . TYR B 1 24 ? 47.202 15.653 13.094 1.00 11.44 44 TYR B N 1
ATOM 2961 C CA . TYR B 1 24 ? 46.225 14.810 13.770 1.00 13.48 44 TYR B CA 1
ATOM 2962 C C . TYR B 1 24 ? 45.244 15.624 14.612 1.00 17.09 44 TYR B C 1
ATOM 2963 O O . TYR B 1 24 ? 44.162 15.130 14.947 1.00 15.35 44 TYR B O 1
ATOM 2972 N N . ILE B 1 25 ? 45.609 16.840 14.995 1.00 11.68 45 ILE B N 1
ATOM 2973 C CA . ILE B 1 25 ? 44.791 17.655 15.891 1.00 16.51 45 ILE B CA 1
ATOM 2974 C C . ILE B 1 25 ? 44.672 19.004 15.212 1.00 17.72 45 ILE B C 1
ATOM 2975 O O . ILE B 1 25 ? 45.613 19.799 15.229 1.00 25.43 45 ILE B O 1
ATOM 2980 N N . GLU B 1 26 ? 43.549 19.256 14.588 1.00 18.37 46 GLU B N 1
ATOM 2981 C CA . GLU B 1 26 ? 43.330 20.503 13.884 1.00 15.64 46 GLU B CA 1
ATOM 2982 C C . GLU B 1 26 ? 42.271 21.310 14.613 1.00 21.10 46 GLU B C 1
ATOM 2983 O O . GLU B 1 26 ? 41.284 20.756 15.109 1.00 17.61 46 GLU B O 1
ATOM 2989 N N . ARG B 1 27 ? 42.478 22.623 14.662 1.00 18.70 47 ARG B N 1
ATOM 2990 C CA . ARG B 1 27 ? 41.556 23.529 15.330 1.00 23.17 47 ARG B CA 1
ATOM 2991 C C . ARG B 1 27 ? 40.993 24.553 14.356 1.00 21.37 47 ARG B C 1
ATOM 2992 O O . ARG B 1 27 ? 40.520 25.606 14.781 1.00 22.98 47 ARG B O 1
ATOM 3000 N N . GLY B 1 28 ? 41.053 24.261 13.056 1.00 21.22 48 GLY B N 1
ATOM 3001 C CA . GLY B 1 28 ? 40.548 25.171 12.052 1.00 23.00 48 GLY B CA 1
ATOM 3002 C C . GLY B 1 28 ? 41.476 26.308 11.705 1.00 33.71 48 GLY B C 1
ATOM 3003 O O . GLY B 1 28 ? 41.036 27.270 11.063 1.00 25.79 48 GLY B O 1
ATOM 3004 N N . GLN B 1 29 ? 42.745 26.232 12.113 1.00 22.83 49 GLN B N 1
ATOM 3005 C CA . GLN B 1 29 ? 43.705 27.296 11.832 1.00 25.67 49 GLN B CA 1
ATOM 3006 C C . GLN B 1 29 ? 44.482 27.068 10.542 1.00 23.56 49 GLN B C 1
ATOM 3007 O O . GLN B 1 29 ? 44.964 28.032 9.949 1.00 31.91 49 GLN B O 1
ATOM 3013 N N . THR B 1 30 ? 44.583 25.830 10.073 1.00 21.93 50 THR B N 1
ATOM 3014 C CA . THR B 1 30 ? 45.122 25.601 8.737 1.00 28.60 50 THR B CA 1
ATOM 3015 C C . THR B 1 30 ? 44.032 25.752 7.683 1.00 30.26 50 THR B C 1
ATOM 3016 O O . THR B 1 30 ? 44.210 26.469 6.691 1.00 24.66 50 THR B O 1
ATOM 3020 N N . ASP B 1 31 ? 42.891 25.093 7.904 1.00 23.96 51 ASP B N 1
ATOM 3021 C CA . ASP B 1 31 ? 41.720 25.159 7.031 1.00 21.52 51 ASP B CA 1
ATOM 3022 C C . ASP B 1 31 ? 40.486 25.123 7.926 1.00 23.40 51 ASP B C 1
ATOM 3023 O O . ASP B 1 31 ? 40.273 24.135 8.641 1.00 21.79 51 ASP B O 1
ATOM 3028 N N A LYS B 1 32 ? 39.664 26.178 7.846 0.56 22.79 52 LYS B N 1
ATOM 3029 N N B LYS B 1 32 ? 39.685 26.194 7.894 0.44 22.77 52 LYS B N 1
ATOM 3030 C CA A LYS B 1 32 ? 38.510 26.325 8.732 0.56 28.28 52 LYS B CA 1
ATOM 3031 C CA B LYS B 1 32 ? 38.598 26.347 8.861 0.44 28.04 52 LYS B CA 1
ATOM 3032 C C A LYS B 1 32 ? 37.608 25.095 8.713 0.56 27.98 52 LYS B C 1
ATOM 3033 C C B LYS B 1 32 ? 37.606 25.190 8.802 0.44 28.10 52 LYS B C 1
ATOM 3034 O O A LYS B 1 32 ? 37.050 24.712 9.746 0.56 28.46 52 LYS B O 1
ATOM 3035 O O B LYS B 1 32 ? 36.944 24.893 9.801 0.44 28.94 52 LYS B O 1
ATOM 3046 N N A GLN B 1 33 ? 37.441 24.464 7.549 0.56 28.62 53 GLN B N 1
ATOM 3047 N N B GLN B 1 33 ? 37.481 24.533 7.649 0.44 28.25 53 GLN B N 1
ATOM 3048 C CA A GLN B 1 33 ? 36.507 23.343 7.464 0.56 27.49 53 GLN B CA 1
ATOM 3049 C CA B GLN B 1 33 ? 36.567 23.399 7.538 0.44 27.36 53 GLN B CA 1
ATOM 3050 C C A GLN B 1 33 ? 37.022 22.092 8.167 0.56 25.21 53 GLN B C 1
ATOM 3051 C C B GLN B 1 33 ? 36.990 22.257 8.444 0.44 25.25 53 GLN B C 1
ATOM 3052 O O A GLN B 1 33 ? 36.251 21.144 8.346 0.56 25.87 53 GLN B O 1
ATOM 3053 O O B GLN B 1 33 ? 36.148 21.547 9.007 0.44 26.50 53 GLN B O 1
ATOM 3064 N N . TYR B 1 34 ? 38.287 22.062 8.583 1.00 19.76 54 TYR B N 1
ATOM 3065 C CA . TYR B 1 34 ? 38.848 20.925 9.294 1.00 18.24 54 TYR B CA 1
ATOM 3066 C C . TYR B 1 34 ? 39.172 21.352 10.722 1.00 24.75 54 TYR B C 1
ATOM 3067 O O . TYR B 1 34 ? 40.185 22.013 10.965 1.00 19.14 54 TYR B O 1
ATOM 3076 N N . ASP B 1 35 ? 38.350 20.925 11.671 1.00 18.08 55 ASP B N 1
ATOM 3077 C CA . ASP B 1 35 ? 38.411 21.459 13.034 1.00 21.66 55 ASP B CA 1
ATOM 3078 C C . ASP B 1 35 ? 37.687 20.450 13.903 1.00 19.69 55 ASP B C 1
ATOM 3079 O O . ASP B 1 35 ? 36.469 20.300 13.764 1.00 19.06 55 ASP B O 1
ATOM 3084 N N . TRP B 1 36 ? 38.429 19.738 14.750 1.00 18.22 56 TRP B N 1
ATOM 3085 C CA . TRP B 1 36 ? 37.821 18.884 15.768 1.00 22.33 56 TRP B CA 1
ATOM 3086 C C . TRP B 1 36 ? 38.331 19.263 17.153 1.00 23.19 56 TRP B C 1
ATOM 3087 O O . TRP B 1 36 ? 38.443 18.413 18.042 1.00 30.88 56 TRP B O 1
ATOM 3098 N N . VAL B 1 37 ? 38.658 20.539 17.346 1.00 19.43 57 VAL B N 1
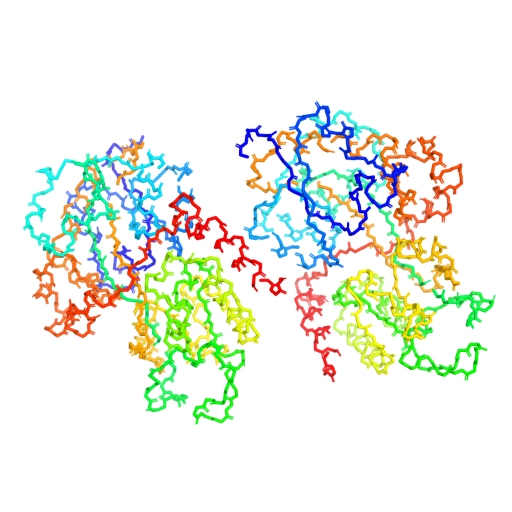ATOM 3099 C CA . VAL B 1 37 ? 39.166 21.037 18.612 1.00 19.28 57 VAL B CA 1
ATOM 3100 C C . VAL B 1 37 ? 38.294 22.149 19.175 1.00 19.58 57 VAL B C 1
ATOM 3101 O O . VAL B 1 37 ? 38.018 22.174 20.378 1.00 20.57 57 VAL B O 1
ATOM 3105 N N . THR B 1 38 ? 37.833 23.067 18.334 1.00 20.42 58 THR B N 1
ATOM 3106 C CA . THR B 1 38 ? 37.092 24.220 18.857 1.00 22.12 58 THR B CA 1
ATOM 3107 C C . THR B 1 38 ? 35.826 23.795 19.594 1.00 25.54 58 THR B C 1
ATOM 3108 O O . THR B 1 38 ? 35.455 24.395 20.613 1.00 24.32 58 THR B O 1
ATOM 3112 N N . GLN B 1 39 ? 35.142 22.771 19.086 1.00 22.78 59 GLN B N 1
ATOM 3113 C CA . GLN B 1 39 ? 33.906 22.304 19.706 1.00 28.86 59 GLN B CA 1
ATOM 3114 C C . GLN B 1 39 ? 34.188 21.672 21.060 1.00 26.91 59 GLN B C 1
ATOM 3115 O O . GLN B 1 39 ? 33.420 21.858 22.020 1.00 31.01 59 GLN B O 1
ATOM 3121 N N . PHE B 1 40 ? 35.296 20.931 21.154 1.00 22.04 60 PHE B N 1
ATOM 3122 C CA . PHE B 1 40 ? 35.701 20.299 22.407 1.00 31.31 60 PHE B CA 1
ATOM 3123 C C . PHE B 1 40 ? 36.028 21.348 23.458 1.00 30.87 60 PHE B C 1
ATOM 3124 O O . PHE B 1 40 ? 35.588 21.254 24.612 1.00 23.82 60 PHE B O 1
ATOM 3132 N N . GLU B 1 41 ? 36.801 22.362 23.068 1.00 22.59 61 GLU B N 1
ATOM 3133 C CA . GLU B 1 41 ? 37.209 23.377 24.028 1.00 23.59 61 GLU B CA 1
ATOM 3134 C C . GLU B 1 41 ? 36.010 24.175 24.536 1.00 25.58 61 GLU B C 1
ATOM 3135 O O . GLU B 1 41 ? 35.946 24.503 25.723 1.00 29.90 61 GLU B O 1
ATOM 3141 N N . LYS B 1 42 ? 35.044 24.475 23.654 1.00 28.39 62 LYS B N 1
ATOM 3142 C CA . LYS B 1 42 ? 33.838 25.208 24.049 1.00 28.32 62 LYS B CA 1
ATOM 3143 C C . LYS B 1 42 ? 32.960 24.396 24.994 1.00 29.15 62 LYS B C 1
ATOM 3144 O O . LYS B 1 42 ? 32.316 24.960 25.886 1.00 32.17 62 LYS B O 1
ATOM 3150 N N . GLU B 1 43 ? 32.889 23.080 24.798 1.00 28.05 63 GLU B N 1
ATOM 3151 C CA . GLU B 1 43 ? 32.045 22.237 25.639 1.00 35.73 63 GLU B CA 1
ATOM 3152 C C . GLU B 1 43 ? 32.703 21.872 26.968 1.00 36.91 63 GLU B C 1
ATOM 3153 O O . GLU B 1 43 ? 31.999 21.777 27.978 1.00 36.05 63 GLU B O 1
ATOM 3159 N N . THR B 1 44 ? 34.031 21.687 27.002 1.00 27.36 64 THR B N 1
ATOM 3160 C CA . THR B 1 44 ? 34.730 21.308 28.231 1.00 27.40 64 THR B CA 1
ATOM 3161 C C . THR B 1 44 ? 35.391 22.466 28.973 1.00 33.41 64 THR B C 1
ATOM 3162 O O . THR B 1 44 ? 35.824 22.270 30.117 1.00 29.46 64 THR B O 1
ATOM 3166 N N . GLY B 1 45 ? 35.533 23.634 28.349 1.00 28.41 65 GLY B N 1
ATOM 3167 C CA . GLY B 1 45 ? 36.338 24.696 28.928 1.00 30.19 65 GLY B CA 1
ATOM 3168 C C . GLY B 1 45 ? 37.821 24.386 29.016 1.00 30.66 65 GLY B C 1
ATOM 3169 O O . GLY B 1 45 ? 38.504 24.899 29.909 1.00 33.94 65 GLY B O 1
ATOM 3170 N N . CYS B 1 46 ? 38.340 23.563 28.113 1.00 34.08 66 CYS B N 1
ATOM 3171 C CA . CYS B 1 46 ? 39.670 22.977 28.245 1.00 36.60 66 CYS B CA 1
ATOM 3172 C C . CYS B 1 46 ? 40.552 23.338 27.049 1.00 29.70 66 CYS B C 1
ATOM 3173 O O . CYS B 1 46 ? 40.343 22.839 25.940 1.00 32.86 66 CYS B O 1
ATOM 3176 N N . ALA B 1 47 ? 41.561 24.170 27.283 1.00 26.41 67 ALA B N 1
ATOM 3177 C CA . ALA B 1 47 ? 42.499 24.567 26.237 1.00 22.84 67 ALA B CA 1
ATOM 3178 C C . ALA B 1 47 ? 43.377 23.384 25.814 1.00 24.90 67 ALA B C 1
ATOM 3179 O O . ALA B 1 47 ? 44.151 22.862 26.621 1.00 25.80 67 ALA B O 1
ATOM 3181 N N . VAL B 1 48 ? 43.284 22.980 24.547 1.00 20.02 68 VAL B N 1
ATOM 3182 C CA . VAL B 1 48 ? 44.078 21.864 24.020 1.00 18.56 68 VAL B CA 1
ATOM 3183 C C . VAL B 1 48 ? 45.387 22.403 23.445 1.00 26.26 68 VAL B C 1
ATOM 3184 O O . VAL B 1 48 ? 45.373 23.238 22.540 1.00 27.83 68 VAL B O 1
ATOM 3188 N N A ASN B 1 49 ? 46.505 21.942 23.993 0.54 23.47 69 ASN B N 1
ATOM 3189 N N B ASN B 1 49 ? 46.524 21.901 23.942 0.46 23.39 69 ASN B N 1
ATOM 3190 C CA A ASN B 1 49 ? 47.828 22.269 23.490 0.54 21.44 69 ASN B CA 1
ATOM 3191 C CA B ASN B 1 49 ? 47.855 22.322 23.492 0.46 21.48 69 ASN B CA 1
ATOM 3192 C C A ASN B 1 49 ? 48.397 21.038 22.797 0.54 20.61 69 ASN B C 1
ATOM 3193 C C B ASN B 1 49 ? 48.585 21.132 22.874 0.46 20.47 69 ASN B C 1
ATOM 3194 O O A ASN B 1 49 ? 48.381 19.935 23.359 0.54 19.14 69 ASN B O 1
ATOM 3195 O O B ASN B 1 49 ? 48.909 20.167 23.579 0.46 19.89 69 ASN B O 1
ATOM 3204 N N . VAL B 1 50 ? 48.865 21.212 21.567 1.00 16.86 70 VAL B N 1
ATOM 3205 C CA . VAL B 1 50 ? 49.433 20.108 20.791 1.00 19.92 70 VAL B CA 1
ATOM 3206 C C . VAL B 1 50 ? 50.933 20.320 20.627 1.00 24.12 70 VAL B C 1
ATOM 3207 O O . VAL B 1 50 ? 51.374 21.395 20.196 1.00 22.30 70 VAL B O 1
ATOM 3211 N N . LYS B 1 51 ? 51.716 19.296 20.982 1.00 19.03 71 LYS B N 1
ATOM 3212 C CA . LYS B 1 51 ? 53.137 19.201 20.644 1.00 19.42 71 LYS B CA 1
ATOM 3213 C C . LYS B 1 51 ? 53.257 18.192 19.507 1.00 19.29 71 LYS B C 1
ATOM 3214 O O . LYS B 1 51 ? 52.931 17.014 19.685 1.00 14.26 71 LYS B O 1
ATOM 3220 N N . THR B 1 52 ? 53.697 18.639 18.335 1.00 18.38 72 THR B N 1
ATOM 3221 C CA . THR B 1 52 ? 53.784 17.733 17.192 1.00 21.84 72 THR B CA 1
ATOM 3222 C C . THR B 1 52 ? 55.126 17.006 17.188 1.00 21.18 72 THR B C 1
ATOM 3223 O O . THR B 1 52 ? 56.152 17.578 17.557 1.00 22.54 72 THR B O 1
ATOM 3227 N N . ALA B 1 53 ? 55.106 15.727 16.804 1.00 17.22 73 ALA B N 1
ATOM 3228 C CA . ALA B 1 53 ? 56.338 14.954 16.663 1.00 15.12 73 ALA B CA 1
ATOM 3229 C C . ALA B 1 53 ? 56.210 14.039 15.452 1.00 18.88 73 ALA B C 1
ATOM 3230 O O . ALA B 1 53 ? 55.109 13.647 15.069 1.00 18.25 73 ALA B O 1
ATOM 3232 N N . ALA B 1 54 ? 57.346 13.712 14.839 1.00 18.31 74 ALA B N 1
ATOM 3233 C CA . ALA B 1 54 ? 57.340 13.040 13.549 1.00 18.95 74 ALA B CA 1
ATOM 3234 C C . ALA B 1 54 ? 58.060 11.694 13.541 1.00 15.98 74 ALA B C 1
ATOM 3235 O O . ALA B 1 54 ? 58.170 11.083 12.472 1.00 14.60 74 ALA B O 1
ATOM 3237 N N . THR B 1 55 ? 58.563 11.218 14.684 1.00 16.15 75 THR B N 1
ATOM 3238 C CA . THR B 1 55 ? 58.985 9.824 14.834 1.00 15.83 75 THR B CA 1
ATOM 3239 C C . THR B 1 55 ? 58.429 9.288 16.149 1.00 15.80 75 THR B C 1
ATOM 3240 O O . THR B 1 55 ? 58.229 10.048 17.101 1.00 13.91 75 THR B O 1
ATOM 3244 N N . SER B 1 56 ? 58.210 7.972 16.212 1.00 14.36 76 SER B N 1
ATOM 3245 C CA . SER B 1 56 ? 57.833 7.362 17.486 1.00 18.48 76 SER B CA 1
ATOM 3246 C C . SER B 1 56 ? 58.958 7.483 18.529 1.00 13.94 76 SER B C 1
ATOM 3247 O O . SER B 1 56 ? 58.682 7.574 19.725 1.00 14.25 76 SER B O 1
ATOM 3250 N N . ASP B 1 57 ? 60.223 7.506 18.101 1.00 14.76 77 ASP B N 1
ATOM 3251 C CA . ASP B 1 57 ? 61.323 7.676 19.056 1.00 16.10 77 ASP B CA 1
ATOM 3252 C C . ASP B 1 57 ? 61.240 9.026 19.762 1.00 16.37 77 ASP B C 1
ATOM 3253 O O . ASP B 1 57 ? 61.455 9.116 20.976 1.00 17.20 77 ASP B O 1
ATOM 3258 N N . GLU B 1 58 ? 60.917 10.088 19.012 1.00 15.83 78 GLU B N 1
ATOM 3259 C CA . GLU B 1 58 ? 60.659 11.393 19.614 1.00 19.65 78 GLU B CA 1
ATOM 3260 C C . GLU B 1 58 ? 59.485 11.332 20.588 1.00 15.55 78 GLU B C 1
ATOM 3261 O O . GLU B 1 58 ? 59.538 11.922 21.673 1.00 17.32 78 GLU B O 1
ATOM 3275 N N . VAL B 1 60 ? 58.311 8.642 22.313 1.00 15.39 80 VAL B N 1
ATOM 3276 C CA . VAL B 1 60 ? 58.767 7.936 23.509 1.00 16.52 80 VAL B CA 1
ATOM 3277 C C . VAL B 1 60 ? 59.595 8.869 24.382 1.00 20.46 80 VAL B C 1
ATOM 3278 O O . VAL B 1 60 ? 59.381 8.972 25.596 1.00 22.27 80 VAL B O 1
ATOM 3282 N N . SER B 1 61 ? 60.539 9.582 23.769 1.00 20.31 81 SER B N 1
ATOM 3283 C CA . SER B 1 61 ? 61.359 10.528 24.518 1.00 19.57 81 SER B CA 1
ATOM 3284 C C . SER B 1 61 ? 60.516 11.628 25.167 1.00 24.56 81 SER B C 1
ATOM 3285 O O . SER B 1 61 ? 60.769 12.015 26.317 1.00 20.73 81 SER B O 1
ATOM 3288 N N . LEU B 1 62 ? 59.524 12.164 24.444 1.00 18.17 82 LEU B N 1
ATOM 3289 C CA . LEU B 1 62 ? 58.694 13.214 25.026 1.00 18.22 82 LEU B CA 1
ATOM 3290 C C . LEU B 1 62 ? 57.894 12.692 26.210 1.00 26.07 82 LEU B C 1
ATOM 3291 O O . LEU B 1 62 ? 57.658 13.423 27.184 1.00 20.82 82 LEU B O 1
ATOM 3304 N N . THR B 1 64 ? 58.772 10.268 28.276 1.00 22.56 84 THR B N 1
ATOM 3305 C CA . THR B 1 64 ? 59.593 9.841 29.400 1.00 31.02 84 THR B CA 1
ATOM 3306 C C . THR B 1 64 ? 59.819 10.980 30.380 1.00 31.00 84 THR B C 1
ATOM 3307 O O . THR B 1 64 ? 59.805 10.764 31.595 1.00 32.96 84 THR B O 1
ATOM 3311 N N . LYS B 1 65 ? 60.006 12.202 29.874 1.00 30.05 85 LYS B N 1
ATOM 3312 C CA . LYS B 1 65 ? 60.248 13.336 30.752 1.00 41.07 85 LYS B CA 1
ATOM 3313 C C . LYS B 1 65 ? 58.964 13.931 31.313 1.00 45.70 85 LYS B C 1
ATOM 3314 O O . LYS B 1 65 ? 59.022 14.653 32.314 1.00 44.64 85 LYS B O 1
ATOM 3316 N N . GLY B 1 66 ? 57.812 13.649 30.703 1.00 43.06 86 GLY B N 1
ATOM 3317 C CA . GLY B 1 66 ? 56.544 14.000 31.313 1.00 44.06 86 GLY B CA 1
ATOM 3318 C C . GLY B 1 66 ? 56.107 15.430 31.038 1.00 37.28 86 GLY B C 1
ATOM 3319 O O . GLY B 1 66 ? 56.755 16.199 30.326 1.00 37.02 86 GLY B O 1
ATOM 3320 N N . GLY B 1 67 ? 54.979 15.791 31.648 1.00 28.83 87 GLY B N 1
ATOM 3321 C CA . GLY B 1 67 ? 54.304 17.038 31.358 1.00 34.45 87 GLY B CA 1
ATOM 3322 C C . GLY B 1 67 ? 53.253 16.959 30.269 1.00 35.06 87 GLY B C 1
ATOM 3323 O O . GLY B 1 67 ? 52.578 17.962 30.000 1.00 40.27 87 GLY B O 1
ATOM 3324 N N . TYR B 1 68 ? 53.101 15.816 29.616 1.00 30.95 88 TYR B N 1
ATOM 3325 C CA . TYR B 1 68 ? 52.061 15.634 28.619 1.00 19.33 88 TYR B CA 1
ATOM 3326 C C . TYR B 1 68 ? 51.010 14.678 29.158 1.00 23.11 88 TYR B C 1
ATOM 3327 O O . TYR B 1 68 ? 51.340 13.704 29.844 1.00 27.72 88 TYR B O 1
ATOM 3336 N N . ASP B 1 69 ? 49.743 14.978 28.869 1.00 20.89 89 ASP B N 1
ATOM 3337 C CA . ASP B 1 69 ? 48.636 14.118 29.282 1.00 18.69 89 ASP B CA 1
ATOM 3338 C C . ASP B 1 69 ? 48.448 12.933 28.343 1.00 17.28 89 ASP B C 1
ATOM 3339 O O . ASP B 1 69 ? 48.205 11.814 28.806 1.00 16.21 89 ASP B O 1
ATOM 3344 N N . LEU B 1 70 ? 48.473 13.181 27.020 1.00 15.42 90 LEU B N 1
ATOM 3345 C CA . LEU B 1 70 ? 48.131 12.191 26.009 1.00 14.09 90 LEU B CA 1
ATOM 3346 C C . LEU B 1 70 ? 49.196 12.148 24.928 1.00 15.96 90 LEU B C 1
ATOM 3347 O O . LEU B 1 70 ? 49.908 13.134 24.689 1.00 15.36 90 LEU B O 1
ATOM 3352 N N . VAL B 1 71 ? 49.304 10.984 24.292 1.00 16.62 91 VAL B N 1
ATOM 3353 C CA . VAL B 1 71 ? 50.133 10.782 23.103 1.00 11.87 91 VAL B CA 1
ATOM 3354 C C . VAL B 1 71 ? 49.342 9.916 22.122 1.00 10.89 91 VAL B C 1
ATOM 3355 O O . VAL B 1 71 ? 48.641 8.978 22.522 1.00 10.90 91 VAL B O 1
ATOM 3359 N N . THR B 1 72 ? 49.406 10.259 20.838 1.00 10.43 92 THR B N 1
ATOM 3360 C CA . THR B 1 72 ? 48.820 9.404 19.799 1.00 11.30 92 THR B CA 1
ATOM 3361 C C . THR B 1 72 ? 49.944 8.503 19.305 1.00 13.65 92 THR B C 1
ATOM 3362 O O . THR B 1 72 ? 50.628 8.795 18.329 1.00 12.36 92 THR B O 1
ATOM 3366 N N . ALA B 1 73 ? 50.154 7.399 20.033 1.00 11.15 93 ALA B N 1
ATOM 3367 C CA . ALA B 1 73 ? 51.290 6.507 19.804 1.00 12.69 93 ALA B CA 1
ATOM 3368 C C . ALA B 1 73 ? 50.982 5.451 18.749 1.00 8.88 93 ALA B C 1
ATOM 3369 O O . ALA B 1 73 ? 49.943 4.780 18.810 1.00 13.27 93 ALA B O 1
ATOM 3371 N N . SER B 1 74 ? 51.911 5.275 17.801 1.00 8.82 94 SER B N 1
ATOM 3372 C CA . SER B 1 74 ? 51.870 4.146 16.887 1.00 10.08 94 SER B CA 1
ATOM 3373 C C . SER B 1 74 ? 52.386 2.902 17.603 1.00 11.82 94 SER B C 1
ATOM 3374 O O . SER B 1 74 ? 52.916 2.971 18.714 1.00 12.55 94 SER B O 1
ATOM 3377 N N . GLY B 1 75 ? 52.302 1.759 16.911 1.00 10.23 95 GLY B N 1
ATOM 3378 C CA . GLY B 1 75 ? 52.679 0.478 17.503 1.00 12.09 95 GLY B CA 1
ATOM 3379 C C . GLY B 1 75 ? 54.136 0.350 17.906 1.00 14.65 95 GLY B C 1
ATOM 3380 O O . GLY B 1 75 ? 54.457 -0.413 18.833 1.00 12.76 95 GLY B O 1
ATOM 3381 N N . ASP B 1 76 ? 55.044 1.084 17.235 1.00 9.96 96 ASP B N 1
ATOM 3382 C CA . ASP B 1 76 ? 56.445 1.058 17.626 1.00 14.07 96 ASP B CA 1
ATOM 3383 C C . ASP B 1 76 ? 56.750 1.986 18.796 1.00 14.55 96 ASP B C 1
ATOM 3384 O O . ASP B 1 76 ? 57.916 2.090 19.193 1.00 14.62 96 ASP B O 1
ATOM 3389 N N . ALA B 1 77 ? 55.743 2.640 19.376 1.00 11.39 97 ALA B N 1
ATOM 3390 C CA . ALA B 1 77 ? 55.889 3.327 20.651 1.00 11.31 97 ALA B CA 1
ATOM 3391 C C . ALA B 1 77 ? 55.013 2.743 21.747 1.00 11.40 97 ALA B C 1
ATOM 3392 O O . ALA B 1 77 ? 55.417 2.775 22.905 1.00 13.71 97 ALA B O 1
ATOM 3394 N N . SER B 1 78 ? 53.852 2.184 21.402 1.00 10.76 98 SER B N 1
ATOM 3395 C CA . SER B 1 78 ? 52.841 1.857 22.406 1.00 13.16 98 SER B CA 1
ATOM 3396 C C . SER B 1 78 ? 53.346 0.821 23.407 1.00 16.09 98 SER B C 1
ATOM 3397 O O . SER B 1 78 ? 53.161 0.979 24.621 1.00 12.58 98 SER B O 1
ATOM 3400 N N . LEU B 1 79 ? 53.939 -0.272 22.917 1.00 11.99 99 LEU B N 1
ATOM 3401 C CA . LEU B 1 79 ? 54.420 -1.298 23.840 1.00 13.01 99 LEU B CA 1
ATOM 3402 C C . LEU B 1 79 ? 55.649 -0.819 24.597 1.00 13.97 99 LEU B C 1
ATOM 3403 O O . LEU B 1 79 ? 55.843 -1.191 25.756 1.00 22.56 99 LEU B O 1
ATOM 3408 N N . ARG B 1 80 ? 56.507 -0.012 23.960 1.00 14.61 100 ARG B N 1
ATOM 3409 C CA . ARG B 1 80 ? 57.601 0.605 24.703 1.00 15.81 100 ARG B CA 1
ATOM 3410 C C . ARG B 1 80 ? 57.053 1.414 25.873 1.00 15.31 100 ARG B C 1
ATOM 3411 O O . ARG B 1 80 ? 57.518 1.283 27.010 1.00 16.72 100 ARG B O 1
ATOM 3419 N N . LEU B 1 81 ? 56.023 2.229 25.620 1.00 16.49 101 LEU B N 1
ATOM 3420 C CA . LEU B 1 81 ? 55.461 3.064 26.675 1.00 14.87 101 LEU B CA 1
ATOM 3421 C C . LEU B 1 81 ? 54.854 2.232 27.798 1.00 16.45 101 LEU B C 1
ATOM 3422 O O . LEU B 1 81 ? 55.029 2.552 28.982 1.00 19.07 101 LEU B O 1
ATOM 3427 N N . ILE B 1 82 ? 54.108 1.184 27.443 1.00 16.56 102 ILE B N 1
ATOM 3428 C CA . ILE B 1 82 ? 53.482 0.318 28.436 1.00 18.27 102 ILE B CA 1
ATOM 3429 C C . ILE B 1 82 ? 54.538 -0.364 29.294 1.00 22.03 102 ILE B C 1
ATOM 3430 O O . ILE B 1 82 ? 54.436 -0.403 30.529 1.00 19.05 102 ILE B O 1
ATOM 3443 N N . GLY B 1 84 ? 57.512 0.527 29.903 1.00 25.17 104 GLY B N 1
ATOM 3444 C CA . GLY B 1 84 ? 58.163 1.508 30.749 1.00 25.96 104 GLY B CA 1
ATOM 3445 C C . GLY B 1 84 ? 57.281 2.108 31.819 1.00 30.30 104 GLY B C 1
ATOM 3446 O O . GLY B 1 84 ? 57.736 2.968 32.579 1.00 32.14 104 GLY B O 1
ATOM 3447 N N . LYS B 1 85 ? 56.019 1.675 31.892 1.00 28.30 105 LYS B N 1
ATOM 3448 C CA . LYS B 1 85 ? 55.053 2.191 32.853 1.00 26.61 105 LYS B CA 1
ATOM 3449 C C . LYS B 1 85 ? 54.829 3.687 32.677 1.00 25.73 105 LYS B C 1
ATOM 3450 O O . LYS B 1 85 ? 54.515 4.396 33.637 1.00 22.21 105 LYS B O 1
ATOM 3456 N N A ARG B 1 86 ? 54.980 4.193 31.457 0.45 25.34 106 ARG B N 1
ATOM 3457 N N B ARG B 1 86 ? 54.991 4.172 31.442 0.55 25.53 106 ARG B N 1
ATOM 3458 C CA A ARG B 1 86 ? 54.775 5.611 31.198 0.45 23.85 106 ARG B CA 1
ATOM 3459 C CA B ARG B 1 86 ? 54.794 5.581 31.130 0.55 23.87 106 ARG B CA 1
ATOM 3460 C C A ARG B 1 86 ? 53.358 5.936 30.750 0.45 20.49 106 ARG B C 1
ATOM 3461 C C B ARG B 1 86 ? 53.332 5.934 30.906 0.55 20.50 106 ARG B C 1
ATOM 3462 O O A ARG B 1 86 ? 53.063 7.105 30.476 0.45 17.70 106 ARG B O 1
ATOM 3463 O O B ARG B 1 86 ? 52.984 7.122 30.940 0.55 20.87 106 ARG B O 1
ATOM 3478 N N . VAL B 1 87 ? 52.480 4.936 30.666 1.00 20.32 107 VAL B N 1
ATOM 3479 C CA . VAL B 1 87 ? 51.075 5.141 30.345 1.00 16.43 107 VAL B CA 1
ATOM 3480 C C . VAL B 1 87 ? 50.256 4.280 31.289 1.00 28.35 107 VAL B C 1
ATOM 3481 O O . VAL B 1 87 ? 50.687 3.198 31.699 1.00 27.84 107 VAL B O 1
ATOM 3485 N N . GLN B 1 88 ? 49.049 4.745 31.602 1.00 17.24 108 GLN B N 1
ATOM 3486 C CA . GLN B 1 88 ? 48.259 3.998 32.561 1.00 30.10 108 GLN B CA 1
ATOM 3487 C C . GLN B 1 88 ? 47.102 3.286 31.870 1.00 17.34 108 GLN B C 1
ATOM 3488 O O . GLN B 1 88 ? 46.603 3.757 30.846 1.00 17.35 108 GLN B O 1
ATOM 3494 N N . PRO B 1 89 ? 46.654 2.147 32.399 1.00 24.97 109 PRO B N 1
ATOM 3495 C CA . PRO B 1 89 ? 45.463 1.506 31.839 1.00 21.37 109 PRO B CA 1
ATOM 3496 C C . PRO B 1 89 ? 44.255 2.412 32.020 1.00 23.95 109 PRO B C 1
ATOM 3497 O O . PRO B 1 89 ? 44.198 3.236 32.936 1.00 24.76 109 PRO B O 1
ATOM 3501 N N . ILE B 1 90 ? 43.295 2.267 31.114 1.00 22.00 110 ILE B N 1
ATOM 3502 C CA . ILE B 1 90 ? 42.058 3.035 31.166 1.00 23.75 110 ILE B CA 1
ATOM 3503 C C . ILE B 1 90 ? 40.888 2.093 31.435 1.00 21.86 110 ILE B C 1
ATOM 3504 O O . ILE B 1 90 ? 40.951 0.872 31.214 1.00 19.62 110 ILE B O 1
ATOM 3509 N N . ASN B 1 91 ? 39.803 2.682 31.909 1.00 19.06 111 ASN B N 1
ATOM 3510 C CA . ASN B 1 91 ? 38.546 1.981 32.157 1.00 20.06 111 ASN B CA 1
ATOM 3511 C C . ASN B 1 91 ? 37.646 2.295 30.964 1.00 28.42 111 ASN B C 1
ATOM 3512 O O . ASN B 1 91 ? 37.125 3.404 30.850 1.00 19.48 111 ASN B O 1
ATOM 3517 N N . THR B 1 92 ? 37.483 1.319 30.055 1.00 18.85 112 THR B N 1
ATOM 3518 C CA . THR B 1 92 ? 36.771 1.587 28.804 1.00 20.07 112 THR B CA 1
ATOM 3519 C C . THR B 1 92 ? 35.298 1.938 29.009 1.00 22.03 112 THR B C 1
ATOM 3520 O O . THR B 1 92 ? 34.703 2.582 28.136 1.00 20.86 112 THR B O 1
ATOM 3524 N N . ALA B 1 93 ? 34.685 1.509 30.121 1.00 20.97 113 ALA B N 1
ATOM 3525 C CA . ALA B 1 93 ? 33.290 1.878 30.392 1.00 22.86 113 ALA B CA 1
ATOM 3526 C C . ALA B 1 93 ? 33.130 3.379 30.661 1.00 24.66 113 ALA B C 1
ATOM 3527 O O . ALA B 1 93 ? 32.008 3.902 30.588 1.00 24.43 113 ALA B O 1
ATOM 3529 N N . LEU B 1 94 ? 34.223 4.086 30.968 1.00 25.04 114 LEU B N 1
ATOM 3530 C CA . LEU B 1 94 ? 34.186 5.537 31.089 1.00 28.03 114 LEU B CA 1
ATOM 3531 C C . LEU B 1 94 ? 34.235 6.241 29.741 1.00 31.78 114 LEU B C 1
ATOM 3532 O O . LEU B 1 94 ? 34.276 7.475 29.708 1.00 24.67 114 LEU B O 1
ATOM 3537 N N . ILE B 1 95 ? 34.235 5.489 28.645 1.00 19.75 115 ILE B N 1
ATOM 3538 C CA . ILE B 1 95 ? 34.327 6.022 27.291 1.00 19.80 115 ILE B CA 1
ATOM 3539 C C . ILE B 1 95 ? 33.113 5.500 26.531 1.00 30.86 115 ILE B C 1
ATOM 3540 O O . ILE B 1 95 ? 33.171 4.414 25.927 1.00 29.86 115 ILE B O 1
ATOM 3545 N N . PRO B 1 96 ? 32.006 6.242 26.532 1.00 20.42 116 PRO B N 1
ATOM 3546 C CA . PRO B 1 96 ? 30.751 5.691 26.006 1.00 31.35 116 PRO B CA 1
ATOM 3547 C C . PRO B 1 96 ? 30.822 5.229 24.564 1.00 23.22 116 PRO B C 1
ATOM 3548 O O . PRO B 1 96 ? 30.089 4.302 24.199 1.00 26.33 116 PRO B O 1
ATOM 3552 N N . ASN B 1 97 ? 31.676 5.828 23.733 1.00 23.82 117 ASN B N 1
ATOM 3553 C CA . ASN B 1 97 ? 31.751 5.460 22.321 1.00 22.94 117 ASN B CA 1
ATOM 3554 C C . ASN B 1 97 ? 32.583 4.221 22.065 1.00 23.35 117 ASN B C 1
ATOM 3555 O O . ASN B 1 97 ? 32.772 3.863 20.901 1.00 24.18 117 ASN B O 1
ATOM 3560 N N . TRP B 1 98 ? 33.058 3.560 23.120 1.00 20.20 118 TRP B N 1
ATOM 3561 C CA . TRP B 1 98 ? 33.951 2.417 22.958 1.00 20.64 118 TRP B CA 1
ATOM 3562 C C . TRP B 1 98 ? 33.351 1.333 22.061 1.00 22.12 118 TRP B C 1
ATOM 3563 O O . TRP B 1 98 ? 34.061 0.725 21.243 1.00 20.34 118 TRP B O 1
ATOM 3574 N N . LYS B 1 99 ? 32.045 1.080 22.194 1.00 22.35 119 LYS B N 1
ATOM 3575 C CA . LYS B 1 99 ? 31.391 -0.001 21.458 1.00 28.39 119 LYS B CA 1
ATOM 3576 C C . LYS B 1 99 ? 31.317 0.249 19.951 1.00 26.00 119 LYS B C 1
ATOM 3577 O O . LYS B 1 99 ? 31.013 -0.691 19.208 1.00 27.11 119 LYS B O 1
ATOM 3583 N N . THR B 1 100 ? 31.603 1.464 19.475 1.00 20.37 120 THR B N 1
ATOM 3584 C CA . THR B 1 100 ? 31.564 1.740 18.044 1.00 18.37 120 THR B CA 1
ATOM 3585 C C . THR B 1 100 ? 32.886 1.433 17.341 1.00 25.34 120 THR B C 1
ATOM 3586 O O . THR B 1 100 ? 32.991 1.644 16.126 1.00 21.82 120 THR B O 1
ATOM 3590 N N . LEU B 1 101 ? 33.888 0.933 18.062 1.00 23.41 121 LEU B N 1
ATOM 3591 C CA . LEU B 1 101 ? 35.191 0.697 17.463 1.00 18.18 121 LEU B CA 1
ATOM 3592 C C . LEU B 1 101 ? 35.136 -0.469 16.484 1.00 19.49 121 LEU B C 1
ATOM 3593 O O . LEU B 1 101 ? 34.344 -1.391 16.636 1.00 16.36 121 LEU B O 1
ATOM 3598 N N . ASP B 1 102 ? 36.010 -0.414 15.483 1.00 19.11 122 ASP B N 1
ATOM 3599 C CA . ASP B 1 102 ? 36.178 -1.494 14.514 1.00 15.55 122 ASP B CA 1
ATOM 3600 C C . ASP B 1 102 ? 36.639 -2.769 15.219 1.00 18.20 122 ASP B C 1
ATOM 3601 O O . ASP B 1 102 ? 37.601 -2.727 16.000 1.00 15.57 122 ASP B O 1
ATOM 3606 N N . PRO B 1 103 ? 36.013 -3.918 14.958 1.00 23.28 123 PRO B N 1
ATOM 3607 C CA . PRO B 1 103 ? 36.534 -5.177 15.519 1.00 21.08 123 PRO B CA 1
ATOM 3608 C C . PRO B 1 103 ? 37.994 -5.457 15.170 1.00 24.08 123 PRO B C 1
ATOM 3609 O O . PRO B 1 103 ? 38.668 -6.169 15.925 1.00 21.53 123 PRO B O 1
ATOM 3613 N N . ARG B 1 104 ? 38.530 -4.885 14.086 1.00 18.58 124 ARG B N 1
ATOM 3614 C CA . ARG B 1 104 ? 39.916 -5.177 13.727 1.00 15.28 124 ARG B CA 1
ATOM 3615 C C . ARG B 1 104 ? 40.928 -4.484 14.645 1.00 18.03 124 ARG B C 1
ATOM 3616 O O . ARG B 1 104 ? 42.093 -4.873 14.664 1.00 17.70 124 ARG B O 1
ATOM 3624 N N . VAL B 1 105 ? 40.524 -3.481 15.415 1.00 15.97 125 VAL B N 1
ATOM 3625 C CA . VAL B 1 105 ? 41.463 -2.792 16.290 1.00 13.39 125 VAL B CA 1
ATOM 3626 C C . VAL B 1 105 ? 41.117 -2.937 17.760 1.00 17.52 125 VAL B C 1
ATOM 3627 O O . VAL B 1 105 ? 42.013 -2.809 18.601 1.00 22.84 125 VAL B O 1
ATOM 3631 N N . VAL B 1 106 ? 39.878 -3.264 18.112 1.00 19.05 126 VAL B N 1
ATOM 3632 C CA . VAL B 1 106 ? 39.428 -3.038 19.484 1.00 20.68 126 VAL B CA 1
ATOM 3633 C C . VAL B 1 106 ? 40.254 -3.837 20.497 1.00 20.13 126 VAL B C 1
ATOM 3634 O O . VAL B 1 106 ? 40.503 -3.357 21.609 1.00 28.37 126 VAL B O 1
ATOM 3638 N N . LYS B 1 107 ? 40.739 -5.022 20.132 1.00 17.69 127 LYS B N 1
ATOM 3639 C CA . LYS B 1 107 ? 41.594 -5.777 21.037 1.00 24.03 127 LYS B CA 1
ATOM 3640 C C . LYS B 1 107 ? 43.009 -5.953 20.482 1.00 18.67 127 LYS B C 1
ATOM 3641 O O . LYS B 1 107 ? 43.676 -6.957 20.759 1.00 22.20 127 LYS B O 1
ATOM 3647 N N . GLY B 1 108 ? 43.500 -4.967 19.737 1.00 16.84 128 GLY B N 1
ATOM 3648 C CA . GLY B 1 108 ? 44.842 -5.080 19.185 1.00 20.22 128 GLY B CA 1
ATOM 3649 C C . GLY B 1 108 ? 45.874 -5.287 20.281 1.00 20.85 128 GLY B C 1
ATOM 3650 O O . GLY B 1 108 ? 45.820 -4.654 21.338 1.00 19.54 128 GLY B O 1
ATOM 3651 N N . ASP B 1 109 ? 46.819 -6.197 20.026 1.00 19.29 129 ASP B N 1
ATOM 3652 C CA . ASP B 1 109 ? 47.815 -6.530 21.039 1.00 20.27 129 ASP B CA 1
ATOM 3653 C C . ASP B 1 109 ? 48.849 -5.427 21.214 1.00 17.49 129 ASP B C 1
ATOM 3654 O O . ASP B 1 109 ? 49.655 -5.485 22.154 1.00 23.13 129 ASP B O 1
ATOM 3659 N N . TRP B 1 110 ? 48.806 -4.408 20.367 1.00 15.17 130 TRP B N 1
ATOM 3660 C CA . TRP B 1 110 ? 49.654 -3.236 20.518 1.00 21.42 130 TRP B CA 1
ATOM 3661 C C . TRP B 1 110 ? 49.151 -2.225 21.555 1.00 19.97 130 TRP B C 1
ATOM 3662 O O . TRP B 1 110 ? 49.872 -1.261 21.848 1.00 17.12 130 TRP B O 1
ATOM 3673 N N . PHE B 1 111 ? 47.948 -2.397 22.122 1.00 17.93 131 PHE B N 1
ATOM 3674 C CA . PHE B 1 111 ? 47.553 -1.601 23.284 1.00 17.12 131 PHE B CA 1
ATOM 3675 C C . PHE B 1 111 ? 46.773 -2.396 24.332 1.00 18.87 131 PHE B C 1
ATOM 3676 O O . PHE B 1 111 ? 46.314 -1.805 25.312 1.00 18.57 131 PHE B O 1
ATOM 3684 N N . ASN B 1 112 ? 46.591 -3.696 24.150 1.00 17.33 132 ASN B N 1
ATOM 3685 C CA . ASN B 1 112 ? 45.967 -4.563 25.146 1.00 17.53 132 ASN B CA 1
ATOM 3686 C C . ASN B 1 112 ? 47.062 -5.498 25.638 1.00 20.38 132 ASN B C 1
ATOM 3687 O O . ASN B 1 112 ? 47.616 -6.265 24.846 1.00 19.23 132 ASN B O 1
ATOM 3692 N N . VAL B 1 113 ? 47.418 -5.401 26.917 1.00 25.51 133 VAL B N 1
ATOM 3693 C CA . VAL B 1 113 ? 48.527 -6.184 27.460 1.00 20.99 133 VAL B CA 1
ATOM 3694 C C . VAL B 1 113 ? 48.122 -6.695 28.826 1.00 22.51 133 VAL B C 1
ATOM 3695 O O . VAL B 1 113 ? 47.670 -5.913 29.666 1.00 22.69 133 VAL B O 1
ATOM 3699 N N . GLY B 1 114 ? 48.270 -8.004 29.042 1.00 28.16 134 GLY B N 1
ATOM 3700 C CA . GLY B 1 114 ? 47.974 -8.635 30.319 1.00 30.28 134 GLY B CA 1
ATOM 3701 C C . GLY B 1 114 ? 46.580 -8.380 30.858 1.00 34.95 134 GLY B C 1
ATOM 3702 O O . GLY B 1 114 ? 46.390 -8.266 32.075 1.00 35.85 134 GLY B O 1
ATOM 3703 N N . GLY B 1 115 ? 45.594 -8.271 29.973 1.00 31.79 135 GLY B N 1
ATOM 3704 C CA . GLY B 1 115 ? 44.233 -8.060 30.407 1.00 26.86 135 GLY B CA 1
ATOM 3705 C C . GLY B 1 115 ? 43.860 -6.620 30.681 1.00 24.53 135 GLY B C 1
ATOM 3706 O O . GLY B 1 115 ? 42.802 -6.379 31.267 1.00 28.25 135 GLY B O 1
ATOM 3707 N N A LYS B 1 116 ? 44.684 -5.664 30.270 0.45 23.01 136 LYS B N 1
ATOM 3708 N N B LYS B 1 116 ? 44.696 -5.655 30.297 0.55 23.09 136 LYS B N 1
ATOM 3709 C CA A LYS B 1 116 ? 44.431 -4.254 30.514 0.45 20.73 136 LYS B CA 1
ATOM 3710 C CA B LYS B 1 116 ? 44.432 -4.242 30.550 0.55 20.75 136 LYS B CA 1
ATOM 3711 C C A LYS B 1 116 ? 44.443 -3.485 29.201 0.45 17.56 136 LYS B C 1
ATOM 3712 C C B LYS B 1 116 ? 44.476 -3.466 29.235 0.55 17.40 136 LYS B C 1
ATOM 3713 O O A LYS B 1 116 ? 45.148 -3.848 28.253 0.45 17.83 136 LYS B O 1
ATOM 3714 O O B LYS B 1 116 ? 45.224 -3.810 28.314 0.55 17.89 136 LYS B O 1
ATOM 3725 N N . VAL B 1 117 ? 43.661 -2.411 29.153 1.00 17.62 137 VAL B N 1
ATOM 3726 C CA . VAL B 1 117 ? 43.563 -1.562 27.962 1.00 18.61 137 VAL B CA 1
ATOM 3727 C C . VAL B 1 117 ? 44.384 -0.304 28.200 1.00 16.13 137 VAL B C 1
ATOM 3728 O O . VAL B 1 117 ? 44.162 0.400 29.190 1.00 16.84 137 VAL B O 1
ATOM 3732 N N . TYR B 1 118 ? 45.328 0.001 27.301 1.00 15.51 138 TYR B N 1
ATOM 3733 C CA . TYR B 1 118 ? 46.226 1.122 27.556 1.00 16.36 138 TYR B CA 1
ATOM 3734 C C . TYR B 1 118 ? 45.952 2.336 26.672 1.00 16.71 138 TYR B C 1
ATOM 3735 O O . TYR B 1 118 ? 46.799 3.238 26.609 1.00 19.63 138 TYR B O 1
ATOM 3744 N N . GLY B 1 119 ? 44.807 2.402 26.009 1.00 15.50 139 GLY B N 1
ATOM 3745 C CA . GLY B 1 119 ? 44.393 3.641 25.374 1.00 16.81 139 GLY B CA 1
ATOM 3746 C C . GLY B 1 119 ? 43.285 3.434 24.358 1.00 16.19 139 GLY B C 1
ATOM 3747 O O . GLY B 1 119 ? 42.760 2.329 24.166 1.00 15.70 139 GLY B O 1
ATOM 3748 N N . THR B 1 120 ? 42.940 4.535 23.696 1.00 10.81 140 THR B N 1
ATOM 3749 C CA . THR B 1 120 ? 41.843 4.542 22.735 1.00 16.57 140 THR B CA 1
ATOM 3750 C C . THR B 1 120 ? 42.370 4.592 21.308 1.00 16.03 140 THR B C 1
ATOM 3751 O O . THR B 1 120 ? 43.098 5.547 20.973 1.00 13.28 140 THR B O 1
ATOM 3755 N N . PRO B 1 121 ? 42.040 3.604 20.443 1.00 13.31 141 PRO B N 1
ATOM 3756 C CA . PRO B 1 121 ? 42.432 3.689 19.026 1.00 13.26 141 PRO B CA 1
ATOM 3757 C C . PRO B 1 121 ? 41.979 5.014 18.430 1.00 10.88 141 PRO B C 1
ATOM 3758 O O . PRO B 1 121 ? 40.947 5.573 18.809 1.00 12.21 141 PRO B O 1
ATOM 3762 N N . TYR B 1 122 ? 42.778 5.536 17.496 1.00 10.87 142 TYR B N 1
ATOM 3763 C CA . TYR B 1 122 ? 42.491 6.845 16.933 1.00 11.55 142 TYR B CA 1
ATOM 3764 C C . TYR B 1 122 ? 42.345 6.796 15.420 1.00 15.47 142 TYR B C 1
ATOM 3765 O O . TYR B 1 122 ? 41.297 7.194 14.895 1.00 18.08 142 TYR B O 1
ATOM 3774 N N . GLN B 1 123 ? 43.372 6.329 14.712 1.00 11.49 143 GLN B N 1
ATOM 3775 C CA . GLN B 1 123 ? 43.412 6.206 13.254 1.00 8.72 143 GLN B CA 1
ATOM 3776 C C . GLN B 1 123 ? 44.416 5.125 12.906 1.00 9.50 143 GLN B C 1
ATOM 3777 O O . GLN B 1 123 ? 45.297 4.788 13.707 1.00 7.51 143 GLN B O 1
ATOM 3783 N N . TRP B 1 124 ? 44.322 4.617 11.678 1.00 7.79 144 TRP B N 1
ATOM 3784 C CA . TRP B 1 124 ? 45.385 3.768 11.138 1.00 7.53 144 TRP B CA 1
ATOM 3785 C C . TRP B 1 124 ? 45.574 4.089 9.662 1.00 10.78 144 TRP B C 1
ATOM 3786 O O . TRP B 1 124 ? 44.766 4.796 9.043 1.00 8.07 144 TRP B O 1
ATOM 3797 N N . GLY B 1 125 ? 46.660 3.586 9.087 1.00 8.93 145 GLY B N 1
ATOM 3798 C CA . GLY B 1 125 ? 46.949 3.934 7.719 1.00 7.83 145 GLY B CA 1
ATOM 3799 C C . GLY B 1 125 ? 48.306 3.464 7.241 1.00 12.10 145 GLY B C 1
ATOM 3800 O O . GLY B 1 125 ? 49.116 2.932 8.006 1.00 9.47 145 GLY B O 1
ATOM 3801 N N . PRO B 1 126 ? 48.583 3.688 5.956 1.00 12.31 146 PRO B N 1
ATOM 3802 C CA . PRO B 1 126 ? 49.800 3.148 5.333 1.00 13.28 146 PRO B CA 1
ATOM 3803 C C . PRO B 1 126 ? 50.927 4.144 5.115 1.00 14.33 146 PRO B C 1
ATOM 3804 O O . PRO B 1 126 ? 50.749 5.373 5.087 1.00 16.62 146 PRO B O 1
ATOM 3808 N N . ASN B 1 127 ? 52.103 3.596 4.890 1.00 11.12 147 ASN B N 1
ATOM 3809 C CA . ASN B 1 127 ? 53.266 4.359 4.445 1.00 11.93 147 ASN B CA 1
ATOM 3810 C C . ASN B 1 127 ? 53.401 4.141 2.940 1.00 13.71 147 ASN B C 1
ATOM 3811 O O . ASN B 1 127 ? 53.806 3.060 2.505 1.00 20.46 147 ASN B O 1
ATOM 3816 N N . LEU B 1 128 ? 53.081 5.157 2.147 1.00 14.49 148 LEU B N 1
ATOM 3817 C CA . LEU B 1 128 ? 52.920 4.993 0.706 1.00 15.74 148 LEU B CA 1
ATOM 3818 C C . LEU B 1 128 ? 54.154 5.483 -0.036 1.00 13.35 148 LEU B C 1
ATOM 3819 O O . LEU B 1 128 ? 55.003 6.152 0.530 1.00 13.03 148 LEU B O 1
ATOM 3824 N N . LEU B 1 129 ? 54.253 5.116 -1.317 1.00 12.69 149 LEU B N 1
ATOM 3825 C CA . LEU B 1 129 ? 55.282 5.674 -2.201 1.00 16.07 149 LEU B CA 1
ATOM 3826 C C . LEU B 1 129 ? 54.720 6.959 -2.793 1.00 14.17 149 LEU B C 1
ATOM 3827 O O . LEU B 1 129 ? 53.781 6.905 -3.583 1.00 14.87 149 LEU B O 1
ATOM 3840 N N . TYR B 1 131 ? 55.198 10.310 -5.168 1.00 16.42 151 TYR B N 1
ATOM 3841 C CA . TYR B 1 131 ? 56.013 10.536 -6.361 1.00 22.98 151 TYR B CA 1
ATOM 3842 C C . TYR B 1 131 ? 55.489 11.711 -7.181 1.00 20.35 151 TYR B C 1
ATOM 3843 O O . TYR B 1 131 ? 54.329 12.114 -7.078 1.00 18.58 151 TYR B O 1
ATOM 3852 N N . ASN B 1 132 ? 56.370 12.246 -8.016 1.00 22.44 152 ASN B N 1
ATOM 3853 C CA . ASN B 1 132 ? 56.027 13.342 -8.912 1.00 26.97 152 ASN B CA 1
ATOM 3854 C C . ASN B 1 132 ? 55.434 12.780 -10.205 1.00 26.36 152 ASN B C 1
ATOM 3855 O O . ASN B 1 132 ? 56.111 12.035 -10.931 1.00 24.65 152 ASN B O 1
ATOM 3860 N N . THR B 1 133 ? 54.193 13.161 -10.512 1.00 22.51 153 THR B N 1
ATOM 3861 C CA . THR B 1 133 ? 53.520 12.617 -11.687 1.00 24.37 153 THR B CA 1
ATOM 3862 C C . THR B 1 133 ? 54.018 13.196 -13.005 1.00 34.49 153 THR B C 1
ATOM 3863 O O . THR B 1 133 ? 53.593 12.719 -14.060 1.00 34.88 153 THR B O 1
ATOM 3867 N N . LYS B 1 134 ? 54.868 14.223 -12.984 1.00 32.87 154 LYS B N 1
ATOM 3868 C CA . LYS B 1 134 ? 55.507 14.641 -14.230 1.00 33.14 154 LYS B CA 1
ATOM 3869 C C . LYS B 1 134 ? 56.679 13.729 -14.565 1.00 32.74 154 LYS B C 1
ATOM 3870 O O . LYS B 1 134 ? 56.870 13.366 -15.733 1.00 31.88 154 LYS B O 1
ATOM 3876 N N . THR B 1 135 ? 57.459 13.340 -13.542 1.00 27.20 155 THR B N 1
ATOM 3877 C CA . THR B 1 135 ? 58.545 12.372 -13.712 1.00 35.96 155 THR B CA 1
ATOM 3878 C C . THR B 1 135 ? 57.999 10.987 -14.028 1.00 35.72 155 THR B C 1
ATOM 3879 O O . THR B 1 135 ? 58.595 10.239 -14.810 1.00 38.75 155 THR B O 1
ATOM 3883 N N . PHE B 1 136 ? 56.869 10.627 -13.422 1.00 25.64 156 PHE B N 1
ATOM 3884 C CA . PHE B 1 136 ? 56.265 9.307 -13.558 1.00 30.64 156 PHE B CA 1
ATOM 3885 C C . PHE B 1 136 ? 54.881 9.432 -14.192 1.00 32.67 156 PHE B C 1
ATOM 3886 O O . PHE B 1 136 ? 53.862 9.324 -13.490 1.00 29.95 156 PHE B O 1
ATOM 3894 N N . PRO B 1 137 ? 54.801 9.639 -15.516 1.00 33.04 157 PRO B N 1
ATOM 3895 C CA . PRO B 1 137 ? 53.474 9.754 -16.152 1.00 35.82 157 PRO B CA 1
ATOM 3896 C C . PRO B 1 137 ? 52.670 8.474 -16.042 1.00 39.56 157 PRO B C 1
ATOM 3897 O O . PRO B 1 137 ? 51.436 8.526 -15.965 1.00 44.15 157 PRO B O 1
ATOM 3901 N N . THR B 1 138 ? 53.331 7.337 -16.028 1.0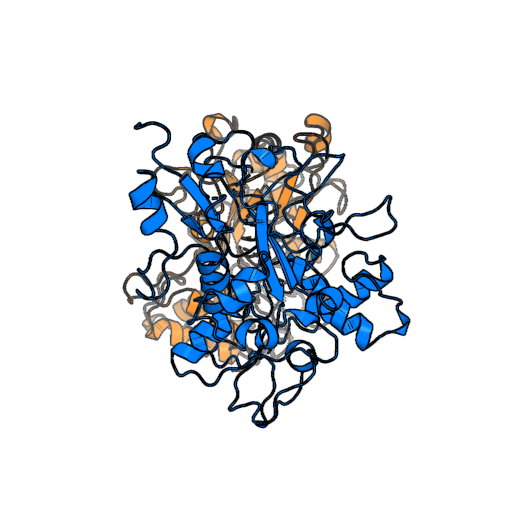0 38.85 158 THR B N 1
ATOM 3902 C CA . THR B 1 138 ? 52.798 6.063 -15.569 1.00 37.36 158 THR B CA 1
ATOM 3903 C C . THR B 1 138 ? 53.238 5.820 -14.131 1.00 37.56 158 THR B C 1
ATOM 3904 O O . THR B 1 138 ? 54.442 5.884 -13.848 1.00 42.90 158 THR B O 1
ATOM 3908 N N . PRO B 1 139 ? 52.329 5.568 -13.191 1.00 34.37 159 PRO B N 1
ATOM 3909 C CA . PRO B 1 139 ? 52.733 5.457 -11.784 1.00 33.10 159 PRO B CA 1
ATOM 3910 C C . PRO B 1 139 ? 53.765 4.361 -11.598 1.00 33.38 159 PRO B C 1
ATOM 3911 O O . PRO B 1 139 ? 53.719 3.322 -12.282 1.00 28.91 159 PRO B O 1
ATOM 3915 N N . PRO B 1 140 ? 54.755 4.584 -10.734 1.00 24.55 160 PRO B N 1
ATOM 3916 C CA . PRO B 1 140 ? 55.678 3.503 -10.387 1.00 23.60 160 PRO B CA 1
ATOM 3917 C C . PRO B 1 140 ? 54.943 2.403 -9.637 1.00 25.96 160 PRO B C 1
ATOM 3918 O O . PRO B 1 140 ? 53.892 2.624 -9.023 1.00 25.78 160 PRO B O 1
ATOM 3922 N N . ASP B 1 141 ? 55.499 1.190 -9.703 1.00 24.82 161 ASP B N 1
ATOM 3923 C CA . ASP B 1 141 ? 54.878 0.045 -9.042 1.00 25.13 161 ASP B CA 1
ATOM 3924 C C . ASP B 1 141 ? 55.829 -0.669 -8.089 1.00 24.50 161 ASP B C 1
ATOM 3925 O O . ASP B 1 141 ? 55.553 -1.800 -7.691 1.00 25.61 161 ASP B O 1
ATOM 3930 N N . SER B 1 142 ? 56.944 -0.042 -7.716 1.00 21.56 162 SER B N 1
ATOM 3931 C CA . SER B 1 142 ? 57.969 -0.745 -6.952 1.00 18.68 162 SER B CA 1
ATOM 3932 C C . SER B 1 142 ? 58.779 0.248 -6.127 1.00 25.06 162 SER B C 1
ATOM 3933 O O . SER B 1 142 ? 59.148 1.315 -6.619 1.00 19.04 162 SER B O 1
ATOM 3936 N N . TRP B 1 143 ? 59.085 -0.128 -4.885 1.00 24.10 163 TRP B N 1
ATOM 3937 C CA . TRP B 1 143 ? 60.010 0.672 -4.088 1.00 17.87 163 TRP B CA 1
ATOM 3938 C C . TRP B 1 143 ? 61.405 0.755 -4.689 1.00 17.14 163 TRP B C 1
ATOM 3939 O O . TRP B 1 143 ? 62.239 1.493 -4.146 1.00 18.44 163 TRP B O 1
ATOM 3950 N N . GLN B 1 144 ? 61.719 -0.028 -5.729 1.00 18.25 164 GLN B N 1
ATOM 3951 C CA . GLN B 1 144 ? 63.074 0.049 -6.284 1.00 23.68 164 GLN B CA 1
ATOM 3952 C C . GLN B 1 144 ? 63.449 1.474 -6.720 1.00 19.46 164 GLN B C 1
ATOM 3953 O O . GLN B 1 144 ? 64.629 1.832 -6.672 1.00 27.37 164 GLN B O 1
ATOM 3959 N N . VAL B 1 145 ? 62.473 2.316 -7.093 1.00 19.37 165 VAL B N 1
ATOM 3960 C CA . VAL B 1 145 ? 62.822 3.677 -7.514 1.00 21.54 165 VAL B CA 1
ATOM 3961 C C . VAL B 1 145 ? 63.405 4.517 -6.388 1.00 21.62 165 VAL B C 1
ATOM 3962 O O . VAL B 1 145 ? 64.035 5.543 -6.677 1.00 22.67 165 VAL B O 1
ATOM 3966 N N . VAL B 1 146 ? 63.200 4.144 -5.110 1.00 17.79 166 VAL B N 1
ATOM 3967 C CA . VAL B 1 146 ? 63.899 4.838 -4.020 1.00 17.29 166 VAL B CA 1
ATOM 3968 C C . VAL B 1 146 ? 65.091 4.072 -3.453 1.00 20.77 166 VAL B C 1
ATOM 3969 O O . VAL B 1 146 ? 65.852 4.662 -2.674 1.00 17.38 166 VAL B O 1
ATOM 3973 N N . PHE B 1 147 ? 65.282 2.792 -3.811 1.00 19.09 167 PHE B N 1
ATOM 3974 C CA . PHE B 1 147 ? 66.375 1.968 -3.263 1.00 18.69 167 PHE B CA 1
ATOM 3975 C C . PHE B 1 147 ? 67.536 1.705 -4.214 1.00 22.63 167 PHE B C 1
ATOM 3976 O O . PHE B 1 147 ? 68.674 1.564 -3.747 1.00 20.71 167 PHE B O 1
ATOM 3984 N N . VAL B 1 148 ? 67.292 1.615 -5.516 1.00 20.39 168 VAL B N 1
ATOM 3985 C CA . VAL B 1 148 ? 68.295 1.166 -6.478 1.00 22.08 168 VAL B CA 1
ATOM 3986 C C . VAL B 1 148 ? 68.559 2.292 -7.471 1.00 28.00 168 VAL B C 1
ATOM 3987 O O . VAL B 1 148 ? 67.643 2.725 -8.184 1.00 22.95 168 VAL B O 1
ATOM 3991 N N . GLU B 1 149 ? 69.806 2.766 -7.502 1.00 25.06 169 GLU B N 1
ATOM 3992 C CA . GLU B 1 149 ? 70.238 3.754 -8.481 1.00 30.56 169 GLU B CA 1
ATOM 3993 C C . GLU B 1 149 ? 69.838 3.339 -9.893 1.00 29.62 169 GLU B C 1
ATOM 3994 O O . GLU B 1 149 ? 70.170 2.242 -10.345 1.00 27.00 169 GLU B O 1
ATOM 4000 N N . GLN B 1 150 ? 69.146 4.231 -10.599 1.00 29.52 170 GLN B N 1
ATOM 4001 C CA . GLN B 1 150 ? 68.636 3.923 -11.932 1.00 29.31 170 GLN B CA 1
ATOM 4002 C C . GLN B 1 150 ? 68.127 5.209 -12.567 1.00 33.68 170 GLN B C 1
ATOM 4003 O O . GLN B 1 150 ? 67.866 6.205 -11.881 1.00 31.71 170 GLN B O 1
ATOM 4009 N N . ASN B 1 151 ? 67.925 5.146 -13.885 1.00 31.85 171 ASN B N 1
ATOM 4010 C CA . ASN B 1 151 ? 67.299 6.236 -14.610 1.00 34.77 171 ASN B CA 1
ATOM 4011 C C . ASN B 1 151 ? 65.786 6.162 -14.452 1.00 37.30 171 ASN B C 1
ATOM 4012 O O . ASN B 1 151 ? 65.191 5.085 -14.531 1.00 36.38 171 ASN B O 1
ATOM 4017 N N . LEU B 1 152 ? 65.173 7.309 -14.187 1.00 35.75 172 LEU B N 1
ATOM 4018 C CA . LEU B 1 152 ? 63.727 7.409 -14.059 1.00 36.39 172 LEU B CA 1
ATOM 4019 C C . LEU B 1 152 ? 63.123 7.729 -15.420 1.00 40.20 172 LEU B C 1
ATOM 4020 O O . LEU B 1 152 ? 63.849 7.955 -16.391 1.00 41.74 172 LEU B O 1
ATOM 4025 N N . PRO B 1 153 ? 61.789 7.693 -15.553 1.00 37.46 173 PRO B N 1
ATOM 4026 C CA . PRO B 1 153 ? 61.178 7.943 -16.874 1.00 39.32 173 PRO B CA 1
ATOM 4027 C C . PRO B 1 153 ? 61.546 9.274 -17.526 1.00 43.64 173 PRO B C 1
ATOM 4028 O O . PRO B 1 153 ? 61.415 9.391 -18.751 1.00 46.70 173 PRO B O 1
ATOM 4032 N N . ASP B 1 154 ? 62.019 10.266 -16.773 1.00 40.80 174 ASP B N 1
ATOM 4033 C CA . ASP B 1 154 ? 62.411 11.548 -17.350 1.00 40.20 174 ASP B CA 1
ATOM 4034 C C . ASP B 1 154 ? 63.855 11.578 -17.850 1.00 44.88 174 ASP B C 1
ATOM 4035 O O . ASP B 1 154 ? 64.333 12.641 -18.269 1.00 47.51 174 ASP B O 1
ATOM 4040 N N . GLY B 1 155 ? 64.561 10.450 -17.827 1.00 41.11 175 GLY B N 1
ATOM 4041 C CA . GLY B 1 155 ? 65.892 10.362 -18.362 1.00 45.99 175 GLY B CA 1
ATOM 4042 C C . GLY B 1 155 ? 67.000 10.481 -17.339 1.00 45.22 175 GLY B C 1
ATOM 4043 O O . GLY B 1 155 ? 68.118 10.036 -17.613 1.00 49.63 175 GLY B O 1
ATOM 4044 N N . LYS B 1 156 ? 66.726 11.059 -16.172 1.00 37.01 176 LYS B N 1
ATOM 4045 C CA . LYS B 1 156 ? 67.768 11.373 -15.202 1.00 38.31 176 LYS B CA 1
ATOM 4046 C C . LYS B 1 156 ? 67.854 10.310 -14.112 1.00 31.53 176 LYS B C 1
ATOM 4047 O O . LYS B 1 156 ? 66.873 9.640 -13.793 1.00 30.15 176 LYS B O 1
ATOM 4053 N N . SER B 1 157 ? 69.029 10.199 -13.510 1.00 31.55 177 SER B N 1
ATOM 4054 C CA . SER B 1 157 ? 69.214 9.276 -12.399 1.00 29.90 177 SER B CA 1
ATOM 4055 C C . SER B 1 157 ? 68.359 9.693 -11.197 1.00 27.93 177 SER B C 1
ATOM 4056 O O . SER B 1 157 ? 68.117 10.881 -10.954 1.00 32.62 177 SER B O 1
ATOM 4059 N N . ASN B 1 158 ? 67.899 8.695 -10.435 1.00 26.37 178 ASN B N 1
ATOM 4060 C CA . ASN B 1 158 ? 67.243 8.974 -9.163 1.00 33.22 178 ASN B CA 1
ATOM 4061 C C . ASN B 1 158 ? 68.223 9.433 -8.087 1.00 31.01 178 ASN B C 1
ATOM 4062 O O . ASN B 1 158 ? 67.779 9.885 -7.026 1.00 27.80 178 ASN B O 1
ATOM 4067 N N . LYS B 1 159 ? 69.536 9.356 -8.334 1.00 31.11 179 LYS B N 1
ATOM 4068 C CA . LYS B 1 159 ? 70.515 9.731 -7.318 1.00 25.53 179 LYS B CA 1
ATOM 4069 C C . LYS B 1 159 ? 70.324 11.190 -6.918 1.00 31.81 179 LYS B C 1
ATOM 4070 O O . LYS B 1 159 ? 70.309 12.073 -7.774 1.00 34.30 179 LYS B O 1
ATOM 4076 N N . GLY B 1 160 ? 70.145 11.433 -5.615 1.00 26.12 180 GLY B N 1
ATOM 4077 C CA . GLY B 1 160 ? 69.933 12.763 -5.072 1.00 24.49 180 GLY B CA 1
ATOM 4078 C C . GLY B 1 160 ? 68.539 13.315 -5.245 1.00 23.79 180 GLY B C 1
ATOM 4079 O O . GLY B 1 160 ? 68.312 14.496 -4.954 1.00 28.06 180 GLY B O 1
ATOM 4080 N N . ARG B 1 161 ? 67.603 12.514 -5.727 1.00 23.04 181 ARG B N 1
ATOM 4081 C CA . ARG B 1 161 ? 66.245 12.974 -5.996 1.00 24.10 181 ARG B CA 1
ATOM 4082 C C . ARG B 1 161 ? 65.214 12.107 -5.281 1.00 20.85 181 ARG B C 1
ATOM 4083 O O . ARG B 1 161 ? 64.026 12.170 -5.592 1.00 20.44 181 ARG B O 1
ATOM 4091 N N . VAL B 1 162 ? 65.655 11.305 -4.318 1.00 20.00 182 VAL B N 1
ATOM 4092 C CA . VAL B 1 162 ? 64.766 10.504 -3.492 1.00 18.53 182 VAL B CA 1
ATOM 4093 C C . VAL B 1 162 ? 65.107 10.761 -2.030 1.00 17.86 182 VAL B C 1
ATOM 4094 O O . VAL B 1 162 ? 66.168 11.281 -1.695 1.00 20.47 182 VAL B O 1
ATOM 4098 N N . GLN B 1 163 ? 64.193 10.379 -1.152 1.00 16.67 183 GLN B N 1
ATOM 4099 C CA . GLN B 1 163 ? 64.389 10.547 0.272 1.00 17.96 183 GLN B CA 1
ATOM 4100 C C . GLN B 1 163 ? 64.016 9.252 0.977 1.00 16.85 183 GLN B C 1
ATOM 4101 O O . GLN B 1 163 ? 63.441 8.341 0.378 1.00 17.19 183 GLN B O 1
ATOM 4107 N N . ALA B 1 164 ? 64.338 9.178 2.265 1.00 15.87 184 ALA B N 1
ATOM 4108 C CA . ALA B 1 164 ? 63.927 8.052 3.098 1.00 14.03 184 ALA B CA 1
ATOM 4109 C C . ALA B 1 164 ? 63.661 8.588 4.488 1.00 13.66 184 ALA B C 1
ATOM 4110 O O . ALA B 1 164 ? 64.218 9.613 4.888 1.00 14.19 184 ALA B O 1
ATOM 4112 N N . TYR B 1 165 ? 62.778 7.908 5.204 1.00 12.95 185 TYR B N 1
ATOM 4113 C CA . TYR B 1 165 ? 62.384 8.334 6.540 1.00 12.68 185 TYR B CA 1
ATOM 4114 C C . TYR B 1 165 ? 63.553 8.239 7.522 1.00 16.04 185 TYR B C 1
ATOM 4115 O O . TYR B 1 165 ? 64.293 7.251 7.536 1.00 13.37 185 TYR B O 1
ATOM 4124 N N . ASP B 1 166 ? 63.694 9.241 8.386 1.00 13.47 186 ASP B N 1
ATOM 4125 C CA . ASP B 1 166 ? 64.829 9.223 9.303 1.00 18.74 186 ASP B CA 1
ATOM 4126 C C . ASP B 1 166 ? 64.555 8.438 10.586 1.00 19.15 186 ASP B C 1
ATOM 4127 O O . ASP B 1 166 ? 65.468 8.296 11.402 1.00 24.10 186 ASP B O 1
ATOM 4132 N N . GLY B 1 167 ? 63.346 7.894 10.780 1.00 13.55 187 GLY B N 1
ATOM 4133 C CA . GLY B 1 167 ? 63.103 7.005 11.902 1.00 14.29 187 GLY B CA 1
ATOM 4134 C C . GLY B 1 167 ? 63.668 5.618 11.645 1.00 14.09 187 GLY B C 1
ATOM 4135 O O . GLY B 1 167 ? 63.494 5.057 10.559 1.00 14.13 187 GLY B O 1
ATOM 4136 N N . PRO B 1 168 ? 64.381 5.038 12.621 1.00 13.91 188 PRO B N 1
ATOM 4137 C CA . PRO B 1 168 ? 64.992 3.714 12.383 1.00 16.27 188 PRO B CA 1
ATOM 4138 C C . PRO B 1 168 ? 63.987 2.626 12.054 1.00 14.35 188 PRO B C 1
ATOM 4139 O O . PRO B 1 168 ? 64.393 1.565 11.549 1.00 13.95 188 PRO B O 1
ATOM 4143 N N . ILE B 1 169 ? 62.699 2.852 12.311 1.00 13.14 189 ILE B N 1
ATOM 4144 C CA . ILE B 1 169 ? 61.671 1.906 11.894 1.00 15.85 189 ILE B CA 1
ATOM 4145 C C . ILE B 1 169 ? 61.635 1.771 10.373 1.00 17.65 189 ILE B C 1
ATOM 4146 O O . ILE B 1 169 ? 61.085 0.797 9.854 1.00 12.41 189 ILE B O 1
ATOM 4151 N N . TYR B 1 170 ? 62.262 2.701 9.638 1.00 16.82 190 TYR B N 1
ATOM 4152 C CA . TYR B 1 170 ? 62.347 2.562 8.188 1.00 13.05 190 TYR B CA 1
ATOM 4153 C C . TYR B 1 170 ? 63.029 1.259 7.773 1.00 17.83 190 TYR B C 1
ATOM 4154 O O . TYR B 1 170 ? 62.796 0.773 6.662 1.00 14.43 190 TYR B O 1
ATOM 4163 N N . ILE B 1 171 ? 63.877 0.688 8.630 1.00 13.36 191 ILE B N 1
ATOM 4164 C CA . ILE B 1 171 ? 64.501 -0.596 8.307 1.00 14.06 191 ILE B CA 1
ATOM 4165 C C . ILE B 1 171 ? 63.462 -1.652 7.923 1.00 14.16 191 ILE B C 1
ATOM 4166 O O . ILE B 1 171 ? 63.733 -2.527 7.089 1.00 14.26 191 ILE B O 1
ATOM 4171 N N . ALA B 1 172 ? 62.258 -1.584 8.498 1.00 13.37 192 ALA B N 1
ATOM 4172 C CA . ALA B 1 172 ? 61.217 -2.540 8.119 1.00 13.41 192 ALA B CA 1
ATOM 4173 C C . ALA B 1 172 ? 60.735 -2.331 6.680 1.00 13.21 192 ALA B C 1
ATOM 4174 O O . ALA B 1 172 ? 60.356 -3.298 6.012 1.00 13.60 192 ALA B O 1
ATOM 4176 N N . ASP B 1 173 ? 60.743 -1.086 6.189 1.00 13.16 193 ASP B N 1
ATOM 4177 C CA . ASP B 1 173 ? 60.464 -0.822 4.774 1.00 13.19 193 ASP B CA 1
ATOM 4178 C C . ASP B 1 173 ? 61.501 -1.504 3.890 1.00 13.96 193 ASP B C 1
ATOM 4179 O O . ASP B 1 173 ? 61.159 -2.179 2.918 1.00 13.92 193 ASP B O 1
ATOM 4184 N N . ALA B 1 174 ? 62.781 -1.342 4.230 1.00 15.75 194 ALA B N 1
ATOM 4185 C CA . ALA B 1 174 ? 63.844 -1.996 3.479 1.00 17.55 194 ALA B CA 1
ATOM 4186 C C . ALA B 1 174 ? 63.730 -3.511 3.585 1.00 16.91 194 ALA B C 1
ATOM 4187 O O . ALA B 1 174 ? 63.997 -4.233 2.609 1.00 15.85 194 ALA B O 1
ATOM 4189 N N . ALA B 1 175 ? 63.303 -4.010 4.756 1.00 14.97 195 ALA B N 1
ATOM 4190 C CA . ALA B 1 175 ? 63.072 -5.446 4.915 1.00 16.32 195 ALA B CA 1
ATOM 4191 C C . ALA B 1 175 ? 62.013 -5.943 3.938 1.00 18.46 195 ALA B C 1
ATOM 4192 O O . ALA B 1 175 ? 62.179 -7.005 3.327 1.00 16.60 195 ALA B O 1
ATOM 4194 N N . LEU B 1 176 ? 60.916 -5.189 3.778 1.00 16.53 196 LEU B N 1
ATOM 4195 C CA . LEU B 1 176 ? 59.919 -5.550 2.772 1.00 15.33 196 LEU B CA 1
ATOM 4196 C C . LEU B 1 176 ? 60.534 -5.584 1.379 1.00 15.94 196 LEU B C 1
ATOM 4197 O O . LEU B 1 176 ? 60.256 -6.498 0.594 1.00 16.76 196 LEU B O 1
ATOM 4202 N N . PHE B 1 177 ? 61.349 -4.590 1.043 1.00 15.72 197 PHE B N 1
ATOM 4203 C CA . PHE B 1 177 ? 61.978 -4.599 -0.277 1.00 18.25 197 PHE B CA 1
ATOM 4204 C C . PHE B 1 177 ? 62.894 -5.817 -0.443 1.00 19.60 197 PHE B C 1
ATOM 4205 O O . PHE B 1 177 ? 62.888 -6.478 -1.490 1.00 18.43 197 PHE B O 1
ATOM 4213 N N . VAL B 1 178 ? 63.656 -6.155 0.596 1.00 20.03 198 VAL B N 1
ATOM 4214 C CA . VAL B 1 178 ? 64.545 -7.315 0.511 1.00 18.55 198 VAL B CA 1
ATOM 4215 C C . VAL B 1 178 ? 63.732 -8.603 0.441 1.00 19.16 198 VAL B C 1
ATOM 4216 O O . VAL B 1 178 ? 64.051 -9.516 -0.334 1.00 24.01 198 VAL B O 1
ATOM 4220 N N . LYS B 1 179 ? 62.688 -8.705 1.264 1.00 21.98 199 LYS B N 1
ATOM 4221 C CA . LYS B 1 179 ? 61.784 -9.856 1.216 1.00 19.26 199 LYS B CA 1
ATOM 4222 C C . LYS B 1 179 ? 61.349 -10.154 -0.218 1.00 24.54 199 LYS B C 1
ATOM 4223 O O . LYS B 1 179 ? 61.471 -11.287 -0.692 1.00 24.21 199 LYS B O 1
ATOM 4229 N N . ALA B 1 180 ? 60.898 -9.128 -0.947 1.00 20.49 200 ALA B N 1
ATOM 4230 C CA . ALA B 1 180 ? 60.482 -9.329 -2.333 1.00 20.33 200 ALA B CA 1
ATOM 4231 C C . ALA B 1 180 ? 61.661 -9.617 -3.270 1.00 22.23 200 ALA B C 1
ATOM 4232 O O . ALA B 1 180 ? 61.559 -10.481 -4.144 1.00 24.04 200 ALA B O 1
ATOM 4234 N N . THR B 1 181 ? 62.775 -8.899 -3.144 1.00 21.06 201 THR B N 1
ATOM 4235 C CA . THR B 1 181 ? 63.849 -9.073 -4.121 1.00 23.47 201 THR B CA 1
ATOM 4236 C C . THR B 1 181 ? 64.787 -10.237 -3.803 1.00 27.52 201 THR B C 1
ATOM 4237 O O . THR B 1 181 ? 65.462 -10.741 -4.704 1.00 26.85 201 THR B O 1
ATOM 4241 N N . GLN B 1 182 ? 64.875 -10.656 -2.550 1.00 24.12 202 GLN B N 1
ATOM 4242 C CA . GLN B 1 182 ? 65.686 -11.806 -2.156 1.00 23.74 202 GLN B CA 1
ATOM 4243 C C . GLN B 1 182 ? 64.822 -12.720 -1.303 1.00 30.05 202 GLN B C 1
ATOM 4244 O O . GLN B 1 182 ? 65.055 -12.874 -0.099 1.00 26.14 202 GLN B O 1
ATOM 4250 N N . PRO B 1 183 ? 63.794 -13.328 -1.894 1.00 30.79 203 PRO B N 1
ATOM 4251 C CA . PRO B 1 183 ? 62.925 -14.214 -1.107 1.00 35.97 203 PRO B CA 1
ATOM 4252 C C . PRO B 1 183 ? 63.663 -15.396 -0.497 1.00 35.46 203 PRO B C 1
ATOM 4253 O O . PRO B 1 183 ? 63.136 -16.004 0.443 1.00 34.68 203 PRO B O 1
ATOM 4257 N N . GLN B 1 184 ? 64.883 -15.693 -0.966 1.00 35.60 204 GLN B N 1
ATOM 4258 C CA . GLN B 1 184 ? 65.682 -16.802 -0.437 1.00 38.51 204 GLN B CA 1
ATOM 4259 C C . GLN B 1 184 ? 66.088 -16.580 1.010 1.00 40.63 204 GLN B C 1
ATOM 4260 O O . GLN B 1 184 ? 66.387 -17.545 1.727 1.00 34.93 204 GLN B O 1
ATOM 4266 N N . LEU B 1 185 ? 66.146 -15.323 1.451 1.00 34.44 205 LEU B N 1
ATOM 4267 C CA . LEU B 1 185 ? 66.586 -15.052 2.814 1.00 34.06 205 LEU B CA 1
ATOM 4268 C C . LEU B 1 185 ? 65.567 -15.481 3.858 1.00 26.07 205 LEU B C 1
ATOM 4269 O O . LEU B 1 185 ? 65.926 -15.593 5.031 1.00 25.87 205 LEU B O 1
ATOM 4274 N N . GLY B 1 186 ? 64.318 -15.725 3.465 1.00 28.03 206 GLY B N 1
ATOM 4275 C CA . GLY B 1 186 ? 63.321 -16.199 4.402 1.00 24.97 206 GLY B CA 1
ATOM 4276 C C . GLY B 1 186 ? 62.709 -15.143 5.292 1.00 25.96 206 GLY B C 1
ATOM 4277 O O . GLY B 1 186 ? 62.091 -15.487 6.305 1.00 25.91 206 GLY B O 1
ATOM 4278 N N . ILE B 1 187 ? 62.847 -13.862 4.945 1.00 22.22 207 ILE B N 1
ATOM 4279 C CA . ILE B 1 187 ? 62.177 -12.816 5.709 1.00 20.92 207 ILE B CA 1
ATOM 4280 C C . ILE B 1 187 ? 60.676 -13.016 5.637 1.00 28.57 207 ILE B C 1
ATOM 4281 O O . ILE B 1 187 ? 60.105 -13.201 4.553 1.00 22.71 207 ILE B O 1
ATOM 4286 N N . SER B 1 188 ? 60.024 -12.975 6.797 1.00 26.95 208 SER B N 1
ATOM 4287 C CA . SER B 1 188 ? 58.579 -13.034 6.846 1.00 25.27 208 SER B CA 1
ATOM 4288 C C . SER B 1 188 ? 58.028 -11.784 7.511 1.00 25.41 208 SER B C 1
ATOM 4289 O O . SER B 1 188 ? 57.503 -10.887 6.845 1.00 28.43 208 SER B O 1
ATOM 4292 N N . ASP B 1 189 ? 58.113 -11.739 8.827 1.00 23.39 209 ASP B N 1
ATOM 4293 C CA . ASP B 1 189 ? 57.818 -10.538 9.599 1.00 27.26 209 ASP B CA 1
ATOM 4294 C C . ASP B 1 189 ? 58.980 -9.554 9.449 1.00 22.39 209 ASP B C 1
ATOM 4295 O O . ASP B 1 189 ? 60.081 -9.850 9.931 1.00 19.07 209 ASP B O 1
ATOM 4300 N N . PRO B 1 190 ? 58.796 -8.387 8.810 1.00 19.39 210 PRO B N 1
ATOM 4301 C CA . PRO B 1 190 ? 59.941 -7.487 8.582 1.00 15.95 210 PRO B CA 1
ATOM 4302 C C . PRO B 1 190 ? 60.455 -6.832 9.841 1.00 15.73 210 PRO B C 1
ATOM 4303 O O . PRO B 1 190 ? 61.487 -6.155 9.765 1.00 15.80 210 PRO B O 1
ATOM 4307 N N . TYR B 1 191 ? 59.754 -6.962 10.976 1.00 15.90 211 TYR B N 1
ATOM 4308 C CA . TYR B 1 191 ? 60.244 -6.419 12.239 1.00 16.42 211 TYR B CA 1
ATOM 4309 C C . TYR B 1 191 ? 61.070 -7.413 13.033 1.00 20.20 211 TYR B C 1
ATOM 4310 O O . TYR B 1 191 ? 61.772 -7.000 13.957 1.00 23.42 211 TYR B O 1
ATOM 4319 N N . GLN B 1 192 ? 61.037 -8.690 12.678 1.00 17.86 212 GLN B N 1
ATOM 4320 C CA . GLN B 1 192 ? 61.733 -9.737 13.420 1.00 19.11 212 GLN B CA 1
ATOM 4321 C C . GLN B 1 192 ? 62.733 -10.409 12.482 1.00 23.50 212 GLN B C 1
ATOM 4322 O O . GLN B 1 192 ? 62.413 -11.391 11.804 1.00 20.19 212 GLN B O 1
ATOM 4328 N N . LEU B 1 193 ? 63.945 -9.856 12.431 1.00 21.03 213 LEU B N 1
ATOM 4329 C CA . LEU B 1 193 ? 64.966 -10.263 11.474 1.00 19.93 213 LEU B CA 1
ATOM 4330 C C . LEU B 1 193 ? 66.036 -11.081 12.182 1.00 21.24 213 LEU B C 1
ATOM 4331 O O . LEU B 1 193 ? 66.503 -10.694 13.256 1.00 21.49 213 LEU B O 1
ATOM 4336 N N . THR B 1 194 ? 66.411 -12.210 11.589 1.00 22.24 214 THR B N 1
ATOM 4337 C CA . THR B 1 194 ? 67.610 -12.890 12.044 1.00 24.76 214 THR B CA 1
ATOM 4338 C C . THR B 1 194 ? 68.836 -12.069 11.671 1.00 23.46 214 THR B C 1
ATOM 4339 O O . THR B 1 194 ? 68.773 -11.158 10.838 1.00 22.31 214 THR B O 1
ATOM 4343 N N . GLU B 1 195 ? 69.982 -12.447 12.258 1.00 24.51 215 GLU B N 1
ATOM 4344 C CA . GLU B 1 195 ? 71.225 -11.736 11.972 1.00 30.35 215 GLU B CA 1
ATOM 4345 C C . GLU B 1 195 ? 71.512 -11.711 10.478 1.00 29.73 215 GLU B C 1
ATOM 4346 O O . GLU B 1 195 ? 71.923 -10.674 9.931 1.00 23.76 215 GLU B O 1
ATOM 4352 N N . GLU B 1 196 ? 71.277 -12.841 9.796 1.00 28.83 216 GLU B N 1
ATOM 4353 C CA . GLU B 1 196 ? 71.558 -12.906 8.367 1.00 31.19 216 GLU B CA 1
ATOM 4354 C C . GLU B 1 196 ? 70.610 -12.020 7.569 1.00 23.74 216 GLU B C 1
ATOM 4355 O O . GLU B 1 196 ? 71.038 -11.317 6.641 1.00 27.48 216 GLU B O 1
ATOM 4361 N N . GLN B 1 197 ? 69.324 -12.048 7.901 1.00 22.99 217 GLN B N 1
ATOM 4362 C CA . GLN B 1 197 ? 68.368 -11.190 7.208 1.00 26.63 217 GLN B CA 1
ATOM 4363 C C . GLN B 1 197 ? 68.683 -9.720 7.448 1.00 25.76 217 GLN B C 1
ATOM 4364 O O . GLN B 1 197 ? 68.698 -8.912 6.507 1.00 22.08 217 GLN B O 1
ATOM 4370 N N . TYR B 1 198 ? 68.956 -9.367 8.709 1.00 25.48 218 TYR B N 1
ATOM 4371 C CA . TYR B 1 198 ? 69.197 -7.979 9.088 1.00 23.67 218 TYR B CA 1
ATOM 4372 C C . TYR B 1 198 ? 70.399 -7.403 8.345 1.00 25.28 218 TYR B C 1
ATOM 4373 O O . TYR B 1 198 ? 70.367 -6.249 7.891 1.00 20.87 218 TYR B O 1
ATOM 4382 N N . GLN B 1 199 ? 71.465 -8.197 8.197 1.00 21.51 219 GLN B N 1
ATOM 4383 C CA . GLN B 1 199 ? 72.643 -7.688 7.506 1.00 22.07 219 GLN B CA 1
ATOM 4384 C C . GLN B 1 199 ? 72.364 -7.486 6.026 1.00 21.78 219 GLN B C 1
ATOM 4385 O O . GLN B 1 199 ? 72.917 -6.563 5.415 1.00 21.78 219 GLN B O 1
ATOM 4391 N N . ALA B 1 200 ? 71.524 -8.341 5.431 1.00 22.89 220 ALA B N 1
ATOM 4392 C CA . ALA B 1 200 ? 71.142 -8.139 4.036 1.00 21.56 220 ALA B CA 1
ATOM 4393 C C . ALA B 1 200 ? 70.380 -6.827 3.861 1.00 20.29 220 ALA B C 1
ATOM 4394 O O . ALA B 1 200 ? 70.585 -6.104 2.875 1.00 20.29 220 ALA B O 1
ATOM 4396 N N . VAL B 1 201 ? 69.498 -6.514 4.815 1.00 19.36 221 VAL B N 1
ATOM 4397 C CA . VAL B 1 201 ? 68.727 -5.272 4.787 1.00 18.23 221 VAL B CA 1
ATOM 4398 C C . VAL B 1 201 ? 69.640 -4.072 4.977 1.00 19.12 221 VAL B C 1
ATOM 4399 O O . VAL B 1 201 ? 69.475 -3.039 4.313 1.00 17.86 221 VAL B O 1
ATOM 4403 N N . LEU B 1 202 ? 70.601 -4.173 5.902 1.00 18.84 222 LEU B N 1
ATOM 4404 C CA . LEU B 1 202 ? 71.534 -3.067 6.103 1.00 19.11 222 LEU B CA 1
ATOM 4405 C C . LEU B 1 202 ? 72.387 -2.807 4.865 1.00 25.25 222 LEU B C 1
ATOM 4406 O O . LEU B 1 202 ? 72.758 -1.659 4.601 1.00 19.89 222 LEU B O 1
ATOM 4411 N N . LYS B 1 203 ? 72.722 -3.859 4.111 1.00 25.80 223 LYS B N 1
ATOM 4412 C CA . LYS B 1 203 ? 73.442 -3.683 2.848 1.00 21.49 223 LYS B CA 1
ATOM 4413 C C . LYS B 1 203 ? 72.607 -2.883 1.841 1.00 20.84 223 LYS B C 1
ATOM 4414 O O . LYS B 1 203 ? 73.119 -1.989 1.147 1.00 21.28 223 LYS B O 1
ATOM 4420 N N . VAL B 1 204 ? 71.313 -3.180 1.757 1.00 19.94 224 VAL B N 1
ATOM 4421 C CA . VAL B 1 204 ? 70.446 -2.432 0.853 1.00 19.40 224 VAL B CA 1
ATOM 4422 C C . VAL B 1 20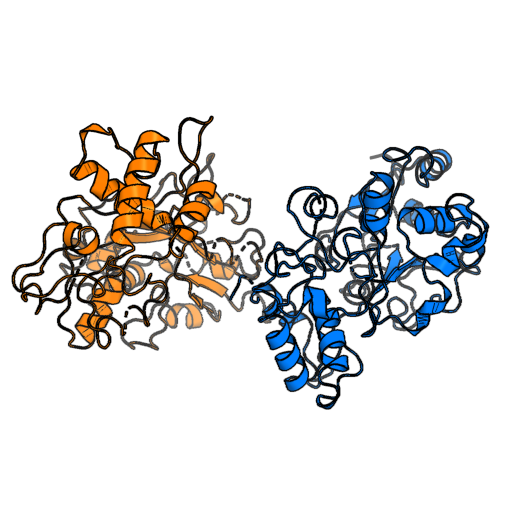4 ? 70.339 -0.977 1.300 1.00 24.68 224 VAL B C 1
ATOM 4423 O O . VAL B 1 204 ? 70.299 -0.058 0.471 1.00 22.80 224 VAL B O 1
ATOM 4427 N N . LEU B 1 205 ? 70.343 -0.740 2.617 1.00 22.38 225 LEU B N 1
ATOM 4428 C CA . LEU B 1 205 ? 70.219 0.630 3.119 1.00 21.87 225 LEU B CA 1
ATOM 4429 C C . LEU B 1 205 ? 71.496 1.442 2.896 1.00 23.03 225 LEU B C 1
ATOM 4430 O O . LEU B 1 205 ? 71.435 2.663 2.668 1.00 19.09 225 LEU B O 1
ATOM 4435 N N . ARG B 1 206 ? 72.664 0.797 2.983 1.00 22.56 226 ARG B N 1
ATOM 4436 C CA . ARG B 1 206 ? 73.902 1.493 2.634 1.00 26.72 226 ARG B CA 1
ATOM 4437 C C . ARG B 1 206 ? 73.952 1.832 1.146 1.00 21.49 226 ARG B C 1
ATOM 4438 O O . ARG B 1 206 ? 74.520 2.867 0.766 1.00 22.20 226 ARG B O 1
ATOM 4446 N N . ALA B 1 207 ? 73.355 0.996 0.289 1.00 21.36 227 ALA B N 1
ATOM 4447 C CA . ALA B 1 207 ? 73.320 1.338 -1.134 1.00 29.48 227 ALA B CA 1
ATOM 4448 C C . ALA B 1 207 ? 72.310 2.445 -1.401 1.00 21.22 227 ALA B C 1
ATOM 4449 O O . ALA B 1 207 ? 72.547 3.338 -2.231 1.00 21.93 227 ALA B O 1
ATOM 4451 N N . GLN B 1 208 ? 71.179 2.407 -0.703 1.00 19.89 228 GLN B N 1
ATOM 4452 C CA . GLN B 1 208 ? 70.204 3.476 -0.834 1.00 19.19 228 GLN B CA 1
ATOM 4453 C C . GLN B 1 208 ? 70.792 4.797 -0.388 1.00 19.51 228 GLN B C 1
ATOM 4454 O O . GLN B 1 208 ? 70.419 5.848 -0.912 1.00 19.62 228 GLN B O 1
ATOM 4460 N N . HIS B 1 209 ? 71.704 4.754 0.578 1.00 19.82 229 HIS B N 1
ATOM 4461 C CA . HIS B 1 209 ? 72.232 5.965 1.198 1.00 20.20 229 HIS B CA 1
ATOM 4462 C C . HIS B 1 209 ? 72.883 6.883 0.180 1.00 27.11 229 HIS B C 1
ATOM 4463 O O . HIS B 1 209 ? 72.842 8.110 0.324 1.00 21.67 229 HIS B O 1
ATOM 4470 N N A SER B 1 210 ? 73.505 6.316 -0.855 0.31 25.41 230 SER B N 1
ATOM 4471 N N B SER B 1 210 ? 73.503 6.310 -0.851 0.69 22.42 230 SER B N 1
ATOM 4472 C CA A SER B 1 210 ? 74.143 7.168 -1.853 0.31 26.56 230 SER B CA 1
ATOM 4473 C CA B SER B 1 210 ? 74.138 7.138 -1.870 0.69 26.62 230 SER B CA 1
ATOM 4474 C C A SER B 1 210 ? 73.138 7.881 -2.752 0.31 26.76 230 SER B C 1
ATOM 4475 C C B SER B 1 210 ? 73.123 7.920 -2.701 0.69 27.04 230 SER B C 1
ATOM 4476 O O A SER B 1 210 ? 73.531 8.797 -3.482 0.31 27.21 230 SER B O 1
ATOM 4477 O O B SER B 1 210 ? 73.489 8.920 -3.324 0.69 27.48 230 SER B O 1
ATOM 4482 N N . LEU B 1 211 ? 71.859 7.494 -2.716 1.00 25.69 231 LEU B N 1
ATOM 4483 C CA . LEU B 1 211 ? 70.828 8.166 -3.493 1.00 24.47 231 LEU B CA 1
ATOM 4484 C C . LEU B 1 211 ? 70.116 9.267 -2.723 1.00 26.57 231 LEU B C 1
ATOM 4485 O O . LEU B 1 211 ? 69.521 10.159 -3.351 1.00 22.92 231 LEU B O 1
ATOM 4490 N N . ILE B 1 212 ? 70.203 9.237 -1.393 1.00 27.63 232 ILE B N 1
ATOM 4491 C CA . ILE B 1 212 ? 69.293 9.988 -0.535 1.00 22.13 232 ILE B CA 1
ATOM 4492 C C . ILE B 1 212 ? 69.653 11.468 -0.559 1.00 24.84 232 ILE B C 1
ATOM 4493 O O . ILE B 1 212 ? 70.735 11.873 -0.134 1.00 25.37 232 ILE B O 1
ATOM 4498 N N . HIS B 1 213 ? 68.718 12.281 -1.041 1.00 28.49 233 HIS B N 1
ATOM 4499 C CA . HIS B 1 213 ? 68.819 13.728 -0.910 1.00 29.28 233 HIS B CA 1
ATOM 4500 C C . HIS B 1 213 ? 68.746 14.165 0.557 1.00 29.27 233 HIS B C 1
ATOM 4501 O O . HIS B 1 213 ? 69.537 15.001 1.011 1.00 31.21 233 HIS B O 1
ATOM 4508 N N . ARG B 1 214 ? 67.805 13.607 1.319 1.00 23.70 234 ARG B N 1
ATOM 4509 C CA . ARG B 1 214 ? 67.648 13.960 2.724 1.00 18.86 234 ARG B CA 1
ATOM 4510 C C . ARG B 1 214 ? 66.874 12.850 3.405 1.00 17.52 234 ARG B C 1
ATOM 4511 O O . ARG B 1 214 ? 66.003 12.234 2.791 1.00 24.47 234 ARG B O 1
ATOM 4519 N N . TYR B 1 215 ? 67.220 12.565 4.650 1.00 17.27 235 TYR B N 1
ATOM 4520 C CA . TYR B 1 215 ? 66.400 11.692 5.476 1.00 20.72 235 TYR B CA 1
ATOM 4521 C C . TYR B 1 215 ? 65.320 12.553 6.122 1.00 25.47 235 TYR B C 1
ATOM 4522 O O . TYR B 1 215 ? 65.635 13.439 6.921 1.00 23.38 235 TYR B O 1
ATOM 4531 N N . TRP B 1 216 ? 64.054 12.302 5.777 1.00 19.22 236 TRP B N 1
ATOM 4532 C CA . TRP B 1 216 ? 63.004 13.256 6.120 1.00 16.44 236 TRP B CA 1
ATOM 4533 C C . TRP B 1 216 ? 62.408 12.954 7.488 1.00 18.39 236 TRP B C 1
ATOM 4534 O O . TRP B 1 216 ? 62.381 11.814 7.945 1.00 14.13 236 TRP B O 1
ATOM 4545 N N . HIS B 1 217 ? 61.938 14.006 8.143 1.00 17.05 237 HIS B N 1
ATOM 4546 C CA . HIS B 1 217 ? 61.392 13.949 9.488 1.00 18.77 237 HIS B CA 1
ATOM 4547 C C . HIS B 1 217 ? 60.226 14.937 9.538 1.00 19.96 237 HIS B C 1
ATOM 4548 O O . HIS B 1 217 ? 59.051 14.558 9.569 1.00 21.02 237 HIS B O 1
ATOM 4555 N N . ASP B 1 218 ? 60.552 16.216 9.482 1.00 17.89 238 ASP B N 1
ATOM 4556 C CA . ASP B 1 218 ? 59.539 17.262 9.454 1.00 22.30 238 ASP B CA 1
ATOM 4557 C C . ASP B 1 218 ? 58.789 17.246 8.118 1.00 23.93 238 ASP B C 1
ATOM 4558 O O . ASP B 1 218 ? 59.409 17.284 7.049 1.00 19.83 238 ASP B O 1
ATOM 4563 N N . THR B 1 219 ? 57.452 17.217 8.167 1.00 14.53 239 THR B N 1
ATOM 4564 C CA . THR B 1 219 ? 56.692 17.058 6.927 1.00 20.24 239 THR B CA 1
ATOM 4565 C C . THR B 1 219 ? 56.723 18.318 6.062 1.00 22.48 239 THR B C 1
ATOM 4566 O O . THR B 1 219 ? 56.651 18.222 4.833 1.00 18.70 239 THR B O 1
ATOM 4570 N N A THR B 1 220 ? 56.826 19.503 6.668 0.37 19.90 240 THR B N 1
ATOM 4571 N N B THR B 1 220 ? 56.821 19.499 6.672 0.63 16.03 240 THR B N 1
ATOM 4572 C CA A THR B 1 220 ? 56.884 20.714 5.853 0.37 20.84 240 THR B CA 1
ATOM 4573 C CA B THR B 1 220 ? 56.888 20.711 5.863 0.63 20.68 240 THR B CA 1
ATOM 4574 C C A THR B 1 220 ? 58.197 20.786 5.084 0.37 22.83 240 THR B C 1
ATOM 4575 C C B THR B 1 220 ? 58.188 20.751 5.071 0.63 23.32 240 THR B C 1
ATOM 4576 O O A THR B 1 220 ? 58.239 21.284 3.953 0.37 23.06 240 THR B O 1
ATOM 4577 O O B THR B 1 220 ? 58.209 21.168 3.907 0.63 22.66 240 THR B O 1
ATOM 4584 N N . VAL B 1 221 ? 59.276 20.280 5.680 1.00 20.51 241 VAL B N 1
ATOM 4585 C CA . VAL B 1 221 ? 60.554 20.221 4.989 1.00 21.81 241 VAL B CA 1
ATOM 4586 C C . VAL B 1 221 ? 60.484 19.231 3.829 1.00 23.84 241 VAL B C 1
ATOM 4587 O O . VAL B 1 221 ? 60.910 19.536 2.710 1.00 23.51 241 VAL B O 1
ATOM 4591 N N . GLN B 1 222 ? 59.932 18.036 4.074 1.00 19.63 242 GLN B N 1
ATOM 4592 C CA . GLN B 1 222 ? 59.843 17.047 3.001 1.00 23.62 242 GLN B CA 1
ATOM 4593 C C . GLN B 1 222 ? 59.025 17.579 1.829 1.00 20.67 242 GLN B C 1
ATOM 4594 O O . GLN B 1 222 ? 59.325 17.292 0.663 1.00 21.56 242 GLN B O 1
ATOM 4608 N N A SER B 1 224 ? 58.720 20.836 1.007 0.58 20.33 244 SER B N 1
ATOM 4609 N N B SER B 1 224 ? 58.725 20.834 1.005 0.42 20.65 244 SER B N 1
ATOM 4610 C CA A SER B 1 224 ? 59.523 21.838 0.313 0.58 23.28 244 SER B CA 1
ATOM 4611 C CA B SER B 1 224 ? 59.527 21.841 0.315 0.42 23.10 244 SER B CA 1
ATOM 4612 C C A SER B 1 224 ? 60.561 21.193 -0.600 0.58 24.25 244 SER B C 1
ATOM 4613 C C B SER B 1 224 ? 60.575 21.203 -0.590 0.42 24.07 244 SER B C 1
ATOM 4614 O O A SER B 1 224 ? 60.886 21.747 -1.657 0.58 24.44 244 SER B O 1
ATOM 4615 O O B SER B 1 224 ? 60.923 21.772 -1.632 0.42 24.50 244 SER B O 1
ATOM 4620 N N . ASP B 1 225 ? 61.092 20.029 -0.214 1.00 22.40 245 ASP B N 1
ATOM 4621 C CA . ASP B 1 225 ? 62.039 19.328 -1.084 1.00 30.08 245 ASP B CA 1
ATOM 4622 C C . ASP B 1 225 ? 61.383 18.909 -2.397 1.00 20.86 245 ASP B C 1
ATOM 4623 O O . ASP B 1 225 ? 62.009 18.980 -3.464 1.00 29.98 245 ASP B O 1
ATOM 4628 N N . PHE B 1 226 ? 60.132 18.440 -2.328 1.00 20.33 246 PHE B N 1
ATOM 4629 C CA . PHE B 1 226 ? 59.383 18.068 -3.530 1.00 25.72 246 PHE B CA 1
ATOM 4630 C C . PHE B 1 226 ? 59.065 19.273 -4.398 1.00 27.90 246 PHE B C 1
ATOM 4631 O O . PHE B 1 226 ? 58.996 19.148 -5.629 1.00 24.76 246 PHE B O 1
ATOM 4639 N N . LYS B 1 227 ? 58.850 20.436 -3.770 1.00 26.56 247 LYS B N 1
ATOM 4640 C CA . LYS B 1 227 ? 58.561 21.671 -4.489 1.00 27.97 247 LYS B CA 1
ATOM 4641 C C . LYS B 1 227 ? 59.824 22.345 -5.020 1.00 28.64 247 LYS B C 1
ATOM 4642 O O . LYS B 1 227 ? 59.833 22.832 -6.153 1.00 32.24 247 LYS B O 1
ATOM 4648 N N . ASN B 1 228 ? 60.895 22.397 -4.227 1.00 27.47 248 ASN B N 1
ATOM 4649 C CA . ASN B 1 228 ? 61.999 23.297 -4.540 1.00 28.11 248 ASN B CA 1
ATOM 4650 C C . ASN B 1 228 ? 63.377 22.654 -4.581 1.00 31.97 248 ASN B C 1
ATOM 4651 O O . ASN B 1 228 ? 64.356 23.358 -4.862 1.00 34.85 248 ASN B O 1
ATOM 4656 N N . GLU B 1 229 ? 63.497 21.354 -4.315 1.00 31.87 249 GLU B N 1
ATOM 4657 C CA . GLU B 1 229 ? 64.805 20.715 -4.339 1.00 33.97 249 GLU B CA 1
ATOM 4658 C C . GLU B 1 229 ? 64.864 19.509 -5.271 1.00 34.89 249 GLU B C 1
ATOM 4659 O O . GLU B 1 229 ? 65.800 18.721 -5.166 1.00 31.84 249 GLU B O 1
ATOM 4665 N N . GLY B 1 230 ? 63.891 19.337 -6.170 1.00 33.44 250 GLY B N 1
ATOM 4666 C CA . GLY B 1 230 ? 63.984 18.340 -7.224 1.00 34.89 250 GLY B CA 1
ATOM 4667 C C . GLY B 1 230 ? 63.657 16.913 -6.828 1.00 36.23 250 GLY B C 1
ATOM 4668 O O . GLY B 1 230 ? 63.870 15.995 -7.633 1.00 28.15 250 GLY B O 1
ATOM 4669 N N . VAL B 1 231 ? 63.156 16.690 -5.621 1.00 22.59 251 VAL B N 1
ATOM 4670 C CA . VAL B 1 231 ? 62.886 15.341 -5.149 1.00 21.15 251 VAL B CA 1
ATOM 4671 C C . VAL B 1 231 ? 61.625 14.836 -5.839 1.00 35.34 251 VAL B C 1
ATOM 4672 O O . VAL B 1 231 ? 60.617 15.543 -5.894 1.00 20.81 251 VAL B O 1
ATOM 4676 N N . VAL B 1 232 ? 61.679 13.629 -6.397 1.00 20.65 252 VAL B N 1
ATOM 4677 C CA . VAL B 1 232 ? 60.576 13.127 -7.207 1.00 20.68 252 VAL B CA 1
ATOM 4678 C C . VAL B 1 232 ? 59.939 11.856 -6.655 1.00 19.36 252 VAL B C 1
ATOM 4679 O O . VAL B 1 232 ? 58.944 11.396 -7.229 1.00 19.39 252 VAL B O 1
ATOM 4683 N N . ALA B 1 233 ? 60.486 11.254 -5.593 1.00 21.27 253 ALA B N 1
ATOM 4684 C CA . ALA B 1 233 ? 59.911 10.045 -5.010 1.00 17.31 253 ALA B CA 1
ATOM 4685 C C . ALA B 1 233 ? 60.441 9.823 -3.599 1.00 22.19 253 ALA B C 1
ATOM 4686 O O . ALA B 1 233 ? 61.632 10.020 -3.335 1.00 16.69 253 ALA B O 1
ATOM 4688 N N . SER B 1 234 ? 59.562 9.356 -2.715 1.00 15.32 254 SER B N 1
ATOM 4689 C CA . SER B 1 234 ? 59.932 9.111 -1.330 1.00 18.98 254 SER B CA 1
ATOM 4690 C C . SER B 1 234 ? 58.827 8.305 -0.665 1.00 17.19 254 SER B C 1
ATOM 4691 O O . SER B 1 234 ? 57.653 8.427 -1.043 1.00 15.69 254 SER B O 1
ATOM 4694 N N . SER B 1 235 ? 59.195 7.521 0.359 1.00 13.11 255 SER B N 1
ATOM 4695 C CA . SER B 1 235 ? 58.186 7.095 1.330 1.00 15.35 255 SER B CA 1
ATOM 4696 C C . SER B 1 235 ? 57.544 8.328 1.956 1.00 12.16 255 SER B C 1
ATOM 4697 O O . SER B 1 235 ? 58.199 9.355 2.134 1.00 19.09 255 SER B O 1
ATOM 4700 N N . ALA B 1 236 ? 56.247 8.229 2.278 1.00 11.80 256 ALA B N 1
ATOM 4701 C CA . ALA B 1 236 ? 55.516 9.352 2.867 1.00 11.69 256 ALA B CA 1
ATOM 4702 C C . ALA B 1 236 ? 54.216 8.874 3.516 1.00 13.84 256 ALA B C 1
ATOM 4703 O O . ALA B 1 236 ? 53.736 7.766 3.267 1.00 15.10 256 ALA B O 1
ATOM 4705 N N . TRP B 1 237 ? 53.638 9.738 4.333 1.00 15.36 257 TRP B N 1
ATOM 4706 C CA . TRP B 1 237 ? 52.270 9.539 4.796 1.00 17.20 257 TRP B CA 1
ATOM 4707 C C . TRP B 1 237 ? 51.290 10.175 3.806 1.00 14.87 257 TRP B C 1
ATOM 4708 O O . TRP B 1 237 ? 51.659 11.073 3.029 1.00 11.90 257 TRP B O 1
ATOM 4719 N N . PRO B 1 238 ? 50.033 9.726 3.783 1.00 11.56 258 PRO B N 1
ATOM 4720 C CA . PRO B 1 238 ? 49.069 10.342 2.845 1.00 16.47 258 PRO B CA 1
ATOM 4721 C C . PRO B 1 238 ? 48.802 11.801 3.183 1.00 18.35 258 PRO B C 1
ATOM 4722 O O . PRO B 1 238 ? 48.294 12.560 2.340 1.00 15.71 258 PRO B O 1
ATOM 4726 N N . TYR B 1 239 ? 49.167 12.211 4.393 1.00 15.55 259 TYR B N 1
ATOM 4727 C CA . TYR B 1 239 ? 48.988 13.589 4.825 1.00 15.28 259 TYR B CA 1
ATOM 4728 C C . TYR B 1 239 ? 49.772 14.561 3.938 1.00 16.26 259 TYR B C 1
ATOM 4729 O O . TYR B 1 239 ? 49.204 15.521 3.393 1.00 14.43 259 TYR B O 1
ATOM 4738 N N . GLN B 1 240 ? 51.083 14.317 3.780 1.00 15.56 260 GLN B N 1
ATOM 4739 C CA . GLN B 1 240 ? 51.923 15.149 2.915 1.00 19.44 260 GLN B CA 1
ATOM 4740 C C . GLN B 1 240 ? 51.438 15.119 1.477 1.00 17.00 260 GLN B C 1
ATOM 4741 O O . GLN B 1 240 ? 51.494 16.135 0.779 1.00 14.77 260 GLN B O 1
ATOM 4747 N N . ALA B 1 241 ? 51.043 13.946 0.990 1.00 17.59 261 ALA B N 1
ATOM 4748 C CA . ALA B 1 241 ? 50.486 13.876 -0.358 1.00 15.76 261 ALA B CA 1
ATOM 4749 C C . ALA B 1 241 ? 49.254 14.758 -0.481 1.00 14.90 261 ALA B C 1
ATOM 4750 O O . ALA B 1 241 ? 49.150 15.545 -1.421 1.00 15.81 261 ALA B O 1
ATOM 4752 N N . ASN B 1 242 ? 48.321 14.658 0.470 1.00 14.51 262 ASN B N 1
ATOM 4753 C CA . ASN B 1 242 ? 47.136 15.521 0.444 1.00 20.68 262 ASN B CA 1
ATOM 4754 C C . ASN B 1 242 ? 47.526 16.988 0.426 1.00 21.38 262 ASN B C 1
ATOM 4755 O O . ASN B 1 242 ? 46.919 17.789 -0.294 1.00 16.76 262 ASN B O 1
ATOM 4760 N N . ALA B 1 243 ? 48.515 17.364 1.249 1.00 18.29 263 ALA B N 1
ATOM 4761 C CA . ALA B 1 243 ? 48.883 18.774 1.363 1.00 16.99 263 ALA B CA 1
ATOM 4762 C C . ALA B 1 243 ? 49.530 19.280 0.080 1.00 18.51 263 ALA B C 1
ATOM 4763 O O . ALA B 1 243 ? 49.256 20.407 -0.358 1.00 22.26 263 ALA B O 1
ATOM 4765 N N . LEU B 1 244 ? 50.398 18.470 -0.528 1.00 16.86 264 LEU B N 1
ATOM 4766 C CA . LEU B 1 244 ? 51.012 18.871 -1.789 1.00 17.86 264 LEU B CA 1
ATOM 4767 C C . LEU B 1 244 ? 49.969 18.975 -2.897 1.00 18.70 264 LEU B C 1
ATOM 4768 O O . LEU B 1 244 ? 49.981 19.937 -3.673 1.00 20.95 264 LEU B O 1
ATOM 4773 N N . LYS B 1 245 ? 49.048 18.006 -2.969 1.00 18.20 265 LYS B N 1
ATOM 4774 C CA . LYS B 1 245 ? 47.972 18.061 -3.960 1.00 19.11 265 LYS B CA 1
ATOM 4775 C C . LYS B 1 245 ? 47.148 19.331 -3.816 1.00 23.58 265 LYS B C 1
ATOM 4776 O O . LYS B 1 245 ? 46.840 20.003 -4.810 1.00 21.28 265 LYS B O 1
ATOM 4782 N N . ALA B 1 246 ? 46.755 19.659 -2.581 1.00 19.38 266 ALA B N 1
ATOM 4783 C CA . ALA B 1 246 ? 45.930 20.844 -2.341 1.00 27.37 266 ALA B CA 1
ATOM 4784 C C . ALA B 1 246 ? 46.661 22.149 -2.662 1.00 27.69 266 ALA B C 1
ATOM 4785 O O . ALA B 1 246 ? 46.020 23.202 -2.753 1.00 24.98 266 ALA B O 1
ATOM 4787 N N . GLU B 1 247 ? 47.969 22.090 -2.864 1.00 28.07 267 GLU B N 1
ATOM 4788 C CA . GLU B 1 247 ? 48.820 23.208 -3.240 1.00 29.16 267 GLU B CA 1
ATOM 4789 C C . GLU B 1 247 ? 49.047 23.286 -4.746 1.00 28.68 267 GLU B C 1
ATOM 4790 O O . GLU B 1 247 ? 49.928 24.033 -5.192 1.00 29.85 267 GLU B O 1
ATOM 4796 N N . GLY B 1 248 ? 48.322 22.493 -5.535 1.00 24.27 268 GLY B N 1
ATOM 4797 C CA . GLY B 1 248 ? 48.578 22.453 -6.964 1.00 22.33 268 GLY B CA 1
ATOM 4798 C C . GLY B 1 248 ? 49.827 21.704 -7.383 1.00 21.94 268 GLY B C 1
ATOM 4799 O O . GLY B 1 248 ? 50.255 21.823 -8.532 1.00 28.70 268 GLY B O 1
ATOM 4800 N N . GLN B 1 249 ? 50.408 20.911 -6.497 1.00 20.58 269 GLN B N 1
ATOM 4801 C CA . GLN B 1 249 ? 51.655 20.255 -6.870 1.00 20.31 269 GLN B CA 1
ATOM 4802 C C . GLN B 1 249 ? 51.386 18.920 -7.563 1.00 20.06 269 GLN B C 1
ATOM 4803 O O . GLN B 1 249 ? 50.466 18.192 -7.176 1.00 21.30 269 GLN B O 1
ATOM 4809 N N . PRO B 1 250 ? 52.199 18.565 -8.564 1.00 20.72 270 PRO B N 1
ATOM 4810 C CA . PRO B 1 250 ? 51.978 17.327 -9.340 1.00 22.44 270 PRO B CA 1
ATOM 4811 C C . PRO B 1 250 ? 52.479 16.082 -8.607 1.00 25.87 270 PRO B C 1
ATOM 4812 O O . PRO B 1 250 ? 53.538 15.532 -8.888 1.00 20.53 270 PRO B O 1
ATOM 4816 N N . VAL B 1 251 ? 51.693 15.612 -7.636 1.00 25.32 271 VAL B N 1
ATOM 4817 C CA . VAL B 1 251 ? 52.142 14.587 -6.689 1.00 23.25 271 VAL B CA 1
ATOM 4818 C C . VAL B 1 251 ? 51.016 13.591 -6.442 1.00 26.71 271 VAL B C 1
ATOM 4819 O O . VAL B 1 251 ? 49.840 13.969 -6.335 1.00 20.69 271 VAL B O 1
ATOM 4823 N N . ALA B 1 252 ? 51.375 12.310 -6.374 1.00 23.05 272 ALA B N 1
ATOM 4824 C CA . ALA B 1 252 ? 50.409 11.254 -6.117 1.00 22.33 272 ALA B CA 1
ATOM 4825 C C . ALA B 1 252 ? 51.127 10.141 -5.351 1.00 18.50 272 ALA B C 1
ATOM 4826 O O . ALA B 1 252 ? 52.311 10.263 -5.016 1.00 14.12 272 ALA B O 1
ATOM 4828 N N . THR B 1 253 ? 50.394 9.076 -5.022 1.00 14.83 273 THR B N 1
ATOM 4829 C CA . THR B 1 253 ? 50.940 8.010 -4.187 1.00 16.18 273 THR B CA 1
ATOM 4830 C C . THR B 1 253 ? 50.548 6.673 -4.793 1.00 17.48 273 THR B C 1
ATOM 4831 O O . THR B 1 253 ? 49.584 6.576 -5.552 1.00 18.45 273 THR B O 1
ATOM 4835 N N . VAL B 1 254 ? 51.319 5.639 -4.456 1.00 13.02 274 VAL B N 1
ATOM 4836 C CA . VAL B 1 254 ? 51.028 4.275 -4.888 1.00 21.35 274 VAL B CA 1
ATOM 4837 C C . VAL B 1 254 ? 51.335 3.322 -3.739 1.00 20.66 274 VAL B C 1
ATOM 4838 O O . VAL B 1 254 ? 52.187 3.608 -2.888 1.00 16.47 274 VAL B O 1
ATOM 4842 N N . PHE B 1 255 ? 50.593 2.197 -3.699 1.00 13.59 275 PHE B N 1
ATOM 4843 C CA . PHE B 1 255 ? 50.972 1.026 -2.910 1.00 20.16 275 PHE B CA 1
ATOM 4844 C C . PHE B 1 255 ? 51.861 0.145 -3.783 1.00 18.22 275 PHE B C 1
ATOM 4845 O O . PHE B 1 255 ? 51.342 -0.500 -4.707 1.00 16.46 275 PHE B O 1
ATOM 4853 N N . PRO B 1 256 ? 53.166 0.071 -3.539 1.00 14.15 276 PRO B N 1
ATOM 4854 C CA . PRO B 1 256 ? 54.045 -0.676 -4.450 1.00 21.37 276 PRO B CA 1
ATOM 4855 C C . PRO B 1 256 ? 53.899 -2.186 -4.285 1.00 21.33 276 PRO B C 1
ATOM 4856 O O . PRO B 1 256 ? 53.335 -2.711 -3.320 1.00 13.85 276 PRO B O 1
ATOM 4860 N N . LYS B 1 257 ? 54.473 -2.886 -5.259 1.00 20.51 277 LYS B N 1
ATOM 4861 C CA . LYS B 1 257 ? 54.280 -4.324 -5.382 1.00 19.12 277 LYS B CA 1
ATOM 4862 C C . LYS B 1 257 ? 54.870 -5.085 -4.203 1.00 20.48 277 LYS B C 1
ATOM 4863 O O . LYS B 1 257 ? 54.389 -6.171 -3.879 1.00 21.77 277 LYS B O 1
ATOM 4869 N N . GLU B 1 258 ? 55.903 -4.546 -3.547 1.00 14.22 278 GLU B N 1
ATOM 4870 C CA . GLU B 1 258 ? 56.494 -5.236 -2.404 1.00 20.84 278 GLU B CA 1
ATOM 4871 C C . GLU B 1 258 ? 55.651 -5.115 -1.143 1.00 17.70 278 GLU B C 1
ATOM 4872 O O . GLU B 1 258 ? 55.988 -5.737 -0.128 1.00 15.65 278 GLU B O 1
ATOM 4878 N N . GLY B 1 259 ? 54.601 -4.313 -1.166 1.00 18.15 279 GLY B N 1
ATOM 4879 C CA . GLY B 1 259 ? 53.830 -4.055 0.040 1.00 13.74 279 GLY B CA 1
ATOM 4880 C C . GLY B 1 259 ? 54.307 -2.808 0.770 1.00 13.44 279 GLY B C 1
ATOM 4881 O O . GLY B 1 259 ? 55.268 -2.136 0.390 1.00 14.51 279 GLY B O 1
ATOM 4882 N N . VAL B 1 260 ? 53.604 -2.483 1.843 1.00 10.73 280 VAL B N 1
ATOM 4883 C CA . VAL B 1 260 ? 53.891 -1.284 2.611 1.00 9.61 280 VAL B CA 1
ATOM 4884 C C . VAL B 1 260 ? 53.850 -1.595 4.104 1.00 10.73 280 VAL B C 1
ATOM 4885 O O . VAL B 1 260 ? 53.161 -2.517 4.559 1.00 9.90 280 VAL B O 1
ATOM 4889 N N . THR B 1 261 ? 54.580 -0.791 4.870 1.00 12.44 281 THR B N 1
ATOM 4890 C CA . THR B 1 261 ? 54.391 -0.740 6.301 1.00 11.85 281 THR B CA 1
ATOM 4891 C C . THR B 1 261 ? 53.263 0.245 6.586 1.00 14.21 281 THR B C 1
ATOM 4892 O O . THR B 1 261 ? 52.679 0.837 5.682 1.00 8.07 281 THR B O 1
ATOM 4896 N N . GLY B 1 262 ? 52.942 0.424 7.855 1.00 15.54 282 GLY B N 1
ATOM 4897 C CA . GLY B 1 262 ? 51.934 1.389 8.225 1.00 15.66 282 GLY B CA 1
ATOM 4898 C C . GLY B 1 262 ? 51.867 1.465 9.728 1.00 11.96 282 GLY B C 1
ATOM 4899 O O . GLY B 1 262 ? 52.776 1.008 10.417 1.00 8.89 282 GLY B O 1
ATOM 4900 N N . TRP B 1 263 ? 50.780 2.038 10.242 1.00 13.38 283 TRP B N 1
ATOM 4901 C CA . TRP B 1 263 ? 50.728 2.351 11.666 1.00 13.24 283 TRP B CA 1
ATOM 4902 C C . TRP B 1 263 ? 49.285 2.330 12.111 1.00 12.64 283 TRP B C 1
ATOM 4903 O O . TRP B 1 263 ? 48.396 2.721 11.344 1.00 10.74 283 TRP B O 1
ATOM 4914 N N . ALA B 1 264 ? 49.057 1.815 13.323 1.00 11.92 284 ALA B N 1
ATOM 4915 C CA . ALA B 1 264 ? 47.772 1.932 14.021 1.00 8.01 284 ALA B CA 1
ATOM 4916 C C . ALA B 1 264 ? 48.022 2.726 15.289 1.00 12.07 284 ALA B C 1
ATOM 4917 O O . ALA B 1 264 ? 48.839 2.315 16.124 1.00 9.53 284 ALA B O 1
ATOM 4919 N N . ASP B 1 265 ? 47.340 3.859 15.429 1.00 8.34 285 ASP B N 1
ATOM 4920 C CA . ASP B 1 265 ? 47.671 4.836 16.456 1.00 7.64 285 ASP B CA 1
ATOM 4921 C C . ASP B 1 265 ? 46.641 4.783 17.572 1.00 12.23 285 ASP B C 1
ATOM 4922 O O . ASP B 1 265 ? 45.458 4.586 17.318 1.00 11.43 285 ASP B O 1
ATOM 4927 N N . THR B 1 266 ? 47.121 4.941 18.806 1.00 11.72 286 THR B N 1
ATOM 4928 C CA . THR B 1 266 ? 46.331 4.806 20.024 1.00 13.86 286 THR B CA 1
ATOM 4929 C C . THR B 1 266 ? 46.572 6.046 20.875 1.00 14.22 286 THR B C 1
ATOM 4930 O O . THR B 1 266 ? 47.722 6.406 21.117 1.00 10.71 286 THR B O 1
ATOM 4934 N N . THR B 1 267 ? 45.501 6.693 21.320 1.00 15.32 287 THR B N 1
ATOM 4935 C CA . THR B 1 267 ? 45.611 7.793 22.259 1.00 15.29 287 THR B CA 1
ATOM 4936 C C . THR B 1 267 ? 45.838 7.228 23.664 1.00 17.87 287 THR B C 1
ATOM 4937 O O . THR B 1 267 ? 44.987 6.507 24.213 1.00 13.80 287 THR B O 1
ATOM 4949 N N . LEU B 1 269 ? 47.172 7.575 27.796 1.00 17.03 289 LEU B N 1
ATOM 4950 C CA . LEU B 1 269 ? 47.152 8.486 28.933 1.00 18.00 289 LEU B CA 1
ATOM 4951 C C . LEU B 1 269 ? 48.419 8.325 29.769 1.00 15.95 289 LEU B C 1
ATOM 4952 O O . LEU B 1 269 ? 48.708 7.237 30.287 1.00 16.04 289 LEU B O 1
ATOM 4957 N N . HIS B 1 270 ? 49.164 9.420 29.923 1.00 18.75 290 HIS B N 1
ATOM 4958 C CA . HIS B 1 270 ? 50.380 9.406 30.722 1.00 19.94 290 HIS B CA 1
ATOM 4959 C C . HIS B 1 270 ? 50.101 8.967 32.159 1.00 19.89 290 HIS B C 1
ATOM 4960 O O . HIS B 1 270 ? 49.111 9.382 32.766 1.00 19.54 290 HIS B O 1
ATOM 4967 N N . SER B 1 271 ? 51.004 8.148 32.717 1.00 20.50 291 SER B N 1
ATOM 4968 C CA . SER B 1 271 ? 50.748 7.515 34.016 1.00 27.53 291 SER B CA 1
ATOM 4969 C C . SER B 1 271 ? 50.604 8.519 35.156 1.00 33.55 291 SER B C 1
ATOM 4970 O O . SER B 1 271 ? 49.918 8.228 36.146 1.00 39.15 291 SER B O 1
ATOM 4973 N N . GLU B 1 272 ? 51.225 9.690 35.064 1.00 24.10 292 GLU B N 1
ATOM 4974 C CA . GLU B 1 272 ? 51.026 10.704 36.097 1.00 35.03 292 GLU B CA 1
ATOM 4975 C C . GLU B 1 272 ? 50.295 11.926 35.553 1.00 33.44 292 GLU B C 1
ATOM 4976 O O . GLU B 1 272 ? 50.535 13.050 35.992 1.00 34.47 292 GLU B O 1
ATOM 4982 N N . ALA B 1 273 ? 49.371 11.709 34.610 1.00 25.61 293 ALA B N 1
ATOM 4983 C CA . ALA B 1 273 ? 48.747 12.808 33.894 1.00 19.51 293 ALA B CA 1
ATOM 4984 C C . ALA B 1 273 ? 48.013 13.727 34.855 1.00 27.63 293 ALA B C 1
ATOM 4985 O O . ALA B 1 273 ? 47.286 13.277 35.746 1.00 22.42 293 ALA B O 1
ATOM 4987 N N . LYS B 1 274 ? 48.216 15.026 34.660 1.00 24.73 294 LYS B N 1
ATOM 4988 C CA . LYS B 1 274 ? 47.641 16.038 35.531 1.00 26.22 294 LYS B CA 1
ATOM 4989 C C . LYS B 1 274 ? 46.191 16.338 35.204 1.00 24.07 294 LYS B C 1
ATOM 4990 O O . LYS B 1 274 ? 45.471 16.827 36.075 1.00 23.86 294 LYS B O 1
ATOM 4993 N N . HIS B 1 275 ? 45.737 16.037 33.992 1.00 24.82 295 HIS B N 1
ATOM 4994 C CA . HIS B 1 275 ? 44.376 16.356 33.560 1.00 21.23 295 HIS B CA 1
ATOM 4995 C C . HIS B 1 275 ? 43.662 15.112 33.035 1.00 22.19 295 HIS B C 1
ATOM 4996 O O . HIS B 1 275 ? 43.208 15.066 31.884 1.00 20.27 295 HIS B O 1
ATOM 5003 N N . PRO B 1 276 ? 43.497 14.090 33.884 1.00 20.90 296 PRO B N 1
ATOM 5004 C CA . PRO B 1 276 ? 42.886 12.846 33.395 1.00 23.71 296 PRO B CA 1
ATOM 5005 C C . PRO B 1 276 ? 41.429 13.011 33.008 1.00 19.10 296 PRO B C 1
ATOM 5006 O O . PRO B 1 276 ? 40.935 12.248 32.170 1.00 18.06 296 PRO B O 1
ATOM 5010 N N . VAL B 1 277 ? 40.720 13.985 33.584 1.00 19.44 297 VAL B N 1
ATOM 5011 C CA . VAL B 1 277 ? 39.305 14.120 33.269 1.00 25.93 297 VAL B CA 1
ATOM 5012 C C . VAL B 1 277 ? 39.135 14.671 31.859 1.00 21.91 297 VAL B C 1
ATOM 5013 O O . VAL B 1 277 ? 38.370 14.130 31.052 1.00 19.23 297 VAL B O 1
ATOM 5017 N N . CYS B 1 278 ? 39.857 15.749 31.545 1.00 20.16 298 CYS B N 1
ATOM 5018 C CA . CYS B 1 278 ? 39.909 16.267 30.182 1.00 22.66 298 CYS B CA 1
ATOM 5019 C C . CYS B 1 278 ? 40.358 15.204 29.199 1.00 17.91 298 CYS B C 1
ATOM 5020 O O . CYS B 1 278 ? 39.821 15.101 28.088 1.00 18.54 298 CYS B O 1
ATOM 5023 N N . ALA B 1 279 ? 41.363 14.418 29.581 1.00 16.41 299 ALA B N 1
ATOM 5024 C CA . ALA B 1 279 ? 41.902 13.419 28.672 1.00 15.22 299 ALA B CA 1
ATOM 5025 C C . ALA B 1 279 ? 40.877 12.336 28.353 1.00 19.18 299 ALA B C 1
ATOM 5026 O O . ALA B 1 279 ? 40.747 11.925 27.192 1.00 19.15 299 ALA B O 1
ATOM 5028 N N . TYR B 1 280 ? 40.132 11.865 29.361 1.00 17.56 300 TYR B N 1
ATOM 5029 C CA . TYR B 1 280 ? 39.079 10.897 29.080 1.00 17.48 300 TYR B CA 1
ATOM 5030 C C . TYR B 1 280 ? 38.010 11.504 28.186 1.00 19.01 300 TYR B C 1
ATOM 5031 O O . TYR B 1 280 ? 37.467 10.825 27.305 1.00 21.82 300 TYR B O 1
ATOM 5040 N N . LYS B 1 281 ? 37.690 12.783 28.409 1.00 17.79 301 LYS B N 1
ATOM 5041 C CA . LYS B 1 281 ? 36.722 13.469 27.559 1.00 21.00 301 LYS B CA 1
ATOM 5042 C C . LYS B 1 281 ? 37.221 13.548 26.123 1.00 20.42 301 LYS B C 1
ATOM 5043 O O . LYS B 1 281 ? 36.457 13.298 25.183 1.00 17.20 301 LYS B O 1
ATOM 5049 N N . TRP B 1 282 ? 38.503 13.875 25.939 1.00 15.61 302 TRP B N 1
ATOM 5050 C CA . TRP B 1 282 ? 39.104 13.867 24.604 1.00 14.64 302 TRP B CA 1
A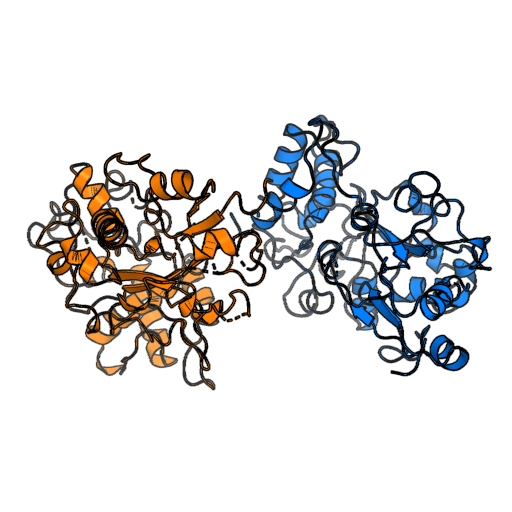TOM 5051 C C . TRP B 1 282 ? 39.054 12.483 23.964 1.00 17.55 302 TRP B C 1
ATOM 5052 O O . TRP B 1 282 ? 38.749 12.344 22.772 1.00 15.90 302 TRP B O 1
ATOM 5071 N N . ASN B 1 284 ? 36.966 10.034 24.404 1.00 15.52 304 ASN B N 1
ATOM 5072 C CA . ASN B 1 284 ? 35.617 9.729 23.932 1.00 15.54 304 ASN B CA 1
ATOM 5073 C C . ASN B 1 284 ? 35.225 10.590 22.737 1.00 16.91 304 ASN B C 1
ATOM 5074 O O . ASN B 1 284 ? 34.580 10.110 21.796 1.00 15.74 304 ASN B O 1
ATOM 5079 N N . TRP B 1 285 ? 35.540 11.878 22.802 1.00 15.71 305 TRP B N 1
ATOM 5080 C CA . TRP B 1 285 ? 35.231 12.791 21.711 1.00 17.64 305 TRP B CA 1
ATOM 5081 C C . TRP B 1 285 ? 35.982 12.408 20.437 1.00 14.84 305 TRP B C 1
ATOM 5082 O O . TRP B 1 285 ? 35.449 12.542 19.333 1.00 15.96 305 TRP B O 1
ATOM 5093 N N . SER B 1 286 ? 37.205 11.919 20.572 1.00 13.83 306 SER B N 1
ATOM 5094 C CA . SER B 1 286 ? 37.996 11.513 19.413 1.00 12.91 306 SER B CA 1
ATOM 5095 C C . SER B 1 286 ? 37.324 10.410 18.600 1.00 14.40 306 SER B C 1
ATOM 5096 O O . SER B 1 286 ? 37.591 10.299 17.403 1.00 12.91 306 SER B O 1
ATOM 5099 N N . LEU B 1 287 ? 36.434 9.625 19.216 1.00 14.92 307 LEU B N 1
ATOM 5100 C CA . LEU B 1 287 ? 35.716 8.520 18.598 1.00 14.76 307 LEU B CA 1
ATOM 5101 C C . LEU B 1 287 ? 34.384 8.923 17.974 1.00 15.02 307 LEU B C 1
ATOM 5102 O O . LEU B 1 287 ? 33.747 8.070 17.333 1.00 21.62 307 LEU B O 1
ATOM 5107 N N . THR B 1 288 ? 33.949 10.172 18.115 1.00 15.52 308 THR B N 1
ATOM 5108 C CA . THR B 1 288 ? 32.691 10.565 17.497 1.00 22.06 308 THR B CA 1
ATOM 5109 C C . THR B 1 288 ? 32.803 10.439 15.971 1.00 22.27 308 THR B C 1
ATOM 5110 O O . THR B 1 288 ? 33.874 10.690 15.399 1.00 22.21 308 THR B O 1
ATOM 5114 N N . PRO B 1 289 ? 31.733 10.011 15.283 1.00 25.16 309 PRO B N 1
ATOM 5115 C CA . PRO B 1 289 ? 31.881 9.676 13.852 1.00 25.09 309 PRO B CA 1
ATOM 5116 C C . PRO B 1 289 ? 32.368 10.824 12.978 1.00 26.29 309 PRO B C 1
ATOM 5117 O O . PRO B 1 289 ? 33.238 10.600 12.126 1.00 19.48 309 PRO B O 1
ATOM 5121 N N . LYS B 1 290 ? 31.869 12.048 13.170 1.00 22.25 310 LYS B N 1
ATOM 5122 C CA . LYS B 1 290 ? 32.308 13.142 12.304 1.00 24.07 310 LYS B CA 1
ATOM 5123 C C . LYS B 1 290 ? 33.774 13.467 12.513 1.00 18.56 310 LYS B C 1
ATOM 5124 O O . LYS B 1 290 ? 34.491 13.747 11.539 1.00 16.63 310 LYS B O 1
ATOM 5130 N N . VAL B 1 291 ? 34.236 13.469 13.771 1.00 18.13 311 VAL B N 1
ATOM 5131 C CA . VAL B 1 291 ? 35.660 13.695 14.041 1.00 14.76 311 VAL B CA 1
ATOM 5132 C C . VAL B 1 291 ? 36.488 12.624 13.339 1.00 14.46 311 VAL B C 1
ATOM 5133 O O . VAL B 1 291 ? 37.465 12.910 12.632 1.00 13.41 311 VAL B O 1
ATOM 5137 N N . GLN B 1 292 ? 36.083 11.368 13.517 1.00 13.75 312 GLN B N 1
ATOM 5138 C CA . GLN B 1 292 ? 36.835 10.250 12.967 1.00 21.81 312 GLN B CA 1
ATOM 5139 C C . GLN B 1 292 ? 36.939 10.346 11.451 1.00 17.80 312 GLN B C 1
ATOM 5140 O O . GLN B 1 292 ? 38.023 10.137 10.880 1.00 14.79 312 GLN B O 1
ATOM 5146 N N . GLY B 1 293 ? 35.829 10.676 10.783 1.00 22.49 313 GLY B N 1
ATOM 5147 C CA . GLY B 1 293 ? 35.880 10.842 9.340 1.00 20.70 313 GLY B CA 1
ATOM 5148 C C . GLY B 1 293 ? 36.640 12.088 8.924 1.00 15.62 313 GLY B C 1
ATOM 5149 O O . GLY B 1 293 ? 37.336 12.086 7.902 1.00 13.76 313 GLY B O 1
ATOM 5150 N N . ASP B 1 294 ? 36.506 13.177 9.700 1.00 16.79 314 ASP B N 1
ATOM 5151 C CA . ASP B 1 294 ? 37.173 14.432 9.338 1.00 18.82 314 ASP B CA 1
ATOM 5152 C C . ASP B 1 294 ? 38.686 14.294 9.421 1.00 18.75 314 ASP B C 1
ATOM 5153 O O . ASP B 1 294 ? 39.413 14.838 8.580 1.00 17.40 314 ASP B O 1
ATOM 5158 N N . VAL B 1 295 ? 39.179 13.619 10.461 1.00 12.38 315 VAL B N 1
ATOM 5159 C CA . VAL B 1 295 ? 40.611 13.377 10.584 1.00 14.48 315 VAL B CA 1
ATOM 5160 C C . VAL B 1 295 ? 41.092 12.460 9.453 1.00 15.44 315 VAL B C 1
ATOM 5161 O O . VAL B 1 295 ? 42.146 12.697 8.854 1.00 11.26 315 VAL B O 1
ATOM 5165 N N . ALA B 1 296 ? 40.328 11.395 9.149 1.00 11.27 316 ALA B N 1
ATOM 5166 C CA . ALA B 1 296 ? 40.676 10.515 8.028 1.00 11.13 316 ALA B CA 1
ATOM 5167 C C . ALA B 1 296 ? 40.730 11.296 6.715 1.00 11.84 316 ALA B C 1
ATOM 5168 O O . ALA B 1 296 ? 41.608 11.068 5.863 1.00 11.29 316 ALA B O 1
ATOM 5170 N N . ALA B 1 297 ? 39.784 12.211 6.542 1.00 12.43 317 ALA B N 1
ATOM 5171 C CA . ALA B 1 297 ? 39.750 13.058 5.362 1.00 13.05 317 ALA B CA 1
ATOM 5172 C C . ALA B 1 297 ? 41.028 13.869 5.271 1.00 16.80 317 ALA B C 1
ATOM 5173 O O . ALA B 1 297 ? 41.719 13.869 4.245 1.00 18.13 317 ALA B O 1
ATOM 5175 N N . TRP B 1 298 ? 41.355 14.561 6.360 1.00 12.23 318 TRP B N 1
ATOM 5176 C CA . TRP B 1 298 ? 42.512 15.445 6.382 1.00 12.30 318 TRP B CA 1
ATOM 5177 C C . TRP B 1 298 ? 43.812 14.661 6.220 1.00 11.85 318 TRP B C 1
ATOM 5178 O O . TRP B 1 298 ? 44.667 15.008 5.390 1.00 11.48 318 TRP B O 1
ATOM 5189 N N . PHE B 1 299 ? 43.995 13.605 7.019 1.00 14.16 319 PHE B N 1
ATOM 5190 C CA . PHE B 1 299 ? 45.306 12.972 7.040 1.00 15.97 319 PHE B CA 1
ATOM 5191 C C . PHE B 1 299 ? 45.446 11.951 5.939 1.00 13.53 319 PHE B C 1
ATOM 5192 O O . PHE B 1 299 ? 46.572 11.601 5.562 1.00 18.44 319 PHE B O 1
ATOM 5200 N N . GLY B 1 300 ? 44.336 11.480 5.395 1.00 12.55 320 GLY B N 1
ATOM 5201 C CA . GLY B 1 300 ? 44.412 10.404 4.446 1.00 15.23 320 GLY B CA 1
ATOM 5202 C C . GLY B 1 300 ? 44.457 9.058 5.109 1.00 14.06 320 GLY B C 1
ATOM 5203 O O . GLY B 1 300 ? 44.650 8.050 4.425 1.00 17.97 320 GLY B O 1
ATOM 5204 N N . SER B 1 301 ? 44.311 9.030 6.427 1.00 15.97 321 SER B N 1
ATOM 5205 C CA . SER B 1 301 ? 44.277 7.808 7.205 1.00 16.82 321 SER B CA 1
ATOM 5206 C C . SER B 1 301 ? 42.867 7.235 7.145 1.00 14.36 321 SER B C 1
ATOM 5207 O O . SER B 1 301 ? 42.028 7.671 6.350 1.00 14.10 321 SER B O 1
ATOM 5210 N N . LEU B 1 302 ? 42.613 6.218 7.971 1.00 9.76 322 LEU B N 1
ATOM 5211 C CA . LEU B 1 302 ? 41.370 5.498 8.113 1.00 10.39 322 LEU B CA 1
ATOM 5212 C C . LEU B 1 302 ? 40.874 5.599 9.548 1.00 14.94 322 LEU B C 1
ATOM 5213 O O . LEU B 1 302 ? 41.667 5.498 10.506 1.00 9.77 322 LEU B O 1
ATOM 5218 N N . PRO B 1 303 ? 39.573 5.817 9.724 1.00 11.54 323 PRO B N 1
ATOM 5219 C CA . PRO B 1 303 ? 39.013 5.862 11.073 1.00 11.83 323 PRO B CA 1
ATOM 5220 C C . PRO B 1 303 ? 38.984 4.479 11.707 1.00 11.92 323 PRO B C 1
ATOM 5221 O O . PRO B 1 303 ? 38.783 3.453 11.043 1.00 11.89 323 PRO B O 1
ATOM 5225 N N . VAL B 1 304 ? 39.135 4.478 13.031 1.00 12.90 324 VAL B N 1
ATOM 5226 C CA . VAL B 1 304 ? 38.924 3.272 13.832 1.00 15.33 324 VAL B CA 1
ATOM 5227 C C . VAL B 1 304 ? 37.470 3.053 14.197 1.00 17.47 324 VAL B C 1
ATOM 5228 O O . VAL B 1 304 ? 37.113 1.999 14.741 1.00 14.40 324 VAL B O 1
ATOM 5232 N N . VAL B 1 305 ? 36.609 4.014 13.912 1.00 16.52 325 VAL B N 1
ATOM 5233 C CA . VAL B 1 305 ? 35.175 3.850 14.067 1.00 16.83 325 VAL B CA 1
ATOM 5234 C C . VAL B 1 305 ? 34.564 3.743 12.668 1.00 19.22 325 VAL B C 1
ATOM 5235 O O . VAL B 1 305 ? 34.565 4.731 11.912 1.00 15.84 325 VAL B O 1
ATOM 5239 N N . PRO B 1 306 ? 34.068 2.565 12.262 1.00 19.62 326 PRO B N 1
ATOM 5240 C CA . PRO B 1 306 ? 33.610 2.396 10.869 1.00 22.20 326 PRO B CA 1
ATOM 5241 C C . PRO B 1 306 ? 32.492 3.332 10.472 1.00 16.90 326 PRO B C 1
ATOM 5242 O O . PRO B 1 306 ? 32.420 3.712 9.300 1.00 20.79 326 PRO B O 1
ATOM 5246 N N . GLU B 1 307 ? 31.617 3.715 11.409 1.00 17.58 327 GLU B N 1
ATOM 5247 C CA . GLU B 1 307 ? 30.628 4.760 11.138 1.00 18.60 327 GLU B CA 1
ATOM 5248 C C . GLU B 1 307 ? 31.279 6.051 10.660 1.00 19.57 327 GLU B C 1
ATOM 5249 O O . GLU B 1 307 ? 30.630 6.860 9.991 1.00 19.09 327 GLU B O 1
ATOM 5255 N N . GLY B 1 308 ? 32.539 6.285 11.022 1.00 16.58 328 GLY B N 1
ATOM 5256 C CA . GLY B 1 308 ? 33.222 7.470 10.532 1.00 26.49 328 GLY B CA 1
ATOM 5257 C C . GLY B 1 308 ? 33.302 7.529 9.019 1.00 24.86 328 GLY B C 1
ATOM 5258 O O . GLY B 1 308 ? 33.453 8.618 8.447 1.00 19.40 328 GLY B O 1
ATOM 5259 N N . CYS B 1 309 ? 33.204 6.377 8.355 1.00 19.29 329 CYS B N 1
ATOM 5260 C CA . CYS B 1 309 ? 33.305 6.350 6.905 1.00 21.78 329 CYS B CA 1
ATOM 5261 C C . CYS B 1 309 ? 32.147 7.067 6.223 1.00 25.42 329 CYS B C 1
ATOM 5262 O O . CYS B 1 309 ? 32.271 7.431 5.052 1.00 25.80 329 CYS B O 1
ATOM 5265 N N . LYS B 1 310 ? 31.034 7.293 6.917 1.00 23.35 330 LYS B N 1
ATOM 5266 C CA . LYS B 1 310 ? 29.857 7.878 6.287 1.00 27.01 330 LYS B CA 1
ATOM 5267 C C . LYS B 1 310 ? 29.394 9.172 6.953 1.00 27.05 330 LYS B C 1
ATOM 5268 O O . LYS B 1 310 ? 28.349 9.713 6.568 1.00 31.03 330 LYS B O 1
ATOM 5274 N N . ALA B 1 311 ? 30.138 9.698 7.924 1.00 22.29 331 ALA B N 1
ATOM 5275 C CA . ALA B 1 311 ? 29.696 10.861 8.685 1.00 21.87 331 ALA B CA 1
ATOM 5276 C C . ALA B 1 311 ? 30.448 12.130 8.315 1.00 23.58 331 ALA B C 1
ATOM 5277 O O . ALA B 1 311 ? 30.293 13.144 8.996 1.00 24.97 331 ALA B O 1
ATOM 5279 N N . SER B 1 312 ? 31.250 12.104 7.265 1.00 19.62 332 SER B N 1
ATOM 5280 C CA . SER B 1 312 ? 32.072 13.261 6.936 1.00 29.18 332 SER B CA 1
ATOM 5281 C C . SER B 1 312 ? 32.038 13.543 5.437 1.00 28.40 332 SER B C 1
ATOM 5282 O O . SER B 1 312 ? 32.570 12.749 4.648 1.00 27.53 332 SER B O 1
ATOM 5285 N N . PRO B 1 313 ? 31.421 14.645 4.995 1.00 21.03 333 PRO B N 1
ATOM 5286 C CA . PRO B 1 313 ? 31.444 14.963 3.554 1.00 29.72 333 PRO B CA 1
ATOM 5287 C C . PRO B 1 313 ? 32.820 15.351 3.053 1.00 27.08 333 PRO B C 1
ATOM 5288 O O . PRO B 1 313 ? 33.096 15.182 1.858 1.00 26.06 333 PRO B O 1
ATOM 5292 N N . LEU B 1 314 ? 33.682 15.875 3.933 1.00 22.86 334 LEU B N 1
ATOM 5293 C CA . LEU B 1 314 ? 35.072 16.110 3.574 1.00 25.75 334 LEU B CA 1
ATOM 5294 C C . LEU B 1 314 ? 35.752 14.811 3.176 1.00 25.17 334 LEU B C 1
ATOM 5295 O O . LEU B 1 314 ? 36.560 14.784 2.240 1.00 24.07 334 LEU B O 1
ATOM 5300 N N . LEU B 1 315 ? 35.455 13.729 3.897 1.00 17.14 335 LEU B N 1
ATOM 5301 C CA . LEU B 1 315 ? 35.979 12.414 3.540 1.00 16.46 335 LEU B CA 1
ATOM 5302 C C . LEU B 1 315 ? 35.260 11.863 2.326 1.00 18.40 335 LEU B C 1
ATOM 5303 O O . LEU B 1 315 ? 35.882 11.225 1.465 1.00 22.12 335 LEU B O 1
ATOM 5308 N N . GLY B 1 316 ? 33.956 12.114 2.247 1.00 18.86 336 GLY B N 1
ATOM 5309 C CA . GLY B 1 316 ? 33.167 11.735 1.095 1.00 27.35 336 GLY B CA 1
ATOM 5310 C C . GLY B 1 316 ? 32.779 10.267 1.102 1.00 27.64 336 GLY B C 1
ATOM 5311 O O . GLY B 1 316 ? 33.275 9.452 1.889 1.00 27.35 336 GLY B O 1
ATOM 5312 N N . GLU B 1 317 ? 31.888 9.934 0.155 1.00 23.16 337 GLU B N 1
ATOM 5313 C CA . GLU B 1 317 ? 31.322 8.591 0.020 1.00 26.45 337 GLU B CA 1
ATOM 5314 C C . GLU B 1 317 ? 32.384 7.519 -0.226 1.00 25.96 337 GLU B C 1
ATOM 5315 O O . GLU B 1 317 ? 32.258 6.386 0.255 1.00 26.60 337 GLU B O 1
ATOM 5321 N N A LYS B 1 318 ? 33.416 7.848 -0.998 0.57 26.12 338 LYS B N 1
ATOM 5322 N N B LYS B 1 318 ? 33.425 7.855 -0.980 0.43 25.80 338 LYS B N 1
ATOM 5323 C CA A LYS B 1 318 ? 34.426 6.877 -1.399 0.57 24.08 338 LYS B CA 1
ATOM 5324 C CA B LYS B 1 318 ? 34.418 6.875 -1.393 0.43 24.18 338 LYS B CA 1
ATOM 5325 C C A LYS B 1 318 ? 35.735 7.026 -0.639 0.57 18.18 338 LYS B C 1
ATOM 5326 C C B LYS B 1 318 ? 35.751 7.066 -0.682 0.43 18.20 338 LYS B C 1
ATOM 5327 O O A LYS B 1 318 ? 36.681 6.284 -0.918 0.57 17.54 338 LYS B O 1
ATOM 5328 O O B LYS B 1 318 ? 36.724 6.385 -1.021 0.43 17.57 338 LYS B O 1
ATOM 5339 N N . GLY B 1 319 ? 35.812 7.969 0.301 1.00 23.92 339 GLY B N 1
ATOM 5340 C CA . GLY B 1 319 ? 37.076 8.241 0.969 1.00 20.99 339 GLY B CA 1
ATOM 5341 C C . GLY B 1 319 ? 37.645 7.047 1.712 1.00 15.65 339 GLY B C 1
ATOM 5342 O O . GLY B 1 319 ? 38.842 6.778 1.640 1.00 17.28 339 GLY B O 1
ATOM 5343 N N . CYS B 1 320 ? 36.801 6.305 2.432 1.00 15.67 340 CYS B N 1
ATOM 5344 C CA . CYS B 1 320 ? 37.316 5.149 3.165 1.00 16.61 340 CYS B CA 1
ATOM 5345 C C . CYS B 1 320 ? 37.883 4.098 2.215 1.00 17.38 340 CYS B C 1
ATOM 5346 O O . CYS B 1 320 ? 38.972 3.553 2.452 1.00 18.39 340 CYS B O 1
ATOM 5349 N N . GLU B 1 321 ? 37.167 3.812 1.132 1.00 15.17 341 GLU B N 1
ATOM 5350 C CA . GLU B 1 321 ? 37.652 2.838 0.163 1.00 20.73 341 GLU B CA 1
ATOM 5351 C C . GLU B 1 321 ? 38.926 3.327 -0.511 1.00 14.71 341 GLU B C 1
ATOM 5352 O O . GLU B 1 321 ? 39.909 2.590 -0.601 1.00 17.27 341 GLU B O 1
ATOM 5358 N N . THR B 1 322 ? 38.958 4.598 -0.906 1.00 15.21 342 THR B N 1
ATOM 5359 C CA . THR B 1 322 ? 40.145 5.156 -1.552 1.00 17.59 342 THR B CA 1
ATOM 5360 C C . THR B 1 322 ? 41.364 5.167 -0.632 1.00 20.52 342 THR B C 1
ATOM 5361 O O . THR B 1 322 ? 42.478 4.878 -1.077 1.00 20.72 342 THR B O 1
ATOM 5365 N N . ASN B 1 323 ? 41.180 5.509 0.646 1.00 13.41 343 ASN B N 1
ATOM 5366 C CA . ASN B 1 323 ? 42.309 5.604 1.565 1.00 17.13 343 ASN B CA 1
ATOM 5367 C C . ASN B 1 323 ? 42.843 4.236 1.958 1.00 15.21 343 ASN B C 1
ATOM 5368 O O . ASN B 1 323 ? 43.954 4.159 2.481 1.00 12.38 343 ASN B O 1
ATOM 5373 N N . GLY B 1 324 ? 42.078 3.163 1.715 1.00 14.70 344 GLY B N 1
ATOM 5374 C CA . GLY B 1 324 ? 42.520 1.803 1.983 1.00 11.40 344 GLY B CA 1
ATOM 5375 C C . GLY B 1 324 ? 41.809 1.051 3.100 1.00 11.82 344 GLY B C 1
ATOM 5376 O O . GLY B 1 324 ? 42.441 0.224 3.765 1.00 12.11 344 GLY B O 1
ATOM 5377 N N . PHE B 1 325 ? 40.510 1.301 3.317 1.00 12.62 345 PHE B N 1
ATOM 5378 C CA . PHE B 1 325 ? 39.810 0.683 4.458 1.00 16.14 345 PHE B CA 1
ATOM 5379 C C . PHE B 1 325 ? 39.874 -0.845 4.401 1.00 14.27 345 PHE B C 1
ATOM 5380 O O . PHE B 1 325 ? 39.990 -1.495 5.449 1.00 13.64 345 PHE B O 1
ATOM 5388 N N . ASN B 1 326 ? 39.860 -1.434 3.194 1.00 16.26 346 ASN B N 1
ATOM 5389 C CA . ASN B 1 326 ? 39.874 -2.888 3.033 1.00 22.46 346 ASN B CA 1
ATOM 5390 C C . ASN B 1 326 ? 41.277 -3.450 2.928 1.00 19.58 346 ASN B C 1
ATOM 5391 O O . ASN B 1 326 ? 41.445 -4.643 2.650 1.00 21.00 346 ASN B O 1
ATOM 5396 N N . TYR B 1 327 ? 42.278 -2.618 3.135 1.00 12.20 347 TYR B N 1
ATOM 5397 C CA . TYR B 1 327 ? 43.665 -2.987 2.974 1.00 17.84 347 TYR B CA 1
ATOM 5398 C C . TYR B 1 327 ? 44.323 -3.290 4.320 1.00 17.55 347 TYR B C 1
ATOM 5399 O O . TYR B 1 327 ? 45.503 -3.661 4.345 1.00 18.61 347 TYR B O 1
ATOM 5408 N N . PHE B 1 328 ? 43.564 -3.174 5.426 1.00 12.70 348 PHE B N 1
ATOM 5409 C CA . PHE B 1 328 ? 44.094 -3.373 6.771 1.00 13.09 348 PHE B CA 1
ATOM 5410 C C . PHE B 1 328 ? 44.994 -4.599 6.862 1.00 17.50 348 PHE B C 1
ATOM 5411 O O . PHE B 1 328 ? 46.125 -4.516 7.344 1.00 14.02 348 PHE B O 1
ATOM 5419 N N . ASP B 1 329 ? 44.503 -5.759 6.449 1.00 15.28 349 ASP B N 1
ATOM 5420 C CA . ASP B 1 329 ? 45.343 -6.909 6.760 1.00 23.06 349 ASP B CA 1
ATOM 5421 C C . ASP B 1 329 ? 46.480 -7.099 5.761 1.00 21.23 349 ASP B C 1
ATOM 5422 O O . ASP B 1 329 ? 47.230 -8.081 5.885 1.00 16.64 349 ASP B O 1
ATOM 5427 N N . LYS B 1 330 ? 46.645 -6.188 4.803 1.00 13.99 350 LYS B N 1
ATOM 5428 C CA . LYS B 1 330 ? 47.820 -6.214 3.937 1.00 18.39 350 LYS B CA 1
ATOM 5429 C C . LYS B 1 330 ? 48.966 -5.346 4.458 1.00 19.68 350 LYS B C 1
ATOM 5430 O O . LYS B 1 330 ? 50.053 -5.368 3.873 1.00 21.15 350 LYS B O 1
ATOM 5436 N N . ILE B 1 331 ? 48.763 -4.579 5.539 1.00 14.37 351 ILE B N 1
ATOM 5437 C CA . ILE B 1 331 ? 49.761 -3.620 5.998 1.00 16.26 351 ILE B CA 1
ATOM 5438 C C . ILE B 1 331 ? 50.651 -4.293 7.033 1.00 17.80 351 ILE B C 1
ATOM 5439 O O . ILE B 1 331 ? 50.164 -5.055 7.876 1.00 14.11 351 ILE B O 1
ATOM 5444 N N . ALA B 1 332 ? 51.962 -4.040 6.956 1.00 18.84 352 ALA B N 1
ATOM 5445 C CA . ALA B 1 332 ? 52.921 -4.504 7.979 1.00 18.39 352 ALA B CA 1
ATOM 5446 C C . ALA B 1 332 ? 53.028 -3.402 9.022 1.00 8.78 352 ALA B C 1
ATOM 5447 O O . ALA B 1 332 ? 53.836 -2.478 8.896 1.00 8.60 352 ALA B O 1
ATOM 5449 N N . PHE B 1 333 ? 52.173 -3.461 10.055 1.00 8.83 353 PHE B N 1
ATOM 5450 C CA . PHE B 1 333 ? 52.033 -2.336 10.976 1.00 9.52 353 PHE B CA 1
ATOM 5451 C C . PHE B 1 333 ? 53.258 -2.174 11.864 1.00 8.83 353 PHE B C 1
ATOM 5452 O O . PHE B 1 333 ? 53.826 -3.152 12.337 1.00 12.66 353 PHE B O 1
ATOM 5460 N N . TRP B 1 334 ? 53.655 -0.923 12.088 1.00 8.68 354 TRP B N 1
ATOM 5461 C CA . TRP B 1 334 ? 54.795 -0.627 12.951 1.00 10.02 354 TRP B CA 1
ATOM 5462 C C . TRP B 1 334 ? 54.689 -1.332 14.301 1.00 11.79 354 TRP B C 1
ATOM 5463 O O . TRP B 1 334 ? 53.662 -1.254 14.987 1.00 9.84 354 TRP B O 1
ATOM 5474 N N . LYS B 1 335 ? 55.770 -1.999 14.692 1.00 11.25 355 LYS B N 1
ATOM 5475 C CA . LYS B 1 335 ? 55.932 -2.526 16.045 1.00 12.86 355 LYS B CA 1
ATOM 5476 C C . LYS B 1 335 ? 57.411 -2.490 16.374 1.00 11.25 355 LYS B C 1
ATOM 5477 O O . LYS B 1 335 ? 58.252 -2.304 15.489 1.00 15.42 355 LYS B O 1
ATOM 5483 N N . THR B 1 336 ? 57.730 -2.671 17.664 1.00 14.01 356 THR B N 1
ATOM 5484 C CA . THR B 1 336 ? 59.121 -2.617 18.114 1.00 18.08 356 THR B CA 1
ATOM 5485 C C . THR B 1 336 ? 59.793 -3.978 17.945 1.00 13.37 356 THR B C 1
ATOM 5486 O O . THR B 1 336 ? 59.330 -4.968 18.534 1.00 13.97 356 THR B O 1
ATOM 5490 N N . PRO B 1 337 ? 60.876 -4.065 17.171 1.00 13.88 357 PRO B N 1
ATOM 5491 C CA . PRO B 1 337 ? 61.667 -5.304 17.094 1.00 15.70 357 PRO B CA 1
ATOM 5492 C C . PRO B 1 337 ? 62.190 -5.739 18.453 1.00 15.52 357 PRO B C 1
ATOM 5493 O O . PRO B 1 337 ? 62.847 -4.971 19.160 1.00 19.23 357 PRO B O 1
ATOM 5497 N N . ILE B 1 338 ? 61.953 -6.998 18.794 1.00 20.94 358 ILE B N 1
ATOM 5498 C CA . ILE B 1 338 ? 62.450 -7.535 20.057 1.00 25.34 358 ILE B CA 1
ATOM 5499 C C . ILE B 1 338 ? 63.324 -8.752 19.788 1.00 24.60 358 ILE B C 1
ATOM 5500 O O . ILE B 1 338 ? 63.117 -9.494 18.825 1.00 18.62 358 ILE B O 1
ATOM 5505 N N . ALA B 1 339 ? 64.307 -8.960 20.667 1.00 20.98 359 ALA B N 1
ATOM 5506 C CA . ALA B 1 339 ? 65.324 -9.979 20.429 1.00 21.48 359 ALA B CA 1
ATOM 5507 C C . ALA B 1 339 ? 64.828 -11.388 20.697 1.00 27.88 359 ALA B C 1
ATOM 5508 O O . ALA B 1 339 ? 65.351 -12.341 20.099 1.00 29.70 359 ALA B O 1
ATOM 5510 N N . GLU B 1 340 ? 63.831 -11.523 21.577 1.00 31.48 360 GLU B N 1
ATOM 5511 C CA . GLU B 1 340 ? 63.382 -12.766 22.211 1.00 40.29 360 GLU B CA 1
ATOM 5512 C C . GLU B 1 340 ? 64.437 -13.870 22.320 1.00 39.32 360 GLU B C 1
ATOM 5513 O O . GLU B 1 340 ? 64.464 -14.805 21.513 1.00 35.30 360 GLU B O 1
ATOM 5519 N N . GLY B 1 341 ? 65.285 -13.793 23.345 1.00 36.99 361 GLY B N 1
ATOM 5520 C CA . GLY B 1 341 ? 66.237 -14.852 23.601 1.00 29.62 361 GLY B CA 1
ATOM 5521 C C . GLY B 1 341 ? 67.424 -14.904 22.672 1.00 36.03 361 GLY B C 1
ATOM 5522 O O . GLY B 1 341 ? 68.113 -15.920 22.628 1.00 40.10 361 GLY B O 1
ATOM 5523 N N . GLY B 1 342 ? 67.689 -13.846 21.918 1.00 33.52 362 GLY B N 1
ATOM 5524 C CA . GLY B 1 342 ? 68.800 -13.861 20.999 1.00 33.96 362 GLY B CA 1
ATOM 5525 C C . GLY B 1 342 ? 68.472 -14.384 19.617 1.00 37.98 362 GLY B C 1
ATOM 5526 O O . GLY B 1 342 ? 69.388 -14.540 18.797 1.00 49.26 362 GLY B O 1
ATOM 5527 N N . LYS B 1 343 ? 67.201 -14.670 19.335 1.00 29.02 363 LYS B N 1
ATOM 5528 C CA . LYS B 1 343 ? 66.815 -15.177 18.021 1.00 32.15 363 LYS B CA 1
ATOM 5529 C C . LYS B 1 343 ? 66.747 -14.079 16.964 1.00 37.00 363 LYS B C 1
ATOM 5530 O O . LYS B 1 343 ? 66.961 -14.363 15.772 1.00 32.34 363 LYS B O 1
ATOM 5536 N N . PHE B 1 344 ? 66.471 -12.835 17.370 1.00 22.82 364 PHE B N 1
ATOM 5537 C CA . PHE B 1 344 ? 66.255 -11.742 16.431 1.00 21.14 364 PHE B CA 1
ATOM 5538 C C . PHE B 1 344 ? 66.987 -10.485 16.882 1.00 20.83 364 PHE B C 1
ATOM 5539 O O . PHE B 1 344 ? 67.329 -10.317 18.054 1.00 21.60 364 PHE B O 1
ATOM 5547 N N . VAL B 1 345 ? 67.168 -9.564 15.942 1.00 19.79 365 VAL B N 1
ATOM 5548 C CA . VAL B 1 345 ? 67.911 -8.341 16.229 1.00 25.35 365 VAL B CA 1
ATOM 5549 C C . VAL B 1 345 ? 67.007 -7.316 16.907 1.00 18.61 365 VAL B C 1
ATOM 5550 O O . VAL B 1 345 ? 65.990 -6.922 16.325 1.00 17.34 365 VAL B O 1
ATOM 5554 N N . PRO B 1 346 ? 67.341 -6.833 18.105 1.00 23.14 366 PRO B N 1
ATOM 5555 C CA . PRO B 1 346 ? 66.447 -5.901 18.810 1.00 25.66 366 PRO B CA 1
ATOM 5556 C C . PRO B 1 346 ? 66.553 -4.469 18.285 1.00 19.92 366 PRO B C 1
ATOM 5557 O O . PRO B 1 346 ? 67.508 -4.081 17.606 1.00 17.81 366 PRO B O 1
ATOM 5561 N N . TYR B 1 347 ? 65.540 -3.672 18.640 1.00 16.79 367 TYR B N 1
ATOM 5562 C CA . TYR B 1 347 ? 65.446 -2.311 18.120 1.00 16.01 367 TYR B CA 1
ATOM 5563 C C . TYR B 1 347 ? 66.624 -1.447 18.554 1.00 23.01 367 TYR B C 1
ATOM 5564 O O . TYR B 1 347 ? 66.987 -0.496 17.843 1.00 16.66 367 TYR B O 1
ATOM 5573 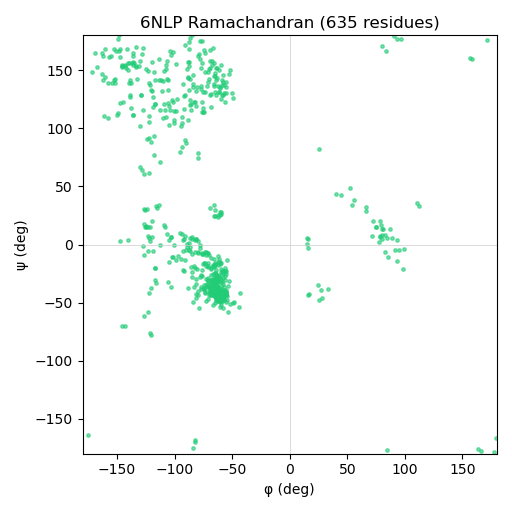N N . SER B 1 348 ? 67.245 -1.758 19.704 1.00 20.90 368 SER B N 1
ATOM 5574 C CA . SER B 1 348 ? 68.413 -0.988 20.118 1.00 19.28 368 SER B CA 1
ATOM 5575 C C . SER B 1 348 ? 69.482 -1.040 19.044 1.00 19.96 368 SER B C 1
ATOM 5576 O O . SER B 1 348 ? 70.179 -0.046 18.801 1.00 19.90 368 SER B O 1
ATOM 5579 N N . ARG B 1 349 ? 69.612 -2.194 18.373 1.00 19.47 369 ARG B N 1
ATOM 5580 C CA . ARG B 1 349 ? 70.567 -2.301 17.280 1.00 21.47 369 ARG B CA 1
ATOM 5581 C C . ARG B 1 349 ? 70.063 -1.626 16.003 1.00 18.62 369 ARG B C 1
ATOM 5582 O O . ARG B 1 349 ? 70.860 -1.015 15.280 1.00 22.37 369 ARG B O 1
ATOM 5590 N N . TRP B 1 350 ? 68.759 -1.709 15.713 1.00 21.44 370 TRP B N 1
ATOM 5591 C CA . TRP B 1 350 ? 68.204 -0.939 14.597 1.00 16.32 370 TRP B CA 1
ATOM 5592 C C . TRP B 1 350 ? 68.584 0.533 14.708 1.00 16.56 370 TRP B C 1
ATOM 5593 O O . TRP B 1 350 ? 69.067 1.144 13.745 1.00 16.72 370 TRP B O 1
ATOM 5604 N N . THR B 1 351 ? 68.336 1.121 15.877 1.00 19.78 371 THR B N 1
ATOM 5605 C CA . THR B 1 351 ? 68.653 2.529 16.120 1.00 18.91 371 THR B CA 1
ATOM 5606 C C . THR B 1 351 ? 70.110 2.837 15.805 1.00 21.05 371 THR B C 1
ATOM 5607 O O . THR B 1 351 ? 70.417 3.688 14.959 1.00 18.61 371 THR B O 1
ATOM 5611 N N . GLN B 1 352 ? 71.029 2.136 16.467 1.00 19.55 372 GLN B N 1
ATOM 5612 C CA . GLN B 1 352 ? 72.430 2.507 16.336 1.00 22.05 372 GLN B CA 1
ATOM 5613 C C . GLN B 1 352 ? 72.927 2.274 14.913 1.00 21.03 372 GLN B C 1
ATOM 5614 O O . GLN B 1 352 ? 73.739 3.055 14.414 1.00 21.91 372 GLN B O 1
ATOM 5620 N N . ASP B 1 353 ? 72.430 1.229 14.228 1.00 20.22 373 ASP B N 1
ATOM 5621 C CA . ASP B 1 353 ? 72.877 0.989 12.856 1.00 20.42 373 ASP B CA 1
ATOM 5622 C C . ASP B 1 353 ? 72.272 1.999 11.885 1.00 20.70 373 ASP B C 1
ATOM 5623 O O . ASP B 1 353 ? 72.951 2.483 10.975 1.00 20.42 373 ASP B O 1
ATOM 5628 N N . TYR B 1 354 ? 70.989 2.315 12.043 1.00 18.36 374 TYR B N 1
ATOM 5629 C CA . TYR B 1 354 ? 70.386 3.269 11.123 1.00 19.79 374 TYR B CA 1
ATOM 5630 C C . TYR B 1 354 ? 71.026 4.643 11.274 1.00 20.25 374 TYR B C 1
ATOM 5631 O O . TYR B 1 354 ? 71.309 5.322 10.275 1.00 19.26 374 TYR B O 1
ATOM 5640 N N . ILE B 1 355 ? 71.300 5.054 12.515 1.00 19.30 375 ILE B N 1
ATOM 5641 C CA . ILE B 1 355 ? 72.021 6.309 12.715 1.00 21.79 375 ILE B CA 1
ATOM 5642 C C . ILE B 1 355 ? 73.364 6.257 12.011 1.00 22.08 375 ILE B C 1
ATOM 5643 O O . ILE B 1 355 ? 73.759 7.211 11.330 1.00 22.76 375 ILE B O 1
ATOM 5648 N N . ALA B 1 356 ? 74.082 5.138 12.160 1.00 26.07 376 ALA B N 1
ATOM 5649 C CA . ALA B 1 356 ? 75.394 4.994 11.531 1.00 27.66 376 ALA B CA 1
ATOM 5650 C C . ALA B 1 356 ? 75.292 5.060 10.011 1.00 26.40 376 ALA B C 1
ATOM 5651 O O . ALA B 1 356 ? 76.128 5.694 9.348 1.00 28.86 376 ALA B O 1
ATOM 5653 N N . ILE B 1 357 ? 74.264 4.422 9.445 1.00 22.40 377 ILE B N 1
ATOM 5654 C CA . ILE B 1 357 ? 74.105 4.378 7.996 1.00 26.23 377 ILE B CA 1
ATOM 5655 C C . ILE B 1 357 ? 73.744 5.754 7.458 1.00 29.76 377 ILE B C 1
ATOM 5656 O O . ILE B 1 357 ? 74.278 6.196 6.431 1.00 23.60 377 ILE B O 1
ATOM 5669 N N . GLY B 1 359 ? 74.644 8.483 8.628 1.00 28.43 379 GLY B N 1
ATOM 5670 C CA . GLY B 1 359 ? 75.859 9.266 8.736 1.00 26.67 379 GLY B CA 1
ATOM 5671 C C . GLY B 1 359 ? 76.981 8.836 7.815 1.00 33.16 379 GLY B C 1
ATOM 5672 O O . GLY B 1 359 ? 78.082 9.393 7.890 1.00 34.86 379 GLY B O 1
ATOM 5673 N N . GLY B 1 360 ? 76.734 7.858 6.938 1.00 27.44 380 GLY B N 1
ATOM 5674 C CA . GLY B 1 360 ? 77.704 7.423 5.960 1.00 33.17 380 GLY B CA 1
ATOM 5675 C C . GLY B 1 360 ? 78.582 6.264 6.383 1.00 37.12 380 GLY B C 1
ATOM 5676 O O . GLY B 1 360 ? 79.492 5.897 5.626 1.00 37.03 380 GLY B O 1
ATOM 5677 N N . ARG B 1 361 ? 78.353 5.686 7.562 1.00 28.59 381 ARG B N 1
ATOM 5678 C CA . ARG B 1 361 ? 79.049 4.461 7.967 1.00 42.13 381 ARG B CA 1
ATOM 5679 C C . ARG B 1 361 ? 78.099 3.245 7.925 1.00 43.10 381 ARG B C 1
ATOM 5680 O O . ARG B 1 361 ? 77.355 3.030 6.953 1.00 36.89 381 ARG B O 1
#

Sequence (688 aa):
DKPEGRLDIIAWPGYIERGQTDKQYDWVTQFEKETGCAVNNVKTAATSDEVSLTKGGYDLVTASGDASLRRLIGKRRVQPINTALIPNWKKTLDPRVVKGDWFNVGGKVYGTPYQWGPNLLYNTKTFPTPPDSWQVVFVEQNLPDGKSNKGRVQAYDGPIYIADAALFVKATQPQLGISDPYQLTEEQYQAVLKVLRRAQHSSLIHRYWHDTTVQSDFKNEGVVASSAWPYQANALKAEGQPVATVFPKEGVTGWADTTLHSSEAKHPVCAYKWNWSLTPKVQGDVAAWFGSLPVVPEGCKASPLLGEKGCETNGFNYFDKIAFWKTPIAEGGKFVPYSRWTTQDYIAIGGRDKPEGRLDIIAWPGYIERGQTDKKQQYDWVTQFEKETGCAVNNVKTAATSDEVSLTKGGYDLVTASGDASLRLIGKRRVQPINTALIPNWKTLDPRVVKGDWFNVGGKKVYGTPYQWGPNLLYNTKTFPTPPDSWQVVFVEQNLPDGKSNKGRVQAYDGPIYIADAALFVKATQPQLGISDPYQLTEEQYQAVLKVLRAQHSSLIHRYWHDTTTVQSSDFKNEGVVASSAWPYQANALKAEGQPVATVFPKEGVTGWADTTLHSEAKHPVCAYKWNWSLTPKVQGDVAAWFGSLPVVPEGCKASPLLGEKKGCETNGFNYFDKIAFWKTPIAEGGKFVPYSRWTQDYIAIGGR

Nearest PDB structures (foldseek):
  6nlp-assembly2_B  TM=1.002E+00  e=8.000E-69  Escherichia coli 1-392-07_S4_C3
  4eq7-assembly1_A  TM=7.456E-01  e=1.178E-11  Agrobacterium fabrum str. C58
  6dgv-assembly1_A  TM=7.451E-01  e=9.401E-12  Pseudomonas fluorescens
  6hlz-assembly1_A  TM=7.220E-01  e=1.319E-11  Agrobacterium tumefaciens LBA4213 (Ach5)
  6wce-assembly1_A  TM=6.697E-01  e=4.831E-11  Actinobacillus pleuropneumoniae

Foldseek 3Di:
DPALQEAEEEEAPLLADCCPVHVQQHLVPVLCVVRNYHYHYDYWQELVVLVVVVDDHFKYFHWLANQVVCVCQFFDFDDCVLLVLLVQFDPVPSCDPSAQDPNTGGFAWFFKAFFWKFFCVQVVPDAAAPCLLQPWDQTSVGHTLALQEEEALYLLSLLVLLLNCCVVVVVLPDDQSLFAAPVSSVVSLVSLLRSLRRHNYHDIDLVVCCCLVPVNHTMYTDFVLSVVVCVVVVGRDDTDQHPSGTAMTTIGMGTSPRRNVVSRSSVSSSQDLQNQLSSCLNRLTHGSRVSVCPNHCSCNVCNNVVSPVPCVVRHSYDHFRDCVPPRGDGVVVSVVSSVPSVSD/DPALAEAEEEEAPLLADCCPVHVVQHLDPVLCVVRNHHYHYDHWFELVVCVVVVDPHFKYFHWLANQVVCVCLFFDFDDCVLLVLLVLFDPVPSCDPSQQDPNTGGFAWFFKAFFWKFFCVQCVPDDAACCLLQPWDATSVGDTLALQEAEALHLLSLLVLLLNCCVVPVVLVDDQSLFAFPVSSVVSLVSLLRSLRRHNYHDGDLVVCVCLVPVNHTMYTDFVLSVVVCVVVVGRGDTDQHPSGTAMTTIGMGTSVRSNVPSRSSVSSSSDLQNQLSSCLNRLTHGRRVSVCPNYCSCNVCNCVVSQVPCVVRHSYDHFRDCVVNRGDGVVVSVVSSVVSVND